Protein AF-0000000082722297 (afdb_homodimer)

Solvent-accessible surface area (backbone atoms only — not comparable to full-atom values): 36446 Å² total; per-residue (Å²): 133,84,75,84,80,80,79,77,78,75,78,76,73,65,76,75,79,50,49,79,45,78,44,46,53,61,37,60,44,72,56,77,80,69,79,84,57,59,91,85,36,38,36,34,38,33,38,47,36,78,66,72,46,76,40,59,45,30,35,24,52,69,96,52,51,30,37,48,16,84,91,27,54,90,42,28,60,73,28,91,53,58,42,40,55,55,38,36,44,39,64,41,39,42,32,36,31,24,39,74,83,40,76,77,46,49,33,36,37,44,52,39,68,58,42,83,44,76,37,50,54,63,34,72,40,74,46,72,22,32,47,69,30,56,54,45,66,52,48,31,42,36,34,28,41,92,89,33,84,71,47,74,48,48,58,80,50,78,53,72,60,65,90,82,50,44,60,43,55,59,62,55,21,63,74,34,13,44,63,28,41,34,30,50,58,34,45,60,84,65,44,44,58,37,37,36,32,30,32,39,82,88,36,83,40,68,31,47,45,40,28,35,38,37,45,32,54,69,77,60,69,68,70,70,73,72,69,70,71,73,70,77,75,72,72,76,69,74,74,75,60,66,64,59,56,58,52,51,55,51,47,47,45,57,53,47,44,47,45,51,49,45,52,52,46,47,70,69,65,68,66,76,93,73,92,83,77,89,77,84,84,82,83,74,90,78,91,79,92,79,90,81,89,83,89,87,92,89,94,84,92,94,90,90,94,85,132,133,86,77,82,80,80,78,78,78,76,77,74,74,66,75,73,79,50,48,78,44,79,42,47,55,62,36,59,42,73,56,77,80,69,80,85,57,58,92,84,36,37,37,33,35,33,38,47,36,79,66,72,46,77,40,59,46,30,35,24,52,70,98,52,51,30,36,47,16,84,90,27,55,90,43,27,60,73,28,92,52,56,42,40,55,55,38,36,43,39,65,41,39,42,31,35,31,23,41,75,84,39,76,76,44,48,33,35,36,44,53,40,69,57,42,83,42,76,36,49,53,64,33,71,41,74,46,71,23,32,47,70,30,57,53,46,67,52,50,31,41,36,33,30,41,91,89,33,82,71,48,73,48,47,58,80,52,78,54,72,61,67,90,82,52,44,61,43,55,59,63,56,21,63,73,34,14,44,62,29,41,35,30,50,58,34,46,60,82,64,43,43,55,36,36,36,33,32,32,39,83,88,36,84,39,70,32,49,46,40,30,35,37,36,44,34,54,70,74,62,72,67,70,72,73,72,69,71,71,73,71,78,77,72,73,74,70,73,74,73,60,66,69,58,56,59,54,52,58,53,50,51,55,60,55,52,51,53,50,57,57,47,53,61,53,50,71,67,61,74,72,82,79,77,87,85,81,85,79,88,85,80,85,90,84,91,82,84,87,86,88,80,87,75,92,78,82,81,88,87,85,75,89,64,85,87,135

Secondary structure (DSSP, 8-state):
-----------------PEEEEEETTS-EEPPPPPPPPTTPPEEEEEE-TTS-EEEEEEE-TTS-BEE-GGGTTTB--BSS-EESS--GGG-EEEEEEETTEEEEEEEEEEE-PEEEE--TTS-EEE--B---TTS-EEEEEEEETTEEEEEEETT--S-S-TT-SEEE-TTHHHHTB--EEESS--GGG-EEEEEEEEETTEEEEEEEEEEEEE--------------------------HHHHHHHHHHHHHHHHHHHHHHHHHHHH--------------------------------------/-----------------PEEEEEETTS-EEPPPPPPPPTTPPEEEEEEPTTS-EEEEEEE-TTS-BEE-GGGTTTB--BSS-EESS--GGG-EEEEEEETTEEEEEEEEEEE-PEEEE--TTS-EEE--B---TTS-EEEEEEEETTEEEEEEETT--S-S-TT-SEEE-TTHHHHTB--EEESS--GGG-EEEEEEEEETTEEEEEEEEEEEEE--------------------------SHHHHHHHHHHHHHHHHHHHHHHHHHHH--------------------------------------

Structure (mmCIF, N/CA/C/O backbone):
data_AF-0000000082722297-model_v1
#
loop_
_entity.id
_entity.type
_entity.pdbx_description
1 polymer 'Uncharacterized protein LOC114435419'
#
loop_
_atom_site.group_PDB
_atom_site.id
_atom_site.type_symbol
_atom_site.label_atom_id
_atom_site.label_alt_id
_atom_site.label_comp_id
_atom_site.label_asym_id
_atom_site.label_entity_id
_atom_site.label_seq_id
_atom_site.pdbx_PDB_ins_code
_atom_site.Cartn_x
_atom_site.Cartn_y
_atom_site.Cartn_z
_atom_site.occupancy
_atom_site.B_iso_or_equiv
_atom_site.auth_seq_id
_atom_site.auth_comp_id
_atom_site.auth_asym_id
_atom_site.auth_atom_id
_atom_site.pdbx_PDB_model_num
ATOM 1 N N . MET A 1 1 ? -3.719 -23.156 59.156 1 39.53 1 MET A N 1
ATOM 2 C CA . MET A 1 1 ? -3.174 -23.047 57.812 1 39.53 1 MET A CA 1
ATOM 3 C C . MET A 1 1 ? -3.865 -21.938 57.031 1 39.53 1 MET A C 1
ATOM 5 O O . MET A 1 1 ? -5.082 -21.984 56.844 1 39.53 1 MET A O 1
ATOM 9 N N . ALA A 1 2 ? -3.322 -20.703 57.125 1 55.19 2 ALA A N 1
ATOM 10 C CA . ALA A 1 2 ? -3.779 -19.484 56.438 1 55.19 2 ALA A CA 1
ATOM 11 C C . ALA A 1 2 ? -3.703 -19.625 54.938 1 55.19 2 ALA A C 1
ATOM 13 O O . ALA A 1 2 ? -2.664 -20.016 54.375 1 55.19 2 ALA A O 1
ATOM 14 N N . ARG A 1 3 ? -4.809 -19.922 54.281 1 60.34 3 ARG A N 1
ATOM 15 C CA . ARG A 1 3 ? -4.875 -19.953 52.812 1 60.34 3 ARG A CA 1
ATOM 16 C C . ARG A 1 3 ? -4.543 -18.594 52.219 1 60.34 3 ARG A C 1
ATOM 18 O O . ARG A 1 3 ? -5.156 -17.578 52.594 1 60.34 3 ARG A O 1
ATOM 25 N N . PRO A 1 4 ? -3.344 -18.422 51.562 1 63.19 4 PRO A N 1
ATOM 26 C CA . PRO A 1 4 ? -3.113 -17.141 50.875 1 63.19 4 PRO A CA 1
ATOM 27 C C . PRO A 1 4 ? -4.148 -16.859 49.781 1 63.19 4 PRO A C 1
ATOM 29 O O . PRO A 1 4 ? -4.418 -17.719 48.938 1 63.19 4 PRO A O 1
ATOM 32 N N . PHE A 1 5 ? -5.055 -15.859 50.031 1 65.19 5 PHE A N 1
ATOM 33 C CA . PHE A 1 5 ? -5.922 -15.312 48.969 1 65.19 5 PHE A CA 1
ATOM 34 C C . PHE A 1 5 ? -5.105 -14.57 47.938 1 65.19 5 PHE A C 1
ATOM 36 O O . PHE A 1 5 ? -4.504 -13.539 48.219 1 65.19 5 PHE A O 1
ATOM 43 N N . LEU A 1 6 ? -4.793 -15.234 46.812 1 60.97 6 LEU A N 1
ATOM 44 C CA . LEU A 1 6 ? -4.266 -14.555 45.625 1 60.97 6 LEU A CA 1
ATOM 45 C C . LEU A 1 6 ? -5.293 -13.586 45.062 1 60.97 6 LEU A C 1
ATOM 47 O O . LEU A 1 6 ? -6.316 -14.008 44.5 1 60.97 6 LEU A O 1
ATOM 51 N N . VAL A 1 7 ? -5.227 -12.32 45.375 1 61.75 7 VAL A N 1
ATOM 52 C CA . VAL A 1 7 ? -6 -11.273 44.719 1 61.75 7 VAL A CA 1
ATOM 53 C C . VAL A 1 7 ? -5.465 -11.07 43.312 1 61.75 7 VAL A C 1
ATOM 55 O O . VAL A 1 7 ? -4.34 -10.594 43.125 1 61.75 7 VAL A O 1
ATOM 58 N N . ILE A 1 8 ? -6.094 -11.719 42.312 1 59.91 8 ILE A N 1
ATOM 59 C CA . ILE A 1 8 ? -5.871 -11.367 40.938 1 59.91 8 ILE A CA 1
ATOM 60 C C . ILE A 1 8 ? -6.426 -9.977 40.656 1 59.91 8 ILE A C 1
ATOM 62 O O . ILE A 1 8 ? -7.641 -9.766 40.688 1 59.91 8 ILE A O 1
ATOM 66 N N . SER A 1 9 ? -5.602 -8.938 40.719 1 58.62 9 SER A N 1
ATOM 67 C CA . SER A 1 9 ? -6 -7.637 40.188 1 58.62 9 SER A CA 1
ATOM 68 C C . SER A 1 9 ? -6.281 -7.715 38.688 1 58.62 9 SER A C 1
ATOM 70 O O . SER A 1 9 ? -5.359 -7.875 37.875 1 58.62 9 SER A O 1
ATOM 72 N N . LEU A 1 10 ? -7.5 -7.879 38.312 1 52.53 10 LEU A N 1
ATOM 73 C CA . LEU A 1 10 ? -7.922 -7.688 36.938 1 52.53 10 LEU A CA 1
ATOM 74 C C . LEU A 1 10 ? -7.664 -6.258 36.5 1 52.53 10 LEU A C 1
ATOM 76 O O . LEU A 1 10 ? -8.391 -5.34 36.875 1 52.53 10 LEU A O 1
ATOM 80 N N . PHE A 1 11 ? -6.461 -5.934 35.969 1 52 11 PHE A N 1
ATOM 81 C CA . PHE A 1 11 ? -6.285 -4.695 35.219 1 52 11 PHE A CA 1
ATOM 82 C C . PHE A 1 11 ? -7.301 -4.605 34.094 1 52 11 PHE A C 1
ATOM 84 O O . PHE A 1 11 ? -7.152 -5.27 33.062 1 52 11 PHE A O 1
ATOM 91 N N . VAL A 1 12 ? -8.469 -4.105 34.375 1 47.19 12 VAL A N 1
ATOM 92 C CA . VAL A 1 12 ? -9.352 -3.688 33.281 1 47.19 12 VAL A CA 1
ATOM 93 C C . VAL A 1 12 ? -8.641 -2.658 32.406 1 47.19 12 VAL A C 1
ATOM 95 O O . VAL A 1 12 ? -8.461 -1.507 32.812 1 47.19 12 VAL A O 1
ATOM 98 N N . VAL A 1 13 ? -7.891 -3.027 31.438 1 50 13 VAL A N 1
ATOM 99 C CA . VAL A 1 13 ? -7.535 -2.109 30.359 1 50 13 VAL A CA 1
ATOM 100 C C . VAL A 1 13 ? -8.797 -1.522 29.75 1 50 13 VAL A C 1
ATOM 102 O O . VAL A 1 13 ? -9.523 -2.215 29.031 1 50 13 VAL A O 1
ATOM 105 N N . SER A 1 14 ? -9.398 -0.591 30.344 1 48.62 14 SER A N 1
ATOM 106 C CA . SER A 1 14 ? -10.422 0.136 29.609 1 48.62 14 SER A CA 1
ATOM 107 C C . SER A 1 14 ? -9.93 0.518 28.219 1 48.62 14 SER A C 1
ATOM 109 O O . SER A 1 14 ? -8.859 1.114 28.062 1 48.62 14 SER A O 1
ATOM 111 N N . PRO A 1 15 ? -10.438 -0.105 27.203 1 51.09 15 PRO A N 1
ATOM 112 C CA . PRO A 1 15 ? -10.039 0.447 25.906 1 51.09 15 PRO A CA 1
ATOM 113 C C . PRO A 1 15 ? -10.117 1.972 25.875 1 51.09 15 PRO A C 1
ATOM 115 O O . PRO A 1 15 ? -11.156 2.547 26.219 1 51.09 15 PRO A O 1
ATOM 118 N N . VAL A 1 16 ? -9.219 2.686 26.375 1 54.25 16 VAL A N 1
ATOM 119 C CA . VAL A 1 16 ? -9.234 4.121 26.109 1 54.25 16 VAL A CA 1
ATOM 120 C C . VAL A 1 16 ? -9.742 4.379 24.703 1 54.25 16 VAL A C 1
ATOM 122 O O . VAL A 1 16 ? -9.141 3.926 23.719 1 54.25 16 VAL A O 1
ATOM 125 N N . LEU A 1 17 ? -10.992 4.492 24.594 1 63.5 17 LEU A N 1
ATOM 126 C CA . LEU A 1 17 ? -11.688 4.816 23.344 1 63.5 17 LEU A CA 1
ATOM 127 C C . LEU A 1 17 ? -11.086 6.059 22.703 1 63.5 17 LEU A C 1
ATOM 129 O O . LEU A 1 17 ? -11.219 7.164 23.219 1 63.5 17 LEU A O 1
ATOM 133 N N . GLY A 1 18 ? -9.922 6.031 22.109 1 82.12 18 GLY A N 1
ATOM 134 C CA . GLY A 1 18 ? -9.344 7.164 21.406 1 82.12 18 GLY A CA 1
ATOM 135 C C . GLY A 1 18 ? -10.086 7.516 20.141 1 82.12 18 GLY A C 1
ATOM 136 O O . GLY A 1 18 ? -10.883 6.719 19.641 1 82.12 18 GLY A O 1
ATOM 137 N N . GLU A 1 19 ? -10.164 8.938 19.938 1 91.75 19 GLU A N 1
ATOM 138 C CA . GLU A 1 19 ? -10.75 9.453 18.703 1 91.75 19 GLU A CA 1
ATOM 139 C C . GLU A 1 19 ? -9.844 9.188 17.5 1 91.75 19 GLU A C 1
ATOM 141 O O . GLU A 1 19 ? -8.617 9.32 17.609 1 91.75 19 GLU A O 1
ATOM 146 N N . LEU A 1 20 ? -10.414 8.672 16.422 1 93.62 20 LEU A N 1
ATOM 147 C CA . LEU A 1 20 ? -9.656 8.43 15.203 1 93.62 20 LEU A CA 1
ATOM 148 C C . LEU A 1 20 ? -9.805 9.594 14.227 1 93.62 20 LEU A C 1
ATOM 150 O O . LEU A 1 20 ? -10.93 10.008 13.914 1 93.62 20 LEU A O 1
ATOM 154 N N . VAL A 1 21 ? -8.742 10.18 13.875 1 95.5 21 VAL A N 1
ATOM 155 C CA . VAL A 1 21 ? -8.695 11.211 12.836 1 95.5 21 VAL A CA 1
ATOM 156 C C . VAL A 1 21 ? -7.965 10.672 11.609 1 95.5 21 VAL A C 1
ATOM 158 O O . VAL A 1 21 ? -6.832 10.203 11.711 1 95.5 21 VAL A O 1
ATOM 161 N N . GLN A 1 22 ? -8.641 10.703 10.469 1 95.25 22 GLN A N 1
ATOM 162 C CA . GLN A 1 22 ? -8.039 10.258 9.219 1 95.25 22 GLN A CA 1
ATOM 163 C C . GLN A 1 22 ? -7.695 11.438 8.32 1 95.25 22 GLN A C 1
ATOM 165 O O . GLN A 1 22 ? -8.477 12.383 8.203 1 95.25 22 GLN A O 1
ATOM 170 N N . VAL A 1 23 ? -6.516 11.375 7.77 1 97.31 23 VAL A N 1
ATOM 171 C CA . VAL A 1 23 ? -6.094 12.43 6.859 1 97.31 23 VAL A CA 1
ATOM 172 C C . VAL A 1 23 ? -5.258 11.844 5.73 1 97.31 23 VAL A C 1
ATOM 174 O O . VAL A 1 23 ? -4.637 10.789 5.891 1 97.31 23 VAL A O 1
ATOM 177 N N . LEU A 1 24 ? -5.297 12.422 4.566 1 97.38 24 LEU A N 1
ATOM 178 C CA . LEU A 1 24 ? -4.422 12.047 3.463 1 97.38 24 LEU A CA 1
ATOM 179 C C . LEU A 1 24 ? -3.109 12.82 3.521 1 97.38 24 LEU A C 1
ATOM 181 O O . LEU A 1 24 ? -3.094 14 3.869 1 97.38 24 LEU A O 1
ATOM 185 N N . GLN A 1 25 ? -2.109 12.094 3.154 1 97 25 GLN A N 1
ATOM 186 C CA . GLN A 1 25 ? -0.804 12.742 3.084 1 97 25 GLN A CA 1
ATOM 187 C C . GLN A 1 25 ? -0.883 14.055 2.303 1 97 25 GLN A C 1
ATOM 189 O O . GLN A 1 25 ? -1.485 14.109 1.229 1 97 25 GLN A O 1
ATOM 194 N N . GLY A 1 26 ? -0.253 15.086 2.855 1 95.56 26 GLY A N 1
ATOM 195 C CA . GLY A 1 26 ? -0.211 16.391 2.201 1 95.56 26 GLY A CA 1
ATOM 196 C C . GLY A 1 26 ? -1.353 17.297 2.611 1 95.56 26 GLY A C 1
ATOM 197 O O . GLY A 1 26 ? -1.289 18.516 2.402 1 95.56 26 GLY A O 1
ATOM 198 N N . ASP A 1 27 ? -2.416 16.766 3.168 1 96.88 27 ASP A N 1
ATOM 199 C CA . ASP A 1 27 ? -3.58 17.562 3.57 1 96.88 27 ASP A CA 1
ATOM 200 C C . ASP A 1 27 ? -3.406 18.109 4.984 1 96.88 27 ASP A C 1
ATOM 202 O O . ASP A 1 27 ? -2.646 17.562 5.781 1 96.88 27 ASP A O 1
ATOM 206 N N . PRO A 1 28 ? -4.074 19.203 5.266 1 97.38 28 PRO A N 1
ATOM 207 C CA . PRO A 1 28 ? -4.012 19.734 6.629 1 97.38 28 PRO A CA 1
ATOM 208 C C . PRO A 1 28 ? -4.793 18.891 7.629 1 97.38 28 PRO A C 1
ATOM 210 O O . PRO A 1 28 ? -5.746 18.203 7.25 1 97.38 28 PRO A O 1
ATOM 213 N N . VAL A 1 29 ? -4.363 18.969 8.852 1 97.12 29 VAL A N 1
ATOM 214 C CA . VAL A 1 29 ? -5.027 18.266 9.938 1 97.12 29 VAL A CA 1
ATOM 215 C C . VAL A 1 29 ? -5.484 19.266 11 1 97.12 29 VAL A C 1
ATOM 217 O O . VAL A 1 29 ? -4.672 20 11.562 1 97.12 29 VAL A O 1
ATOM 220 N N . LYS A 1 30 ? -6.695 19.281 11.211 1 96.31 30 LYS A N 1
ATOM 221 C CA . LYS A 1 30 ? -7.227 20.016 12.359 1 96.31 30 LYS A CA 1
ATOM 222 C C . LYS A 1 30 ? -7.531 19.078 13.523 1 96.31 30 LYS A C 1
ATOM 224 O O . LYS A 1 30 ? -8.438 18.25 13.438 1 96.31 30 LYS A O 1
ATOM 229 N N . PHE A 1 31 ? -6.801 19.234 14.555 1 96.06 31 PHE A N 1
ATOM 230 C CA . PHE A 1 31 ? -7.039 18.406 15.719 1 96.06 31 PHE A CA 1
ATOM 231 C C . PHE A 1 31 ? -8.289 18.859 16.469 1 96.06 31 PHE A C 1
ATOM 233 O O . PHE A 1 31 ? -8.531 20.062 16.609 1 96.06 31 PHE A O 1
ATOM 240 N N . PRO A 1 32 ? -9.094 17.906 16.906 1 92.69 32 PRO A N 1
ATOM 241 C CA . PRO A 1 32 ? -10.25 18.297 17.719 1 92.69 32 PRO A CA 1
ATOM 242 C C . PRO A 1 32 ? -9.852 19 19 1 92.69 32 PRO A C 1
ATOM 244 O O . PRO A 1 32 ? -8.758 18.781 19.531 1 92.69 32 PRO A O 1
ATOM 247 N N . PRO A 1 33 ? -10.664 19.875 19.406 1 87.19 33 PRO A N 1
ATOM 248 C CA . PRO A 1 33 ? -10.352 20.594 20.641 1 87.19 33 PRO A CA 1
ATOM 249 C C . PRO A 1 33 ? -10.281 19.688 21.859 1 87.19 33 PRO A C 1
ATOM 251 O O . PRO A 1 33 ? -11.016 18.703 21.938 1 87.19 33 PRO A O 1
ATOM 254 N N . PRO A 1 34 ? -9.258 19.984 22.672 1 83 34 PRO A N 1
ATOM 255 C CA . PRO A 1 34 ? -9.219 19.234 23.922 1 83 34 PRO A CA 1
ATOM 256 C C . PRO A 1 34 ? -10.352 19.609 24.875 1 83 34 PRO A C 1
ATOM 258 O O . PRO A 1 34 ? -10.969 20.672 24.719 1 83 34 PRO A O 1
ATOM 261 N N . PRO A 1 35 ? -10.586 18.641 25.719 1 84.31 35 PRO A N 1
ATOM 262 C CA . PRO A 1 35 ? -11.445 19.062 26.828 1 84.31 35 PRO A CA 1
ATOM 263 C C . PRO A 1 35 ? -10.875 20.25 27.594 1 84.31 35 PRO A C 1
ATOM 265 O O . PRO A 1 35 ? -9.656 20.453 27.625 1 84.31 35 PRO A O 1
ATOM 268 N N . LYS A 1 36 ? -11.742 21.078 28.172 1 84.06 36 LYS A N 1
ATOM 269 C CA . LYS A 1 36 ? -11.312 22.266 28.906 1 84.06 36 LYS A CA 1
ATOM 270 C C . LYS A 1 36 ? -10.523 21.891 30.156 1 84.06 36 LYS A C 1
ATOM 272 O O . LYS A 1 36 ? -10.961 21.047 30.938 1 84.06 36 LYS A O 1
ATOM 277 N N . CYS A 1 37 ? -9.328 22.406 30.172 1 88.88 37 CYS A N 1
ATOM 278 C CA . CYS A 1 37 ? -8.5 22.219 31.359 1 88.88 37 CYS A CA 1
ATOM 279 C C . CYS A 1 37 ? -8.977 23.109 32.5 1 88.88 37 CYS A C 1
ATOM 281 O O . CYS A 1 37 ? -9.672 24.094 32.281 1 88.88 37 CYS A O 1
ATOM 283 N N . SER A 1 38 ? -8.672 22.609 33.688 1 85.88 38 SER A N 1
ATOM 284 C CA . SER A 1 38 ? -8.984 23.422 34.844 1 85.88 38 SER A CA 1
ATOM 285 C C . SER A 1 38 ? -8.234 24.75 34.812 1 85.88 38 SER A C 1
ATOM 287 O O . SER A 1 38 ? -7.215 24.875 34.125 1 85.88 38 SER A O 1
ATOM 289 N N . THR A 1 39 ? -8.914 25.734 35.562 1 81.94 39 THR A N 1
ATOM 290 C CA . THR A 1 39 ? -8.328 27.062 35.625 1 81.94 39 THR A CA 1
ATOM 291 C C . THR A 1 39 ? -6.867 27 36.062 1 81.94 39 THR A C 1
ATOM 293 O O . THR A 1 39 ? -6.535 26.328 37.031 1 81.94 39 THR A O 1
ATOM 296 N N . GLY A 1 40 ? -5.984 27.547 35.344 1 81.69 40 GLY A N 1
ATOM 297 C CA . GLY A 1 40 ? -4.574 27.625 35.688 1 81.69 40 GLY A CA 1
ATOM 298 C C . GLY A 1 40 ? -3.758 26.484 35.094 1 81.69 40 GLY A C 1
ATOM 299 O O . GLY A 1 40 ? -2.535 26.453 35.25 1 81.69 40 GLY A O 1
ATOM 300 N N . GLU A 1 41 ? -4.457 25.578 34.469 1 88.06 41 GLU A N 1
ATOM 301 C CA . GLU A 1 41 ? -3.723 24.453 33.906 1 88.06 41 GLU A CA 1
ATOM 302 C C . GLU A 1 41 ? -3.361 24.703 32.438 1 88.06 41 GLU A C 1
ATOM 304 O O . GLU A 1 41 ? -4.168 25.234 31.688 1 88.06 41 GLU A O 1
ATOM 309 N N . GLU A 1 42 ? -2.123 24.312 32.156 1 90.31 42 GLU A N 1
ATOM 310 C CA . GLU A 1 42 ? -1.655 24.375 30.766 1 90.31 42 GLU A CA 1
ATOM 311 C C . GLU A 1 42 ? -2.018 23.109 30 1 90.31 42 GLU A C 1
ATOM 313 O O . GLU A 1 42 ? -1.925 22.016 30.531 1 90.31 42 GLU A O 1
ATOM 318 N N . ALA A 1 43 ? -2.506 23.375 28.797 1 93.56 43 ALA A N 1
ATOM 319 C CA . ALA A 1 43 ? -2.816 22.234 27.922 1 93.56 43 ALA A CA 1
ATOM 320 C C . ALA A 1 43 ? -1.676 21.969 26.953 1 93.56 43 ALA A C 1
ATOM 322 O O . ALA A 1 43 ? -0.913 22.875 26.609 1 93.56 43 ALA A O 1
ATOM 323 N N . ALA A 1 44 ? -1.521 20.656 26.594 1 96.12 44 ALA A N 1
ATOM 324 C CA . ALA A 1 44 ? -0.504 20.281 25.609 1 96.12 44 ALA A CA 1
ATOM 325 C C . ALA A 1 44 ? -0.982 19.125 24.734 1 96.12 44 ALA A C 1
ATOM 327 O O . ALA A 1 44 ? -1.819 18.328 25.156 1 96.12 44 ALA A O 1
ATOM 328 N N . LEU A 1 45 ? -0.58 19.172 23.516 1 96.88 45 LEU A N 1
ATOM 329 C CA . LEU A 1 45 ? -0.739 18.062 22.578 1 96.88 45 LEU A CA 1
ATOM 330 C C . LEU A 1 45 ? 0.59 17.344 22.359 1 96.88 45 LEU A C 1
ATOM 332 O O . LEU A 1 45 ? 1.565 17.953 21.922 1 96.88 45 LEU A O 1
ATOM 336 N N . ILE A 1 46 ? 0.61 16.047 22.641 1 97.44 46 ILE A N 1
ATOM 337 C CA . ILE A 1 46 ? 1.837 15.258 22.594 1 97.44 46 ILE A CA 1
ATOM 338 C C . ILE A 1 46 ? 1.696 14.141 21.562 1 97.44 46 ILE A C 1
ATOM 340 O O . ILE A 1 46 ? 0.661 13.477 21.5 1 97.44 46 ILE A O 1
ATOM 344 N N . HIS A 1 47 ? 2.664 14.008 20.75 1 97.44 47 HIS A N 1
ATOM 345 C CA . HIS A 1 47 ? 2.775 12.875 19.828 1 97.44 47 HIS A CA 1
ATOM 346 C C . HIS A 1 47 ? 3.629 11.758 20.438 1 97.44 47 HIS A C 1
ATOM 348 O O . HIS A 1 47 ? 4.824 11.945 20.672 1 97.44 47 HIS A O 1
ATOM 354 N N . ARG A 1 48 ? 2.992 10.609 20.672 1 96.5 48 ARG A N 1
ATOM 355 C CA . ARG A 1 48 ? 3.703 9.469 21.234 1 96.5 48 ARG A CA 1
ATOM 356 C C . ARG A 1 48 ? 4.23 8.555 20.141 1 96.5 48 ARG A C 1
ATOM 358 O O . ARG A 1 48 ? 3.453 8.008 19.359 1 96.5 48 ARG A O 1
ATOM 365 N N . LEU A 1 49 ? 5.5 8.375 20.156 1 94.62 49 LEU A N 1
ATOM 366 C CA . LEU A 1 49 ? 6.129 7.633 19.062 1 94.62 49 LEU A CA 1
ATOM 367 C C . LEU A 1 49 ? 6.312 6.164 19.438 1 94.62 49 LEU A C 1
ATOM 369 O O . LEU A 1 49 ? 6.078 5.777 20.578 1 94.62 49 LEU A O 1
ATOM 373 N N . ARG A 1 50 ? 6.672 5.359 18.5 1 88.56 50 ARG A N 1
ATOM 374 C CA . ARG A 1 50 ? 6.703 3.906 18.641 1 88.56 50 ARG A CA 1
ATOM 375 C C . ARG A 1 50 ? 7.805 3.467 19.594 1 88.56 50 ARG A C 1
ATOM 377 O O . ARG A 1 50 ? 7.73 2.381 20.172 1 88.56 50 ARG A O 1
ATOM 384 N N . ASP A 1 51 ? 8.844 4.281 19.766 1 89.69 51 ASP A N 1
ATOM 385 C CA . ASP A 1 51 ? 9.922 3.936 20.688 1 89.69 51 ASP A CA 1
ATOM 386 C C . ASP A 1 51 ? 9.633 4.465 22.094 1 89.69 51 ASP A C 1
ATOM 388 O O . ASP A 1 51 ? 10.531 4.516 22.938 1 89.69 51 ASP A O 1
ATOM 392 N N . ASP A 1 52 ? 8.484 4.934 22.266 1 89.88 52 ASP A N 1
ATOM 393 C CA . ASP A 1 52 ? 7.988 5.422 23.547 1 89.88 52 ASP A CA 1
ATOM 394 C C . ASP A 1 52 ? 8.531 6.812 23.859 1 89.88 52 ASP A C 1
ATOM 396 O O . ASP A 1 52 ? 8.367 7.316 24.969 1 89.88 52 ASP A O 1
ATOM 400 N N . SER A 1 53 ? 9.133 7.355 22.875 1 93.69 53 SER A N 1
ATOM 401 C CA . SER A 1 53 ? 9.484 8.766 23.016 1 93.69 53 SER A CA 1
ATOM 402 C C . SER A 1 53 ? 8.305 9.664 22.703 1 93.69 53 SER A C 1
ATOM 404 O O . SER A 1 53 ? 7.238 9.188 22.312 1 93.69 53 SER A O 1
ATOM 406 N N . SER A 1 54 ? 8.516 10.906 23.125 1 94.69 54 SER A N 1
ATOM 407 C CA . SER A 1 54 ? 7.414 11.844 22.922 1 94.69 54 SER A CA 1
ATOM 408 C C . SER A 1 54 ? 7.895 13.125 22.25 1 94.69 54 SER A C 1
ATOM 410 O O . SER A 1 54 ? 9.062 13.5 22.391 1 94.69 54 SER A O 1
ATOM 412 N N . ARG A 1 55 ? 6.977 13.711 21.469 1 96.12 55 ARG A N 1
ATOM 413 C CA . ARG A 1 55 ? 7.215 15 20.828 1 96.12 55 ARG A CA 1
ATOM 414 C C . ARG A 1 55 ? 6.105 15.992 21.172 1 96.12 55 ARG A C 1
ATOM 416 O O . ARG A 1 55 ? 4.922 15.672 21.062 1 96.12 55 ARG A O 1
ATOM 423 N N . LEU A 1 56 ? 6.566 17.125 21.641 1 96.94 56 LEU A N 1
ATOM 424 C CA . LEU A 1 56 ? 5.59 18.172 21.875 1 96.94 56 LEU A CA 1
ATOM 425 C C . LEU A 1 56 ? 5.102 18.766 20.562 1 96.94 56 LEU A C 1
ATOM 427 O O . LEU A 1 56 ? 5.883 19.359 19.812 1 96.94 56 LEU A O 1
ATOM 431 N N . VAL A 1 57 ? 3.871 18.656 20.344 1 97.75 57 VAL A N 1
ATOM 432 C CA . VAL A 1 57 ? 3.291 19.156 19.094 1 97.75 57 VAL A CA 1
ATOM 433 C C . VAL A 1 57 ? 2.9 20.625 19.266 1 97.75 57 VAL A C 1
ATOM 435 O O . VAL A 1 57 ? 3.256 21.469 18.438 1 97.75 57 VAL A O 1
ATOM 438 N N . ALA A 1 58 ? 2.184 20.875 20.359 1 97 58 ALA A N 1
ATOM 439 C CA . ALA A 1 58 ? 1.727 22.219 20.688 1 97 58 ALA A CA 1
ATOM 440 C C . ALA A 1 58 ? 1.379 22.344 22.172 1 97 58 ALA A C 1
ATOM 442 O O . ALA A 1 58 ? 1.138 21.344 22.844 1 97 58 ALA A O 1
ATOM 443 N N . SER A 1 59 ? 1.436 23.562 22.625 1 95.44 59 SER A N 1
ATOM 444 C CA . SER A 1 59 ? 1.056 23.859 24 1 95.44 59 SER A CA 1
ATOM 445 C C . SER A 1 59 ? 0.188 25.109 24.078 1 95.44 59 SER A C 1
ATOM 447 O O . SER A 1 59 ? 0.26 25.984 23.203 1 95.44 59 SER A O 1
ATOM 449 N N . CYS A 1 60 ? -0.615 25.078 24.984 1 92.75 60 CYS A N 1
ATOM 450 C CA . CYS A 1 60 ? -1.516 26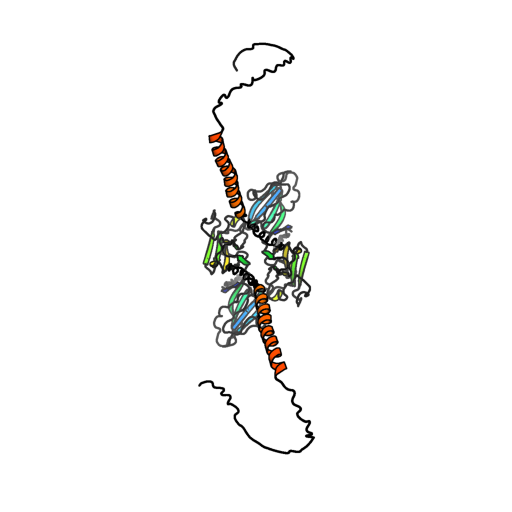.203 25.203 1 92.75 60 CYS A CA 1
ATOM 451 C C . CYS A 1 60 ? -1.387 26.734 26.625 1 92.75 60 CYS A C 1
ATOM 453 O O . CYS A 1 60 ? -2.01 26.203 27.547 1 92.75 60 CYS A O 1
ATOM 455 N N . PRO A 1 61 ? -0.565 27.812 26.703 1 83.62 61 PRO A N 1
ATOM 456 C CA . PRO A 1 61 ? -0.505 28.438 28.031 1 83.62 61 PRO A CA 1
ATOM 457 C C . PRO A 1 61 ? -1.841 29.047 28.453 1 83.62 61 PRO A C 1
ATOM 459 O O . PRO A 1 61 ? -2.744 29.203 27.625 1 83.62 61 PRO A O 1
ATOM 462 N N . LEU A 1 62 ? -2.074 29.375 29.703 1 78.06 62 LEU A N 1
ATOM 463 C CA . LEU A 1 62 ? -3.318 29.859 30.281 1 78.06 62 LEU A CA 1
ATOM 464 C C . LEU A 1 62 ? -3.85 31.062 29.484 1 78.06 62 LEU A C 1
ATOM 466 O O . LEU A 1 62 ? -3.141 32.062 29.312 1 78.06 62 LEU A O 1
ATOM 470 N N . ASN A 1 63 ? -5.082 30.828 28.953 1 75.25 63 ASN A N 1
ATOM 471 C CA . ASN A 1 63 ? -5.848 31.859 28.25 1 75.25 63 ASN A CA 1
ATOM 472 C C . ASN A 1 63 ? -5.098 32.375 27.031 1 75.25 63 ASN A C 1
ATOM 474 O O . ASN A 1 63 ? -5.137 33.594 26.75 1 75.25 63 ASN A O 1
ATOM 478 N N . GLN A 1 64 ? -4.234 31.594 26.453 1 85.38 64 GLN A N 1
ATOM 479 C CA . GLN A 1 64 ? -3.486 32 25.266 1 85.38 64 GLN A CA 1
ATOM 480 C C . GLN A 1 64 ? -3.738 31.062 24.094 1 85.38 64 GLN A C 1
ATOM 482 O O . GLN A 1 64 ? -4.477 30.078 24.234 1 85.38 64 GLN A O 1
ATOM 487 N N . ASP A 1 65 ? -3.283 31.438 22.938 1 91.56 65 ASP A N 1
ATOM 488 C CA . ASP A 1 65 ? -3.352 30.609 21.719 1 91.56 65 ASP A CA 1
ATOM 489 C C . ASP A 1 65 ? -2.389 29.438 21.812 1 91.56 65 ASP A C 1
ATOM 491 O O . ASP A 1 65 ? -1.456 29.438 22.609 1 91.56 65 ASP A O 1
ATOM 495 N N . TRP A 1 66 ? -2.727 28.469 21.047 1 94.81 66 TRP A N 1
ATOM 496 C CA . TRP A 1 66 ? -1.817 27.328 20.922 1 94.81 66 TRP A CA 1
ATOM 497 C C . TRP A 1 66 ? -0.511 27.75 20.25 1 94.81 66 TRP A C 1
ATOM 499 O O . TRP A 1 66 ? -0.521 28.438 19.234 1 94.81 66 TRP A O 1
ATOM 509 N N . LYS A 1 67 ? 0.567 27.297 20.875 1 95.44 67 LYS A N 1
ATOM 510 C CA . LYS A 1 67 ? 1.898 27.531 20.328 1 95.44 67 LYS A CA 1
ATOM 511 C C . LYS A 1 67 ? 2.539 26.219 19.859 1 95.44 67 LYS A C 1
ATOM 513 O O . LYS A 1 67 ? 2.438 25.203 20.547 1 95.44 67 LYS A O 1
ATOM 518 N N . PRO A 1 68 ? 3.184 26.25 18.703 1 96.88 68 PRO A N 1
ATOM 519 C CA . PRO A 1 68 ? 3.775 25.016 18.188 1 96.88 68 PRO A CA 1
ATOM 520 C C . PRO A 1 68 ? 4.977 24.547 19 1 96.88 68 PRO A C 1
ATOM 522 O O . PRO A 1 68 ? 5.719 25.375 19.531 1 96.88 68 PRO A O 1
ATOM 525 N N . GLY A 1 69 ? 5.117 23.266 19.078 1 96.75 69 GLY A N 1
ATOM 526 C CA . GLY A 1 69 ? 6.367 22.703 19.578 1 96.75 69 GLY A CA 1
ATOM 527 C C . GLY A 1 69 ? 7.543 22.953 18.656 1 96.75 69 GLY A C 1
ATOM 528 O O . GLY A 1 69 ? 7.363 23.375 17.516 1 96.75 69 GLY A O 1
ATOM 529 N N . PRO A 1 70 ? 8.703 22.688 19.141 1 95.44 70 PRO A N 1
ATOM 530 C CA . PRO A 1 70 ? 9.906 23.031 18.391 1 95.44 70 PRO A CA 1
ATOM 531 C C . PRO A 1 70 ? 9.969 22.328 17.031 1 95.44 70 PRO A C 1
ATOM 533 O O . PRO A 1 70 ? 10.383 22.922 16.031 1 95.44 70 PRO A O 1
ATOM 536 N N . ASP A 1 71 ? 9.562 21.109 16.922 1 93.62 71 ASP A N 1
ATOM 537 C CA . ASP A 1 71 ? 9.68 20.328 15.695 1 93.62 71 ASP A CA 1
ATOM 538 C C . ASP A 1 71 ? 8.539 20.656 14.727 1 93.62 71 ASP A C 1
ATOM 540 O O . ASP A 1 71 ? 8.516 20.172 13.602 1 93.62 71 ASP A O 1
ATOM 544 N N . TYR A 1 72 ? 7.602 21.531 15.18 1 96.5 72 TYR A N 1
ATOM 545 C CA . TYR A 1 72 ? 6.402 21.797 14.391 1 96.5 72 TYR A CA 1
ATOM 546 C C . TYR A 1 72 ? 6.277 23.266 14.055 1 96.5 72 TYR A C 1
ATOM 548 O O . TYR A 1 72 ? 5.242 23.719 13.547 1 96.5 72 TYR A O 1
ATOM 556 N N . SER A 1 73 ? 7.289 24 14.297 1 95.62 73 SER A N 1
ATOM 557 C CA . SER A 1 73 ? 7.246 25.438 14.164 1 95.62 73 SER A CA 1
ATOM 558 C C . SER A 1 73 ? 6.977 25.859 12.727 1 95.62 73 SER A C 1
ATOM 560 O O . SER A 1 73 ? 6.383 26.922 12.477 1 95.62 73 SER A O 1
ATOM 562 N N . ASP A 1 74 ? 7.371 25.031 11.766 1 94.38 74 ASP A N 1
ATOM 563 C CA . ASP A 1 74 ? 7.199 25.375 10.359 1 94.38 74 ASP A CA 1
ATOM 564 C C . ASP A 1 74 ? 5.863 24.875 9.828 1 94.38 74 ASP A C 1
ATOM 566 O O . ASP A 1 74 ? 5.469 25.203 8.711 1 94.38 74 ASP A O 1
ATOM 570 N N . ARG A 1 75 ? 5.16 24.188 10.656 1 96.62 75 ARG A N 1
ATOM 571 C CA . ARG A 1 75 ? 3.982 23.531 10.102 1 96.62 75 ARG A CA 1
ATOM 572 C C . ARG A 1 75 ? 2.734 23.859 10.914 1 96.62 75 ARG A C 1
ATOM 574 O O . ARG A 1 75 ? 1.618 23.531 10.516 1 96.62 75 ARG A O 1
ATOM 581 N N . ILE A 1 76 ? 2.93 24.438 12.086 1 96.69 76 ILE A N 1
ATOM 582 C CA . ILE A 1 76 ? 1.809 24.875 12.914 1 96.69 76 ILE A CA 1
ATOM 583 C C . ILE A 1 76 ? 1.931 26.359 13.211 1 96.69 76 ILE A C 1
ATOM 585 O O . ILE A 1 76 ? 3 26.844 13.602 1 96.69 76 ILE A O 1
ATOM 589 N N . ASN A 1 77 ? 0.812 27.031 12.961 1 94.25 77 ASN A N 1
ATOM 590 C CA . ASN A 1 77 ? 0.756 28.453 13.328 1 94.25 77 ASN A CA 1
ATOM 591 C C . ASN A 1 77 ? -0.011 28.656 14.633 1 94.25 77 ASN A C 1
ATOM 593 O O . ASN A 1 77 ? -0.942 27.906 14.938 1 94.25 77 ASN A O 1
ATOM 597 N N . GLN A 1 78 ? 0.485 29.719 15.281 1 92.44 78 GLN A N 1
ATOM 598 C CA . GLN A 1 78 ? -0.203 30.062 16.531 1 92.44 78 GLN A CA 1
ATOM 599 C C . GLN A 1 78 ? -1.649 30.469 16.266 1 92.44 78 GLN A C 1
ATOM 601 O O . GLN A 1 78 ? -1.911 31.359 15.453 1 92.44 78 GLN A O 1
ATOM 606 N N . SER A 1 79 ? -2.529 29.734 16.922 1 92.56 79 SER A N 1
ATOM 607 C CA . SER A 1 79 ? -3.953 29.984 16.719 1 92.56 79 SER A CA 1
ATOM 608 C C . SER A 1 79 ? -4.785 29.359 17.828 1 92.56 79 SER A C 1
ATOM 610 O O . SER A 1 79 ? -4.238 28.766 18.75 1 92.56 79 SER A O 1
ATOM 612 N N . ALA A 1 80 ? -6.102 29.594 17.703 1 91.75 80 ALA A N 1
ATOM 613 C CA . ALA A 1 80 ? -7.016 29.078 18.719 1 91.75 80 ALA A CA 1
ATOM 614 C C . ALA A 1 80 ? -7.129 27.562 18.641 1 91.75 80 ALA A C 1
ATOM 616 O O . ALA A 1 80 ? -7.582 26.906 19.578 1 91.75 80 ALA A O 1
ATOM 617 N N . SER A 1 81 ? -6.777 27.016 17.5 1 93.94 81 SER A N 1
ATOM 618 C CA . SER A 1 81 ? -6.812 25.562 17.297 1 93.94 81 SER A CA 1
ATOM 619 C C . SER A 1 81 ? -5.469 25.047 16.797 1 93.94 81 SER A C 1
ATOM 621 O O . SER A 1 81 ? -4.637 25.828 16.312 1 93.94 81 SER A O 1
ATOM 623 N N . VAL A 1 82 ? -5.305 23.781 17.016 1 96.06 82 VAL A N 1
ATOM 624 C CA . VAL A 1 82 ? -4.082 23.172 16.516 1 96.06 82 VAL A CA 1
ATOM 625 C C . VAL A 1 82 ? -4.316 22.625 15.102 1 96.06 82 VAL A C 1
ATOM 627 O O . VAL A 1 82 ? -5.09 21.688 14.906 1 96.06 82 VAL A O 1
ATOM 630 N N . VAL A 1 83 ? -3.703 23.266 14.141 1 97.25 83 VAL A N 1
ATOM 631 C CA . VAL A 1 83 ? -3.822 22.844 12.75 1 97.25 83 VAL A CA 1
ATOM 632 C C . VAL A 1 83 ? -2.436 22.547 12.18 1 97.25 83 VAL A C 1
ATOM 634 O O . VAL A 1 83 ? -1.569 23.422 12.148 1 97.25 83 VAL A O 1
ATOM 637 N N . LEU A 1 84 ? -2.223 21.328 11.797 1 97.12 84 LEU A N 1
ATOM 638 C CA . LEU A 1 84 ? -1.012 20.922 11.094 1 97.12 84 LEU A CA 1
ATOM 639 C C . LEU A 1 84 ? -1.159 21.141 9.594 1 97.12 84 LEU A C 1
ATOM 641 O O . LEU A 1 84 ? -2.068 20.578 8.969 1 97.12 84 LEU A O 1
ATOM 645 N N . SER A 1 85 ? -0.394 21.875 8.93 1 95.88 85 SER A N 1
ATOM 646 C CA . SER A 1 85 ? -0.578 22.359 7.566 1 95.88 85 SER A CA 1
ATOM 647 C C . SER A 1 85 ? -0.525 21.219 6.562 1 95.88 85 SER A C 1
ATOM 649 O O . SER A 1 85 ? -1.315 21.172 5.617 1 95.88 85 SER A O 1
ATOM 651 N N . ALA A 1 86 ? 0.37 20.281 6.688 1 95.69 86 ALA A N 1
ATOM 652 C CA . ALA A 1 86 ? 0.526 19.188 5.746 1 95.69 86 ALA A CA 1
ATOM 653 C C . ALA A 1 86 ? 0.97 17.906 6.465 1 95.69 86 ALA A C 1
ATOM 655 O O . ALA A 1 86 ? 2.094 17.828 6.965 1 95.69 86 ALA A O 1
ATOM 656 N N . ALA A 1 87 ? 0.069 17.031 6.336 1 97.25 87 ALA A N 1
ATOM 657 C CA . ALA A 1 87 ? 0.365 15.766 7.008 1 97.25 87 ALA A CA 1
ATOM 658 C C . ALA A 1 87 ? 1.429 14.977 6.25 1 97.25 87 ALA A C 1
ATOM 660 O O . ALA A 1 87 ? 1.427 14.945 5.016 1 97.25 87 ALA A O 1
ATOM 661 N N . ASN A 1 88 ? 2.355 14.438 6.945 1 96.06 88 ASN A N 1
ATOM 662 C CA . ASN A 1 88 ? 3.271 13.445 6.391 1 96.06 88 ASN A CA 1
ATOM 663 C C . ASN A 1 88 ? 3.211 12.125 7.164 1 96.06 88 ASN A C 1
ATOM 665 O O . ASN A 1 88 ? 2.516 12.031 8.18 1 96.06 88 ASN A O 1
ATOM 669 N N . LEU A 1 89 ? 3.875 11.133 6.688 1 96.75 89 LEU A N 1
ATOM 670 C CA . LEU A 1 89 ? 3.686 9.789 7.223 1 96.75 89 LEU A CA 1
ATOM 671 C C . LEU A 1 89 ? 4.164 9.703 8.664 1 96.75 89 LEU A C 1
ATOM 673 O O . LEU A 1 89 ? 3.654 8.898 9.453 1 96.75 89 LEU A O 1
ATOM 677 N N . ASN A 1 90 ? 5.082 10.578 8.992 1 96.5 90 ASN A N 1
ATOM 678 C CA . ASN A 1 90 ? 5.621 10.531 10.344 1 96.5 90 ASN A CA 1
ATOM 679 C C . ASN A 1 90 ? 4.68 11.203 11.344 1 96.5 90 ASN A C 1
ATOM 681 O O . ASN A 1 90 ? 4.914 11.156 12.555 1 96.5 90 ASN A O 1
ATOM 685 N N . ASP A 1 91 ? 3.674 11.805 10.828 1 97.19 91 ASP A N 1
ATOM 686 C CA . ASP A 1 91 ? 2.641 12.328 11.719 1 97.19 91 ASP A CA 1
ATOM 687 C C . ASP A 1 91 ? 1.68 11.219 12.156 1 97.19 91 ASP A C 1
ATOM 689 O O . ASP A 1 91 ? 0.855 11.422 13.047 1 97.19 91 ASP A O 1
ATOM 693 N N . HIS A 1 92 ? 1.748 10.117 11.523 1 96.69 92 HIS A N 1
ATOM 694 C CA . HIS A 1 92 ? 0.921 8.969 11.883 1 96.69 92 HIS A CA 1
ATOM 695 C C . HIS A 1 92 ? 1.197 8.508 13.312 1 96.69 92 HIS A C 1
ATOM 697 O O . HIS A 1 92 ? 2.354 8.438 13.734 1 96.69 92 HIS A O 1
ATOM 703 N N . GLY A 1 93 ? -0.025 8.25 14.039 1 95.75 93 GLY A N 1
ATOM 704 C CA . GLY A 1 93 ? 0.231 7.613 15.328 1 95.75 93 GLY A CA 1
ATOM 705 C C . GLY A 1 93 ? -0.643 8.156 16.438 1 95.75 93 GLY A C 1
ATOM 706 O O . GLY A 1 93 ? -1.698 8.734 16.188 1 95.75 93 GLY A O 1
ATOM 707 N N . LEU A 1 94 ? -0.168 7.906 17.641 1 96.5 94 LEU A N 1
ATOM 708 C CA . LEU A 1 94 ? -0.926 8.219 18.844 1 96.5 94 LEU A CA 1
ATOM 709 C C . LEU A 1 94 ? -0.61 9.625 19.344 1 96.5 94 LEU A C 1
ATOM 711 O O . LEU A 1 94 ? 0.559 9.984 19.484 1 96.5 94 LEU A O 1
ATOM 715 N N . TYR A 1 95 ? -1.668 10.375 19.625 1 96.94 95 TYR A N 1
ATOM 716 C CA . TYR A 1 95 ? -1.571 11.703 20.219 1 96.94 95 TYR A CA 1
ATOM 717 C C . TYR A 1 95 ? -2.322 11.758 21.547 1 96.94 95 TYR A C 1
ATOM 719 O O . TYR A 1 95 ? -3.307 11.039 21.75 1 96.94 95 TYR A O 1
ATOM 727 N N . GLU A 1 96 ? -1.785 12.656 22.391 1 96.31 96 GLU A N 1
ATOM 728 C CA . GLU A 1 96 ? -2.4 12.82 23.703 1 96.31 96 GLU A CA 1
ATOM 729 C C . GLU A 1 96 ? -2.557 14.297 24.062 1 96.31 96 GLU A C 1
ATOM 731 O O . GLU A 1 96 ? -1.598 15.062 23.984 1 96.31 96 GLU A O 1
ATOM 736 N N . PHE A 1 97 ? -3.744 14.633 24.406 1 95.75 97 PHE A N 1
ATOM 737 C CA . PHE A 1 97 ? -3.951 15.922 25.047 1 95.75 97 PHE A CA 1
ATOM 738 C C . PHE A 1 97 ? -3.736 15.82 26.562 1 95.75 97 PHE A C 1
ATOM 740 O O . PHE A 1 97 ? -4.242 14.898 27.203 1 95.75 97 PHE A O 1
ATOM 747 N N . THR A 1 98 ? -3.041 16.797 27.062 1 95.19 98 THR A N 1
ATOM 748 C CA . THR A 1 98 ? -2.758 16.75 28.5 1 95.19 98 THR A CA 1
ATOM 749 C C . THR A 1 98 ? -3.104 18.078 29.156 1 95.19 98 THR A C 1
ATOM 751 O O . THR A 1 98 ? -3.064 19.125 28.516 1 95.19 98 THR A O 1
ATOM 754 N N . CYS A 1 99 ? -3.549 17.984 30.422 1 93.5 99 CYS A N 1
ATOM 755 C CA . CYS A 1 99 ? -3.637 19.109 31.359 1 93.5 99 CYS A CA 1
ATOM 756 C C . CYS A 1 99 ? -2.664 18.922 32.531 1 93.5 99 CYS A C 1
ATOM 758 O O . CYS A 1 99 ? -2.809 18 33.312 1 93.5 99 CYS A O 1
ATOM 760 N N . LYS A 1 100 ? -1.805 19.797 32.688 1 88.19 100 LYS A N 1
ATOM 761 C CA . LYS A 1 100 ? -0.772 19.672 33.719 1 88.19 100 LYS A CA 1
ATOM 762 C C . LYS A 1 100 ? -0.173 18.281 33.719 1 88.19 100 LYS A C 1
ATOM 764 O O . LYS A 1 100 ? -0.089 17.641 34.781 1 88.19 100 LYS A O 1
ATOM 769 N N . GLN A 1 101 ? 0.022 17.531 32.625 1 86.69 101 GLN A N 1
ATOM 770 C CA . GLN A 1 101 ? 0.695 16.25 32.406 1 86.69 101 GLN A CA 1
ATOM 771 C C . GLN A 1 101 ? -0.29 15.086 32.5 1 86.69 101 GLN A C 1
ATOM 773 O O . GLN A 1 101 ? 0.075 13.938 32.25 1 86.69 101 GLN A O 1
ATOM 778 N N . ARG A 1 102 ? -1.491 15.477 32.969 1 93.31 102 ARG A N 1
ATOM 779 C CA . ARG A 1 102 ? -2.531 14.453 32.969 1 93.31 102 ARG A CA 1
ATOM 780 C C . ARG A 1 102 ? -3.139 14.266 31.594 1 93.31 102 ARG A C 1
ATOM 782 O O . ARG A 1 102 ? -3.541 15.234 30.938 1 93.31 102 ARG A O 1
ATOM 789 N N . ILE A 1 103 ? -3.166 13.086 31.219 1 94.31 103 ILE A N 1
ATOM 790 C CA . ILE A 1 103 ? -3.752 12.797 29.922 1 94.31 103 ILE A CA 1
ATOM 791 C C . ILE A 1 103 ? -5.27 12.953 29.984 1 94.31 103 ILE A C 1
ATOM 793 O O . ILE A 1 103 ? -5.926 12.336 30.828 1 94.31 103 ILE A O 1
ATOM 797 N N . VAL A 1 104 ? -5.871 13.734 29.109 1 93.62 104 VAL A N 1
ATOM 798 C CA . VAL A 1 104 ? -7.305 13.984 29.203 1 93.62 104 VAL A CA 1
ATOM 799 C C . VAL A 1 104 ? -8 13.445 27.953 1 93.62 104 VAL A C 1
ATOM 801 O O . VAL A 1 104 ? -9.219 13.234 27.953 1 93.62 104 VAL A O 1
ATOM 804 N N . LYS A 1 105 ? -7.219 13.234 26.875 1 93.75 105 LYS A N 1
ATOM 805 C CA . LYS A 1 105 ? -7.797 12.711 25.641 1 93.75 105 LYS A CA 1
ATOM 806 C C . LYS A 1 105 ? -6.742 12 24.797 1 93.75 105 LYS A C 1
ATOM 808 O O . LYS A 1 105 ? -5.613 12.477 24.688 1 93.75 105 LYS A O 1
ATOM 813 N N . HIS A 1 106 ? -7.133 10.844 24.234 1 95.06 106 HIS A N 1
ATOM 814 C CA . HIS A 1 106 ? -6.309 10.133 23.266 1 95.06 106 HIS A CA 1
ATOM 815 C C . HIS A 1 106 ? -6.836 10.328 21.844 1 95.06 106 HIS A C 1
ATOM 817 O O . HIS A 1 106 ? -8.047 10.32 21.625 1 95.06 106 HIS A O 1
ATOM 823 N N . LEU A 1 107 ? -5.906 10.5 20.953 1 96.06 107 LEU A N 1
ATOM 824 C CA . LEU A 1 107 ? -6.246 10.594 19.531 1 96.06 107 LEU A CA 1
ATOM 825 C C . LEU A 1 107 ? -5.316 9.734 18.688 1 96.06 107 LEU A C 1
ATOM 827 O O . LEU A 1 107 ? -4.105 9.695 18.938 1 96.06 107 LEU A O 1
ATOM 831 N N . GLN A 1 108 ? -5.895 8.992 17.797 1 96.69 108 GLN A N 1
ATOM 832 C CA . GLN A 1 108 ? -5.121 8.281 16.797 1 96.69 108 GLN A CA 1
ATOM 833 C C . GLN A 1 108 ? -5.191 9 15.445 1 96.69 108 GLN A C 1
ATOM 835 O O . GLN A 1 108 ? -6.277 9.18 14.891 1 96.69 108 GLN A O 1
ATOM 840 N N . LEU A 1 109 ? -4.098 9.461 15.023 1 97.19 109 LEU A N 1
ATOM 841 C CA . LEU A 1 109 ? -4.047 10.055 13.688 1 97.19 109 LEU A CA 1
ATOM 842 C C . LEU A 1 109 ? -3.621 9.016 12.656 1 97.19 109 LEU A C 1
ATOM 844 O O . LEU A 1 109 ? -2.537 8.438 12.758 1 97.19 109 LEU A O 1
ATOM 848 N N . ASP A 1 110 ? -4.434 8.789 11.703 1 96.56 110 ASP A N 1
ATOM 849 C CA . ASP A 1 110 ? -4.16 7.879 10.602 1 96.56 110 ASP A CA 1
ATOM 850 C C . ASP A 1 110 ? -3.848 8.648 9.32 1 96.56 110 ASP A C 1
ATOM 852 O O . ASP A 1 110 ? -4.73 9.281 8.742 1 96.56 110 ASP A O 1
ATOM 856 N N . VAL A 1 111 ? -2.611 8.586 8.914 1 97.62 111 VAL A N 1
ATOM 857 C CA . VAL A 1 111 ? -2.193 9.258 7.688 1 97.62 111 VAL A CA 1
ATOM 858 C C . VAL A 1 111 ? -2.131 8.25 6.539 1 97.62 111 VAL A C 1
ATOM 860 O O . VAL A 1 111 ? -1.364 7.289 6.594 1 97.62 111 VAL A O 1
ATOM 863 N N . LEU A 1 112 ? -2.896 8.461 5.512 1 97.31 112 LEU A N 1
ATOM 864 C CA . LEU A 1 112 ? -2.959 7.578 4.352 1 97.31 112 LEU A CA 1
ATOM 865 C C . LEU A 1 112 ? -2.285 8.219 3.143 1 97.31 112 LEU A C 1
ATOM 867 O O . LEU A 1 112 ? -2.414 9.43 2.922 1 97.31 112 LEU A O 1
ATOM 871 N N . VAL A 1 113 ? -1.554 7.41 2.426 1 96.81 113 VAL A N 1
ATOM 872 C CA . VAL A 1 113 ? -1.009 7.859 1.15 1 96.81 113 VAL A CA 1
ATOM 873 C C . VAL A 1 113 ? -1.951 7.461 0.016 1 96.81 113 VAL A C 1
ATOM 875 O O . VAL A 1 113 ? -2.102 6.277 -0.285 1 96.81 113 VAL A O 1
ATOM 878 N N . PRO A 1 114 ? -2.525 8.414 -0.58 1 97.19 114 PRO A N 1
ATOM 879 C CA . PRO A 1 114 ? -3.459 8.055 -1.65 1 97.19 114 PRO A CA 1
ATOM 880 C C . PRO A 1 114 ? -2.75 7.656 -2.941 1 97.19 114 PRO A C 1
ATOM 882 O O . PRO A 1 114 ? -1.67 8.172 -3.244 1 97.19 114 PRO A O 1
ATOM 885 N N . PHE A 1 115 ? -3.363 6.734 -3.627 1 97.25 115 PHE A N 1
ATOM 886 C CA . PHE A 1 115 ? -2.982 6.492 -5.012 1 97.25 115 PHE A CA 1
ATOM 887 C C . PHE A 1 115 ? -3.52 7.586 -5.926 1 97.25 115 PHE A C 1
ATOM 889 O O . PHE A 1 115 ? -4.703 7.93 -5.863 1 97.25 115 PHE A O 1
ATOM 896 N N . GLU A 1 116 ? -2.625 8.141 -6.73 1 95.31 116 GL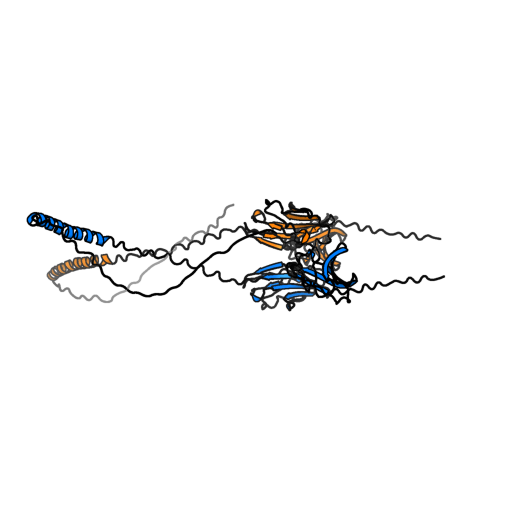U A N 1
ATOM 897 C CA . GLU A 1 116 ? -3.047 9.195 -7.652 1 95.31 116 GLU A CA 1
ATOM 898 C C . GLU A 1 116 ? -3.475 8.609 -9 1 95.31 116 GLU A C 1
ATOM 900 O O . GLU A 1 116 ? -2.674 7.984 -9.695 1 95.31 116 GLU A O 1
ATOM 905 N N . ALA A 1 117 ? -4.766 8.82 -9.32 1 96.88 117 ALA A N 1
ATOM 906 C CA . ALA A 1 117 ? -5.297 8.367 -10.602 1 96.88 117 ALA A CA 1
ATOM 907 C C . ALA A 1 117 ? -5.754 9.555 -11.453 1 96.88 117 ALA A C 1
ATOM 909 O O . ALA A 1 117 ? -6.238 10.555 -10.93 1 96.88 117 ALA A O 1
ATOM 910 N N . HIS A 1 118 ? -5.535 9.383 -12.75 1 95.31 118 HIS A N 1
ATOM 911 C CA . HIS A 1 118 ? -5.941 10.406 -13.711 1 95.31 118 HIS A CA 1
ATOM 912 C C . HIS A 1 118 ? -6.645 9.781 -14.914 1 95.31 118 HIS A C 1
ATOM 914 O O . HIS A 1 118 ? -6.262 8.711 -15.375 1 95.31 118 HIS A O 1
ATOM 920 N N . VAL A 1 119 ? -7.699 10.477 -15.32 1 96.56 119 VAL A N 1
ATOM 921 C CA . VAL A 1 119 ? -8.391 10.039 -16.531 1 96.56 119 VAL A CA 1
ATOM 922 C C . VAL A 1 119 ? -9.094 11.227 -17.172 1 96.56 119 VAL A C 1
ATOM 924 O O . VAL A 1 119 ? -9.602 12.109 -16.484 1 96.56 119 VAL A O 1
ATOM 927 N N . SER A 1 120 ? -9.008 11.234 -18.484 1 95.38 120 SER A N 1
ATOM 928 C CA . SER A 1 120 ? -9.805 12.234 -19.172 1 95.38 120 SER A CA 1
ATOM 929 C C . SER A 1 120 ? -11.281 11.852 -19.203 1 95.38 120 SER A C 1
ATOM 931 O O . SER A 1 120 ? -11.617 10.664 -19.281 1 95.38 120 SER A O 1
ATOM 933 N N . ALA A 1 121 ? -12.117 12.945 -19.203 1 95.44 121 ALA A N 1
ATOM 934 C CA . ALA A 1 121 ? -13.547 12.68 -19.281 1 95.44 121 ALA A CA 1
ATOM 935 C C . ALA A 1 121 ? -13.883 11.781 -20.469 1 95.44 121 ALA A C 1
ATOM 937 O O . ALA A 1 121 ? -13.344 11.977 -21.562 1 95.44 121 ALA A O 1
ATOM 938 N N . GLY A 1 122 ? -14.695 10.828 -20.188 1 95.38 122 GLY A N 1
ATOM 939 C CA . GLY A 1 122 ? -15.086 9.906 -21.25 1 95.38 122 GLY A CA 1
ATOM 940 C C . GLY A 1 122 ? -14.227 8.664 -21.297 1 95.38 122 GLY A C 1
ATOM 941 O O . GLY A 1 122 ? -14.586 7.676 -21.938 1 95.38 122 GLY A O 1
ATOM 942 N N . GLY A 1 123 ? -13.125 8.695 -20.609 1 96 123 GLY A N 1
ATOM 943 C CA . GLY A 1 123 ? -12.211 7.566 -20.609 1 96 123 GLY A CA 1
ATOM 944 C C . GLY A 1 123 ? -12.578 6.508 -19.594 1 96 123 GLY A C 1
ATOM 945 O O . GLY A 1 123 ? -13.641 6.582 -18.969 1 96 123 GLY A O 1
ATOM 946 N N . THR A 1 124 ? -11.758 5.441 -19.562 1 96.94 124 THR A N 1
ATOM 947 C CA . THR A 1 124 ? -11.883 4.367 -18.578 1 96.94 124 THR A CA 1
ATOM 948 C C . THR A 1 124 ? -10.797 4.469 -17.516 1 96.94 124 THR A C 1
ATOM 950 O O . THR A 1 124 ? -9.633 4.723 -17.844 1 96.94 124 THR A O 1
ATOM 953 N N . VAL A 1 125 ? -11.234 4.371 -16.266 1 97.31 125 VAL A N 1
ATOM 954 C CA . VAL A 1 125 ? -10.242 4.438 -15.203 1 97.31 125 VAL A CA 1
ATOM 955 C C . VAL A 1 125 ? -10.445 3.279 -14.234 1 97.31 125 VAL A C 1
ATOM 957 O O . VAL A 1 125 ? -11.578 2.861 -13.984 1 97.31 125 VAL A O 1
ATOM 960 N N . ARG A 1 126 ? -9.352 2.775 -13.805 1 97.69 126 ARG A N 1
ATOM 961 C CA . ARG A 1 126 ? -9.328 1.738 -12.781 1 97.69 126 ARG A CA 1
ATOM 962 C C . ARG A 1 126 ? -8.719 2.262 -11.484 1 97.69 126 ARG A C 1
ATOM 964 O O . ARG A 1 126 ? -7.594 2.756 -11.477 1 97.69 126 ARG A O 1
ATOM 971 N N . LEU A 1 127 ? -9.422 2.219 -10.414 1 98.5 127 LEU A N 1
ATOM 972 C CA . LEU A 1 127 ? -8.93 2.572 -9.086 1 98.5 127 LEU A CA 1
ATOM 973 C C . LEU A 1 127 ? -8.469 1.333 -8.328 1 98.5 127 LEU A C 1
ATOM 975 O O . LEU A 1 127 ? -9.281 0.513 -7.906 1 98.5 127 LEU A O 1
ATOM 979 N N . PRO A 1 128 ? -7.227 1.224 -8.141 1 98.19 128 PRO A N 1
ATOM 980 C CA . PRO A 1 128 ? -6.688 -0.027 -7.598 1 98.19 128 PRO A CA 1
ATOM 981 C C . PRO A 1 128 ? -6.996 -0.21 -6.113 1 98.19 128 PRO A C 1
ATOM 983 O O . PRO A 1 128 ? -6.984 0.761 -5.352 1 98.19 128 PRO A O 1
ATOM 986 N N . CYS A 1 129 ? -7.262 -1.409 -5.734 1 98.44 129 CYS A N 1
ATOM 987 C CA . CYS A 1 129 ? -7.441 -1.856 -4.359 1 98.44 129 CYS A CA 1
ATOM 988 C C . CYS A 1 129 ? -7.336 -3.373 -4.258 1 98.44 129 CYS A C 1
ATOM 990 O O . CYS A 1 129 ? -7.922 -4.094 -5.07 1 98.44 129 CYS A O 1
ATOM 992 N N . TYR A 1 130 ? -6.605 -3.82 -3.271 1 97.94 130 TYR A N 1
ATOM 993 C CA . TYR A 1 130 ? -6.309 -5.246 -3.191 1 97.94 130 TYR A CA 1
ATOM 994 C C . TYR A 1 130 ? -6.348 -5.73 -1.747 1 97.94 130 TYR A C 1
ATOM 996 O O . TYR A 1 130 ? -6.121 -4.953 -0.818 1 97.94 130 TYR A O 1
ATOM 1004 N N . THR A 1 131 ? -6.652 -6.941 -1.572 1 96.56 131 THR A N 1
ATOM 1005 C CA . THR A 1 131 ? -6.504 -7.629 -0.293 1 96.56 131 THR A CA 1
ATOM 1006 C C . THR A 1 131 ? -6.508 -9.141 -0.487 1 96.56 131 THR A C 1
ATOM 1008 O O . THR A 1 131 ? -7.008 -9.641 -1.497 1 96.56 131 THR A O 1
ATOM 1011 N N . VAL A 1 132 ? -5.867 -9.812 0.348 1 95.88 132 VAL A N 1
ATOM 1012 C CA . VAL A 1 132 ? -5.949 -11.266 0.341 1 95.88 132 VAL A CA 1
ATOM 1013 C C . VAL A 1 132 ? -7.316 -11.711 0.865 1 95.88 132 VAL A C 1
ATOM 1015 O O . VAL A 1 132 ? -7.695 -11.375 1.988 1 95.88 132 VAL A O 1
ATOM 1018 N N . THR A 1 133 ? -8.047 -12.406 0.036 1 95.88 133 THR A N 1
ATOM 1019 C CA . THR A 1 133 ? -9.367 -12.883 0.443 1 95.88 133 THR A CA 1
ATOM 1020 C C . THR A 1 133 ? -9.328 -14.383 0.746 1 95.88 133 THR A C 1
ATOM 1022 O O . THR A 1 133 ? -10.203 -14.898 1.45 1 95.88 133 THR A O 1
ATOM 1025 N N . ALA A 1 134 ? -8.359 -15.055 0.207 1 92.94 134 ALA A N 1
ATOM 1026 C CA . ALA A 1 134 ? -8.266 -16.5 0.412 1 92.94 134 ALA A CA 1
ATOM 1027 C C . ALA A 1 134 ? -8.07 -16.828 1.888 1 92.94 134 ALA A C 1
ATOM 1029 O O . ALA A 1 134 ? -7.227 -16.234 2.559 1 92.94 134 ALA A O 1
ATOM 1030 N N . GLY A 1 135 ? -8.906 -17.75 2.281 1 91.94 135 GLY A N 1
ATOM 1031 C CA . GLY A 1 135 ? -8.781 -18.172 3.668 1 91.94 135 GLY A CA 1
ATOM 1032 C C . GLY A 1 135 ? -9.352 -17.172 4.652 1 91.94 135 GLY A C 1
ATOM 1033 O O . GLY A 1 135 ? -9.031 -17.203 5.84 1 91.94 135 GLY A O 1
ATOM 1034 N N . GLU A 1 136 ? -9.938 -16.172 4.145 1 91.31 136 GLU A N 1
ATOM 1035 C CA . GLU A 1 136 ? -10.617 -15.172 4.961 1 91.31 136 GLU A CA 1
ATOM 1036 C C . GLU A 1 136 ? -12.109 -15.125 4.652 1 91.31 136 GLU A C 1
ATOM 1038 O O . GLU A 1 136 ? -12.531 -15.438 3.533 1 91.31 136 GLU A O 1
ATOM 1043 N N . SER A 1 137 ? -12.875 -14.922 5.602 1 91.5 137 SER A N 1
ATOM 1044 C CA . SER A 1 137 ? -14.312 -14.773 5.383 1 91.5 137 SER A CA 1
ATOM 1045 C C . SER A 1 137 ? -14.664 -13.359 4.941 1 91.5 137 SER A C 1
ATOM 1047 O O . SER A 1 137 ? -15.281 -12.602 5.695 1 91.5 137 SER A O 1
ATOM 1049 N N . VAL A 1 138 ? -14.281 -13.023 3.785 1 95.06 138 VAL A N 1
ATOM 1050 C CA . VAL A 1 138 ? -14.586 -11.703 3.236 1 95.06 138 VAL A CA 1
ATOM 1051 C C . VAL A 1 138 ? -15.984 -11.711 2.623 1 95.06 138 VAL A C 1
ATOM 1053 O O . VAL A 1 138 ? -16.281 -12.508 1.725 1 95.06 138 VAL A O 1
ATOM 1056 N N . GLN A 1 139 ? -16.797 -10.805 3.053 1 95.62 139 GLN A N 1
ATOM 1057 C CA . GLN A 1 139 ? -18.203 -10.836 2.684 1 95.62 139 GLN A CA 1
ATOM 1058 C C . GLN A 1 139 ? -18.5 -9.867 1.534 1 95.62 139 GLN A C 1
ATOM 1060 O O . GLN A 1 139 ? -19.359 -10.133 0.699 1 95.62 139 GLN A O 1
ATOM 1065 N N . SER A 1 140 ? -17.781 -8.758 1.558 1 96.5 140 SER A N 1
ATOM 1066 C CA . SER A 1 140 ? -18.094 -7.773 0.528 1 96.5 140 SER A CA 1
ATOM 1067 C C . SER A 1 140 ? -16.969 -6.758 0.378 1 96.5 140 SER A C 1
ATOM 1069 O O . SER A 1 140 ? -16.141 -6.59 1.288 1 96.5 140 SER A O 1
ATOM 1071 N N . VAL A 1 141 ? -16.922 -6.234 -0.782 1 97.31 141 VAL A N 1
ATOM 1072 C CA . VAL A 1 141 ? -16.094 -5.059 -1.056 1 97.31 141 VAL A CA 1
ATOM 1073 C C . VAL A 1 141 ? -16.984 -3.812 -1.094 1 97.31 141 VAL A C 1
ATOM 1075 O O . VAL A 1 141 ? -18.125 -3.867 -1.549 1 97.31 141 VAL A O 1
ATOM 1078 N N . ARG A 1 142 ? -16.422 -2.676 -0.588 1 97.25 142 ARG A N 1
ATOM 1079 C CA . ARG A 1 142 ? -17.188 -1.441 -0.466 1 97.25 142 ARG A CA 1
ATOM 1080 C C . ARG A 1 142 ? -16.344 -0.231 -0.845 1 97.25 142 ARG A C 1
ATOM 1082 O O . ARG A 1 142 ? -15.25 -0.045 -0.318 1 97.25 142 ARG A O 1
ATOM 1089 N N . TRP A 1 143 ? -16.875 0.498 -1.758 1 98.12 143 TRP A N 1
ATOM 1090 C CA . TRP A 1 143 ? -16.25 1.758 -2.15 1 98.12 143 TRP A CA 1
ATOM 1091 C C . TRP A 1 143 ? -17.109 2.945 -1.711 1 98.12 143 TRP A C 1
ATOM 1093 O O . TRP A 1 143 ? -18.328 2.934 -1.864 1 98.12 143 TRP A O 1
ATOM 1103 N N . GLU A 1 144 ? -16.375 3.934 -1.133 1 98.31 144 GLU A N 1
ATOM 1104 C CA . GLU A 1 144 ? -17.047 5.141 -0.653 1 98.31 144 GLU A CA 1
ATOM 1105 C C . GLU A 1 144 ? -16.359 6.398 -1.185 1 98.31 144 GLU A C 1
ATOM 1107 O O . GLU A 1 144 ? -15.148 6.402 -1.42 1 98.31 144 GLU A O 1
ATOM 1112 N N . ARG A 1 145 ? -17.156 7.395 -1.296 1 97.75 145 ARG A N 1
ATOM 1113 C CA . ARG A 1 145 ? -16.719 8.75 -1.612 1 97.75 145 ARG A CA 1
ATOM 1114 C C . ARG A 1 145 ? -17.516 9.781 -0.831 1 97.75 145 ARG A C 1
ATOM 1116 O O . ARG A 1 145 ? -18.75 9.75 -0.832 1 97.75 145 ARG A O 1
ATOM 1123 N N . HIS A 1 146 ? -16.781 10.68 -0.147 1 94.69 146 HIS A N 1
ATOM 1124 C CA . HIS A 1 146 ? -17.406 11.688 0.69 1 94.69 146 HIS A CA 1
ATOM 1125 C C . HIS A 1 146 ? -18.312 11.047 1.735 1 94.69 146 HIS A C 1
ATOM 1127 O O . HIS A 1 146 ? -19.422 11.531 1.981 1 94.69 146 HIS A O 1
ATOM 1133 N N . GLY A 1 147 ? -17.891 9.867 2.135 1 93.56 147 GLY A N 1
ATOM 1134 C CA . GLY A 1 147 ? -18.656 9.18 3.16 1 93.56 147 GLY A CA 1
ATOM 1135 C C . GLY A 1 147 ? -19.875 8.469 2.613 1 93.56 147 GLY A C 1
ATOM 1136 O O . GLY A 1 147 ? -20.625 7.828 3.365 1 93.56 147 GLY A O 1
ATOM 1137 N N . GLU A 1 148 ? -20.031 8.539 1.336 1 96.81 148 GLU A N 1
ATOM 1138 C CA . GLU A 1 148 ? -21.203 7.926 0.704 1 96.81 148 GLU A CA 1
ATOM 1139 C C . GLU A 1 148 ? -20.812 6.672 -0.075 1 96.81 148 GLU A C 1
ATOM 1141 O O . GLU A 1 148 ? -19.703 6.59 -0.621 1 96.81 148 GLU A O 1
ATOM 1146 N N . LEU A 1 149 ? -21.844 5.809 -0.214 1 97.25 149 LEU A N 1
ATOM 1147 C CA . LEU A 1 149 ? -21.625 4.547 -0.918 1 97.25 149 LEU A CA 1
ATOM 1148 C C . LEU A 1 149 ? -21.547 4.773 -2.424 1 97.25 149 LEU A C 1
ATOM 1150 O O . LEU A 1 149 ? -22.406 5.426 -3.008 1 97.25 149 LEU A O 1
ATOM 1154 N N . VAL A 1 150 ? -20.5 4.293 -2.93 1 96.81 150 VAL A N 1
ATOM 1155 C CA . VAL A 1 150 ? -20.359 4.293 -4.383 1 96.81 150 VAL A CA 1
ATOM 1156 C C . VAL A 1 150 ? -20.812 2.947 -4.941 1 96.81 150 VAL A C 1
ATOM 1158 O O . VAL A 1 150 ? -21.609 2.893 -5.879 1 96.81 150 VAL A O 1
ATOM 1161 N N . LEU A 1 151 ? -20.25 1.906 -4.352 1 95.44 151 LEU A N 1
ATOM 1162 C CA . LEU A 1 151 ? -20.562 0.55 -4.785 1 95.44 151 LEU A CA 1
ATOM 1163 C C . LEU A 1 151 ? -20.25 -0.46 -3.689 1 95.44 151 LEU A C 1
ATOM 1165 O O . LEU A 1 151 ? -19.234 -0.331 -3 1 95.44 151 LEU A O 1
ATOM 1169 N N . GLN A 1 152 ? -21.109 -1.374 -3.535 1 95.06 152 GLN A N 1
ATOM 1170 C CA . GLN A 1 152 ? -20.844 -2.527 -2.684 1 95.06 152 GLN A CA 1
ATOM 1171 C C . GLN A 1 152 ? -21.156 -3.832 -3.404 1 95.06 152 GLN A C 1
ATOM 1173 O O . GLN A 1 152 ? -22.219 -3.953 -4.035 1 95.06 152 GLN A O 1
ATOM 1178 N N . ARG A 1 153 ? -20.219 -4.695 -3.363 1 94.69 153 ARG A N 1
ATOM 1179 C CA . ARG A 1 153 ? -20.422 -5.996 -4 1 94.69 153 ARG A CA 1
ATOM 1180 C C . ARG A 1 153 ? -20.156 -7.133 -3.018 1 94.69 153 ARG A C 1
ATOM 1182 O O . ARG A 1 153 ? -19.094 -7.184 -2.398 1 94.69 153 ARG A O 1
ATOM 1189 N N . ARG A 1 154 ? -21.125 -8.047 -2.967 1 94.5 154 ARG A N 1
ATOM 1190 C CA . ARG A 1 154 ? -20.984 -9.188 -2.064 1 94.5 154 ARG A CA 1
ATOM 1191 C C . ARG A 1 154 ? -20.219 -10.32 -2.73 1 94.5 154 ARG A C 1
ATOM 1193 O O . ARG A 1 154 ? -20.203 -10.438 -3.959 1 94.5 154 ARG A O 1
ATOM 1200 N N . SER A 1 155 ? -19.531 -11.078 -1.876 1 91.81 155 SER A N 1
ATOM 1201 C CA . SER A 1 155 ? -18.766 -12.211 -2.381 1 91.81 155 SER A CA 1
ATOM 1202 C C . SER A 1 155 ? -19.656 -13.266 -3.008 1 91.81 155 SER A C 1
ATOM 1204 O O . SER A 1 155 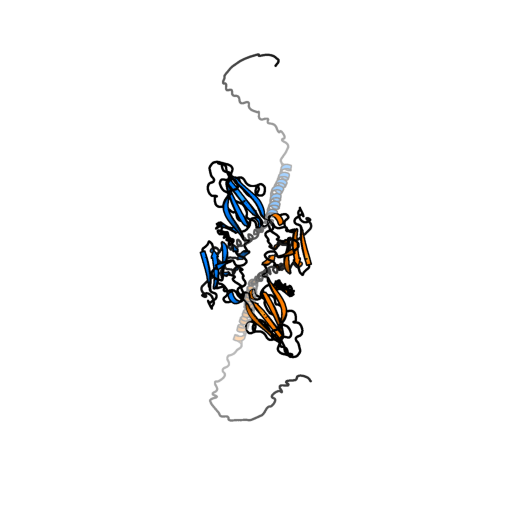? -19.234 -14.023 -3.879 1 91.81 155 SER A O 1
ATOM 1206 N N . THR A 1 156 ? -20.844 -13.336 -2.602 1 87.25 156 THR A N 1
ATOM 1207 C CA . THR A 1 156 ? -21.781 -14.344 -3.078 1 87.25 156 THR A CA 1
ATOM 1208 C C . THR A 1 156 ? -22.438 -13.891 -4.383 1 87.25 156 THR A C 1
ATOM 1210 O O . THR A 1 156 ? -23.141 -14.672 -5.035 1 87.25 156 THR A O 1
ATOM 1213 N N . GLU A 1 157 ? -22.328 -12.609 -4.598 1 77.81 157 GLU A N 1
ATOM 1214 C CA . GLU A 1 157 ? -22.969 -12.094 -5.805 1 77.81 157 GLU A CA 1
ATOM 1215 C C . GLU A 1 157 ? -22.203 -12.523 -7.055 1 77.81 157 GLU A C 1
ATOM 1217 O O . GLU A 1 157 ? -21 -12.305 -7.16 1 77.81 157 GLU A O 1
ATOM 1222 N N . SER A 1 158 ? -22.984 -13.477 -7.645 1 67.25 158 SER A N 1
ATOM 1223 C CA . SER A 1 158 ? -22.438 -13.969 -8.906 1 67.25 158 SER A CA 1
ATOM 1224 C C . SER A 1 158 ? -22.906 -13.109 -10.078 1 67.25 158 SER A C 1
ATOM 1226 O O . SER A 1 158 ? -23.953 -12.445 -9.992 1 67.25 158 SER A O 1
ATOM 1228 N N . GLY A 1 159 ? -22.125 -12.617 -10.812 1 63.91 159 GLY A N 1
ATOM 1229 C CA . GLY A 1 159 ? -22.516 -11.953 -12.047 1 63.91 159 GLY A CA 1
ATOM 1230 C C . GLY A 1 159 ? -22.016 -10.531 -12.148 1 63.91 159 GLY A C 1
ATOM 1231 O O . GLY A 1 159 ? -21.453 -10 -11.195 1 63.91 159 GLY A O 1
ATOM 1232 N N . LYS A 1 160 ? -22.031 -10.172 -13.375 1 58.84 160 LYS A N 1
ATOM 1233 C CA . LYS A 1 160 ? -21.609 -8.82 -13.734 1 58.84 160 LYS A CA 1
ATOM 1234 C C . LYS A 1 160 ? -22.562 -7.781 -13.156 1 58.84 160 LYS A C 1
ATOM 1236 O O . LYS A 1 160 ? -23.766 -8.023 -13.039 1 58.84 160 LYS A O 1
ATOM 1241 N N . ASP A 1 161 ? -22.078 -6.891 -12.305 1 59.88 161 ASP A N 1
ATOM 1242 C CA . ASP A 1 161 ? -22.891 -5.734 -11.953 1 59.88 161 ASP A CA 1
ATOM 1243 C C . ASP A 1 161 ? -23.828 -5.363 -13.102 1 59.88 161 ASP A C 1
ATOM 1245 O O . ASP A 1 161 ? -23.547 -5.637 -14.266 1 59.88 161 ASP A O 1
ATOM 1249 N N . SER A 1 162 ? -25.031 -5.168 -12.812 1 54 162 SER A N 1
ATOM 1250 C CA . SER A 1 162 ? -25.969 -4.766 -13.852 1 54 162 SER A CA 1
ATOM 1251 C C . SER A 1 162 ? -25.312 -3.842 -14.867 1 54 162 SER A C 1
ATOM 1253 O O . SER A 1 162 ? -24.484 -2.992 -14.5 1 54 162 SER A O 1
ATOM 1255 N N . GLU A 1 163 ? -25.266 -4.352 -16.203 1 54.34 163 GLU A N 1
ATOM 1256 C CA . GLU A 1 163 ? -24.797 -3.705 -17.422 1 54.34 163 GLU A CA 1
ATOM 1257 C C . GLU A 1 163 ? -25.047 -2.199 -17.375 1 54.34 163 GLU A C 1
ATOM 1259 O O . GLU A 1 163 ? -24.438 -1.445 -18.141 1 54.34 163 GLU A O 1
ATOM 1264 N N . GLU A 1 164 ? -25.812 -1.861 -16.453 1 61.91 164 GLU A N 1
ATOM 1265 C CA . GLU A 1 164 ? -26.25 -0.482 -16.609 1 61.91 164 GLU A CA 1
ATOM 1266 C C . GLU A 1 164 ? -25.453 0.467 -15.727 1 61.91 164 GLU A C 1
ATOM 1268 O O . GLU A 1 164 ? -25.625 1.687 -15.805 1 61.91 164 GLU A O 1
ATOM 1273 N N . ARG A 1 165 ? -24.297 -0.138 -15.047 1 79.19 165 ARG A N 1
ATOM 1274 C CA . ARG A 1 165 ? -23.672 0.834 -14.164 1 79.19 165 ARG A CA 1
ATOM 1275 C C . ARG A 1 165 ? -22.297 1.25 -14.695 1 79.19 165 ARG A C 1
ATOM 1277 O O . ARG A 1 165 ? -21.578 0.433 -15.266 1 79.19 165 ARG A O 1
ATOM 1284 N N . ARG A 1 166 ? -22 2.512 -14.68 1 92.75 166 ARG A N 1
ATOM 1285 C CA . ARG A 1 166 ? -20.734 3.104 -15.102 1 92.75 166 ARG A CA 1
ATOM 1286 C C . ARG A 1 166 ? -19.594 2.689 -14.172 1 92.75 166 ARG A C 1
ATOM 1288 O O . ARG A 1 166 ? -18.422 2.828 -14.523 1 92.75 166 ARG A O 1
ATOM 1295 N N . VAL A 1 167 ? -20.016 2.178 -13 1 95.19 167 VAL A N 1
ATOM 1296 C CA . VAL A 1 167 ? -19.031 1.764 -12.008 1 95.19 167 VAL A CA 1
ATOM 1297 C C . VAL A 1 167 ? -19.188 0.276 -11.711 1 95.19 167 VAL A C 1
ATOM 1299 O O . VAL A 1 167 ? -20.312 -0.212 -11.547 1 95.19 167 VAL A O 1
ATOM 1302 N N . SER A 1 168 ? -18.047 -0.443 -11.703 1 95.06 168 SER A N 1
ATOM 1303 C CA . SER A 1 168 ? -18.156 -1.88 -11.469 1 95.06 168 SER A CA 1
ATOM 1304 C C . SER A 1 168 ? -16.906 -2.426 -10.789 1 95.06 168 SER A C 1
ATOM 1306 O O . SER A 1 168 ? -15.844 -1.793 -10.82 1 95.06 168 SER A O 1
ATOM 1308 N N . VAL A 1 169 ? -17.094 -3.494 -10.07 1 95.81 169 VAL A N 1
ATOM 1309 C CA . VAL A 1 169 ? -16.031 -4.348 -9.555 1 95.81 169 VAL A CA 1
ATOM 1310 C C . VAL A 1 169 ? -16.094 -5.715 -10.242 1 95.81 169 VAL A C 1
ATOM 1312 O O . VAL A 1 169 ? -17.172 -6.242 -10.492 1 95.81 169 VAL A O 1
ATOM 1315 N N . SER A 1 170 ? -14.93 -6.207 -10.547 1 93.5 170 SER A N 1
ATOM 1316 C CA . SER A 1 170 ? -14.875 -7.477 -11.266 1 93.5 170 SER A CA 1
ATOM 1317 C C . SER A 1 170 ? -15.656 -8.562 -10.531 1 93.5 170 SER A C 1
ATOM 1319 O O . SER A 1 170 ? -15.664 -8.602 -9.297 1 93.5 170 SER A O 1
ATOM 1321 N N . ALA A 1 171 ? -16.234 -9.484 -11.289 1 92 171 ALA A N 1
ATOM 1322 C CA . ALA A 1 171 ? -16.953 -10.609 -10.703 1 92 171 ALA A CA 1
ATOM 1323 C C . ALA A 1 171 ? -16.016 -11.57 -10 1 92 171 ALA A C 1
ATOM 1325 O O . ALA A 1 171 ? -16.422 -12.297 -9.086 1 92 171 ALA A O 1
ATOM 1326 N N . ASP A 1 172 ? -14.797 -11.523 -10.398 1 92 172 ASP A N 1
ATOM 1327 C CA . ASP A 1 172 ? -13.836 -12.477 -9.852 1 92 172 ASP A CA 1
ATOM 1328 C C . ASP A 1 172 ? -13.016 -11.844 -8.734 1 92 172 ASP A C 1
ATOM 1330 O O . ASP A 1 172 ? -11.969 -12.367 -8.352 1 92 172 ASP A O 1
ATOM 1334 N N . TRP A 1 173 ? -13.5 -10.75 -8.164 1 95.19 173 TRP A N 1
ATOM 1335 C CA . TRP A 1 173 ? -12.727 -10 -7.184 1 95.19 173 TRP A CA 1
ATOM 1336 C C . TRP A 1 173 ? -12.383 -10.875 -5.98 1 95.19 173 TRP A C 1
ATOM 1338 O O . TRP A 1 173 ? -11.273 -10.797 -5.441 1 95.19 173 TRP A O 1
ATOM 1348 N N . HIS A 1 174 ? -13.281 -11.758 -5.586 1 94.69 174 HIS A N 1
ATOM 1349 C CA . HIS A 1 174 ? -13.078 -12.594 -4.41 1 94.69 174 HIS A CA 1
ATOM 1350 C C . HIS A 1 174 ? -12.047 -13.688 -4.684 1 94.69 174 HIS A C 1
ATOM 1352 O O . HIS A 1 174 ? -11.25 -14.031 -3.809 1 94.69 174 HIS A O 1
ATOM 1358 N N . ARG A 1 175 ? -12.039 -14.148 -5.906 1 92.25 175 ARG A N 1
ATOM 1359 C CA . ARG A 1 175 ? -11.117 -15.219 -6.293 1 92.25 175 ARG A CA 1
ATOM 1360 C C . ARG A 1 175 ? -9.703 -14.68 -6.457 1 92.25 175 ARG A C 1
ATOM 1362 O O . ARG A 1 175 ? -8.727 -15.391 -6.188 1 92.25 175 ARG A O 1
ATOM 1369 N N . THR A 1 176 ? -9.547 -13.461 -6.828 1 94.38 176 THR A N 1
ATOM 1370 C CA . THR A 1 176 ? -8.234 -12.938 -7.203 1 94.38 176 THR A CA 1
ATOM 1371 C C . THR A 1 176 ? -7.688 -12.016 -6.121 1 94.38 176 THR A C 1
ATOM 1373 O O . THR A 1 176 ? -6.488 -11.742 -6.086 1 94.38 176 THR A O 1
ATOM 1376 N N . GLY A 1 177 ? -8.555 -11.461 -5.336 1 96.56 177 GLY A N 1
ATOM 1377 C CA . GLY A 1 177 ? -8.141 -10.461 -4.359 1 96.56 177 GLY A CA 1
ATOM 1378 C C . GLY A 1 177 ? -8.031 -9.062 -4.938 1 96.56 177 GLY A C 1
ATOM 1379 O O . GLY A 1 177 ? -7.402 -8.188 -4.34 1 96.56 177 GLY A O 1
ATOM 1380 N N . ASP A 1 178 ? -8.547 -8.922 -6.156 1 97.38 178 ASP A N 1
ATOM 1381 C CA . ASP A 1 178 ? -8.555 -7.625 -6.828 1 97.38 178 ASP A CA 1
ATOM 1382 C C . ASP A 1 178 ? -9.891 -6.91 -6.625 1 97.38 178 ASP A C 1
ATOM 1384 O O . ASP A 1 178 ? -10.883 -7.238 -7.277 1 97.38 178 ASP A O 1
ATOM 1388 N N . LEU A 1 179 ? -9.875 -5.82 -5.828 1 97.94 179 LEU A N 1
ATOM 1389 C CA . LEU A 1 179 ? -11.086 -5.109 -5.414 1 97.94 179 LEU A CA 1
ATOM 1390 C C . LEU A 1 179 ? -11.242 -3.809 -6.195 1 97.94 179 LEU A C 1
ATOM 1392 O O . LEU A 1 179 ? -12.078 -2.973 -5.855 1 97.94 179 LEU A O 1
ATOM 1396 N N . SER A 1 180 ? -10.562 -3.668 -7.207 1 98.19 180 SER A N 1
ATOM 1397 C CA . SER A 1 180 ? -10.453 -2.391 -7.906 1 98.19 180 SER A CA 1
ATOM 1398 C C . SER A 1 180 ? -11.797 -1.969 -8.492 1 98.19 180 SER A C 1
ATOM 1400 O O . SER A 1 180 ? -12.617 -2.816 -8.852 1 98.19 180 SER A O 1
ATOM 1402 N N . LEU A 1 181 ? -11.984 -0.703 -8.531 1 97.75 181 LEU A N 1
ATOM 1403 C CA . LEU A 1 181 ? -13.18 -0.096 -9.102 1 97.75 181 LEU A CA 1
ATOM 1404 C C . LEU A 1 181 ? -12.922 0.414 -10.508 1 97.75 181 LEU A C 1
ATOM 1406 O O . LEU A 1 181 ? -11.953 1.144 -10.742 1 97.75 181 LEU A O 1
ATOM 1410 N N . THR A 1 182 ? -13.766 -0.018 -11.414 1 97.38 182 THR A N 1
ATOM 1411 C CA . THR A 1 182 ? -13.664 0.471 -12.789 1 97.38 182 THR A CA 1
ATOM 1412 C C . THR A 1 182 ? -14.805 1.442 -13.094 1 97.38 182 THR A C 1
ATOM 1414 O O . THR A 1 182 ? -15.953 1.188 -12.742 1 97.38 182 THR A O 1
ATOM 1417 N N . MET A 1 183 ? -14.398 2.535 -13.633 1 96.75 183 MET A N 1
ATOM 1418 C CA . MET A 1 183 ? -15.375 3.52 -14.086 1 96.75 183 MET A CA 1
ATOM 1419 C C . MET A 1 183 ? -15.273 3.738 -15.586 1 96.75 183 MET A C 1
ATOM 1421 O O . MET A 1 183 ? -14.203 4.074 -16.094 1 96.75 183 MET A O 1
ATOM 1425 N N . GLU A 1 184 ? -16.422 3.572 -16.219 1 95.19 184 GLU A N 1
ATOM 1426 C CA . GLU A 1 184 ? -16.469 3.734 -17.672 1 95.19 184 GLU A CA 1
ATOM 1427 C C . GLU A 1 184 ? -17.859 4.148 -18.141 1 95.19 184 GLU A C 1
ATOM 1429 O O . GLU A 1 184 ? -18.812 3.365 -18.031 1 95.19 184 GLU A O 1
ATOM 1434 N N . PRO A 1 185 ? -18.109 5.336 -18.594 1 95.31 185 PRO A N 1
ATOM 1435 C CA . PRO A 1 185 ? -17.078 6.367 -18.781 1 95.31 185 PRO A CA 1
ATOM 1436 C C . PRO A 1 185 ? -16.875 7.223 -17.531 1 95.31 185 PRO A C 1
ATOM 1438 O O . PRO A 1 185 ? -17.812 7.406 -16.734 1 95.31 185 PRO A O 1
ATOM 1441 N N . ALA A 1 186 ? -15.68 7.742 -17.438 1 96.56 186 ALA A N 1
ATOM 1442 C CA . ALA A 1 186 ? -15.422 8.688 -16.359 1 96.56 186 ALA A CA 1
ATOM 1443 C C . ALA A 1 186 ? -16.078 10.031 -16.625 1 96.56 186 ALA A C 1
ATOM 1445 O O . ALA A 1 186 ? -16.125 10.484 -17.781 1 96.56 186 ALA A O 1
ATOM 1446 N N . GLN A 1 187 ? -16.594 10.664 -15.625 1 96.19 187 GLN A N 1
ATOM 1447 C CA . GLN A 1 187 ? -17.234 11.977 -15.711 1 96.19 187 GLN A CA 1
ATOM 1448 C C . GLN A 1 187 ? -16.531 12.977 -14.797 1 96.19 187 GLN A C 1
ATOM 1450 O O . GLN A 1 187 ? -15.922 12.594 -13.789 1 96.19 187 GLN A O 1
ATOM 1455 N N . PRO A 1 188 ? -16.594 14.258 -15.211 1 95.88 188 PRO A N 1
ATOM 1456 C CA . PRO A 1 188 ? -15.977 15.273 -14.352 1 95.88 188 PRO A CA 1
ATOM 1457 C C . PRO A 1 188 ? -16.469 15.203 -12.914 1 95.88 188 PRO A C 1
ATOM 1459 O O . PRO A 1 188 ? -15.711 15.461 -11.977 1 95.88 188 PRO A O 1
ATOM 1462 N N . GLY A 1 189 ? -17.672 14.828 -12.727 1 95.44 189 GLY A N 1
ATOM 1463 C CA . GLY A 1 189 ? -18.266 14.719 -11.406 1 95.44 189 GLY A CA 1
ATOM 1464 C C . GLY A 1 189 ? -17.688 13.586 -10.578 1 95.44 189 GLY A C 1
ATOM 1465 O O . GLY A 1 189 ? -17.891 13.531 -9.359 1 95.44 189 GLY A O 1
ATOM 1466 N N . ASP A 1 190 ? -16.953 12.742 -11.234 1 96.75 190 ASP A N 1
ATOM 1467 C CA . ASP A 1 190 ? -16.359 11.602 -10.539 1 96.75 190 ASP A CA 1
ATOM 1468 C C . ASP A 1 190 ? -15.125 12.008 -9.758 1 96.75 190 ASP A C 1
ATOM 1470 O O . ASP A 1 190 ? -14.602 11.234 -8.953 1 96.75 190 ASP A O 1
ATOM 1474 N N . GLN A 1 191 ? -14.641 13.195 -9.93 1 97.25 191 GLN A N 1
ATOM 1475 C CA . GLN A 1 191 ? -13.445 13.664 -9.234 1 97.25 191 GLN A CA 1
ATOM 1476 C C . GLN A 1 191 ? -13.617 13.578 -7.723 1 97.25 191 GLN A C 1
ATOM 1478 O O . GLN A 1 191 ? -14.703 13.836 -7.199 1 97.25 191 GLN A O 1
ATOM 1483 N N . GLY A 1 192 ? -12.469 13.211 -7.07 1 97.56 192 GLY A N 1
ATOM 1484 C CA . GLY A 1 192 ? -12.516 13.156 -5.617 1 97.56 192 GLY A CA 1
ATOM 1485 C C . GLY A 1 192 ? -11.695 12.023 -5.035 1 97.56 192 GLY A C 1
ATOM 1486 O O . GLY A 1 192 ? -10.898 11.398 -5.742 1 97.56 192 GLY A O 1
ATOM 1487 N N . VAL A 1 193 ? -11.914 11.828 -3.746 1 98.38 193 VAL A N 1
ATOM 1488 C CA . VAL A 1 193 ? -11.18 10.789 -3.029 1 98.38 193 VAL A CA 1
ATOM 1489 C C . VAL A 1 193 ? -12.102 9.594 -2.773 1 98.38 193 VAL A C 1
ATOM 1491 O O . VAL A 1 193 ? -13.188 9.742 -2.211 1 98.38 193 VAL A O 1
ATOM 1494 N N . TYR A 1 194 ? -11.672 8.453 -3.215 1 98.69 194 TYR A N 1
ATOM 1495 C CA . TYR A 1 194 ? -12.383 7.191 -3.031 1 98.69 194 TYR A CA 1
ATOM 1496 C C . TYR A 1 194 ? -11.695 6.324 -1.985 1 98.69 194 TYR A C 1
ATOM 1498 O O . TYR A 1 194 ? -10.469 6.211 -1.972 1 98.69 194 TYR A O 1
ATOM 1506 N N . PHE A 1 195 ? -12.492 5.715 -1.108 1 98.75 195 PHE A N 1
ATOM 1507 C CA . PHE A 1 195 ? -11.969 4.805 -0.094 1 98.75 195 PHE A CA 1
ATOM 1508 C C . PHE A 1 195 ? -12.453 3.381 -0.346 1 98.75 195 PHE A C 1
ATOM 1510 O O . PHE A 1 195 ? -13.617 3.166 -0.695 1 98.75 195 PHE A O 1
ATOM 1517 N N . CYS A 1 196 ? -11.555 2.504 -0.223 1 98.62 196 CYS A N 1
ATOM 1518 C CA . CYS A 1 196 ? -11.844 1.092 -0.447 1 98.62 196 CYS A CA 1
ATOM 1519 C C . CYS A 1 196 ? -11.867 0.325 0.87 1 98.62 196 CYS A C 1
ATOM 1521 O O . CYS A 1 196 ? -10.898 0.344 1.624 1 98.62 196 CYS A O 1
ATOM 1523 N N . TYR A 1 197 ? -12.969 -0.376 1.076 1 98.38 197 TYR A N 1
ATOM 1524 C CA . TYR A 1 197 ? -13.141 -1.193 2.271 1 98.38 197 TYR A CA 1
ATOM 1525 C C . TYR A 1 197 ? -13.586 -2.604 1.907 1 98.38 197 TYR A C 1
ATOM 1527 O O . TYR A 1 197 ? -14.031 -2.85 0.782 1 98.38 197 TYR A O 1
ATOM 1535 N N . PHE A 1 198 ? -13.383 -3.477 2.832 1 98 198 PHE A N 1
ATOM 1536 C CA . PHE A 1 198 ? -13.984 -4.801 2.754 1 98 198 PHE A CA 1
ATOM 1537 C C . PHE A 1 198 ? -14.438 -5.273 4.129 1 98 198 PHE A C 1
ATOM 1539 O O . PHE A 1 198 ? -13.938 -4.797 5.152 1 98 198 PHE A O 1
ATOM 1546 N N . TYR A 1 199 ? -15.398 -6.062 4.117 1 97 199 TYR A N 1
ATOM 1547 C CA . TYR A 1 199 ? -15.898 -6.633 5.367 1 97 199 TYR A CA 1
ATOM 1548 C C . TYR A 1 199 ? -15.406 -8.07 5.539 1 97 199 TYR A C 1
ATOM 1550 O O . TYR A 1 199 ? -15.648 -8.922 4.676 1 97 199 TYR A O 1
ATOM 1558 N N . SER A 1 200 ? -14.688 -8.234 6.566 1 94.56 200 SER A N 1
ATOM 1559 C CA . SER A 1 200 ? -14.156 -9.547 6.926 1 94.56 200 SER A CA 1
ATOM 1560 C C . SER A 1 200 ? -14.43 -9.867 8.391 1 94.56 200 SER A C 1
ATOM 1562 O O . SER A 1 200 ? -14.141 -9.055 9.273 1 94.56 200 SER A O 1
ATOM 1564 N N . ASN A 1 201 ? -14.977 -11.047 8.617 1 92 201 ASN A N 1
ATOM 1565 C CA . ASN A 1 201 ? -15.32 -11.469 9.977 1 92 201 ASN A CA 1
ATOM 1566 C C . ASN A 1 201 ? -16.141 -10.406 10.695 1 92 201 ASN A C 1
ATOM 1568 O O . ASN A 1 201 ? -15.867 -10.078 11.852 1 92 201 ASN A O 1
ATOM 1572 N N . GLY A 1 202 ? -16.938 -9.727 9.977 1 90.69 202 GLY A N 1
ATOM 1573 C CA . GLY A 1 202 ? -17.859 -8.75 10.539 1 90.69 202 GLY A CA 1
ATOM 1574 C C . GLY A 1 202 ? -17.203 -7.395 10.773 1 90.69 202 GLY A C 1
ATOM 1575 O O . GLY A 1 202 ? -17.844 -6.477 11.297 1 90.69 202 GLY A O 1
ATOM 1576 N N . GLN A 1 203 ? -16.031 -7.27 10.352 1 95.56 203 GLN A N 1
ATOM 1577 C CA . GLN A 1 203 ? -15.328 -6.02 10.594 1 95.56 203 GLN A CA 1
ATOM 1578 C C . GLN A 1 203 ? -15.008 -5.305 9.289 1 95.56 203 GLN A C 1
ATOM 1580 O O . GLN A 1 203 ? -14.633 -5.941 8.297 1 95.56 203 GLN A O 1
ATOM 1585 N N . LYS A 1 204 ? -15.227 -4.008 9.328 1 96.38 204 LYS A N 1
ATOM 1586 C CA . LYS A 1 204 ? -14.836 -3.16 8.203 1 96.38 204 LYS A CA 1
ATOM 1587 C C . LYS A 1 204 ? -13.328 -2.922 8.203 1 96.38 204 LYS A C 1
ATOM 1589 O O . LYS A 1 204 ? -12.758 -2.475 9.203 1 96.38 204 LYS A O 1
ATOM 1594 N N . ARG A 1 205 ? -12.711 -3.275 7.047 1 97.5 205 ARG A N 1
ATOM 1595 C CA . ARG A 1 205 ? -11.273 -3.123 6.895 1 97.5 205 ARG A CA 1
ATOM 1596 C C . ARG A 1 205 ? -10.93 -2.387 5.605 1 97.5 205 ARG A C 1
ATOM 1598 O O . ARG A 1 205 ? -11.734 -2.35 4.672 1 97.5 205 ARG A O 1
ATOM 1605 N N . ARG A 1 206 ? -9.758 -1.838 5.633 1 97.62 206 ARG A N 1
ATOM 1606 C CA . ARG A 1 206 ? -9.32 -1.097 4.453 1 97.62 206 ARG A CA 1
ATOM 1607 C C . ARG A 1 206 ? -8.516 -1.988 3.512 1 97.62 206 ARG A C 1
ATOM 1609 O O . ARG A 1 206 ? -7.758 -2.85 3.961 1 97.62 206 ARG A O 1
ATOM 1616 N N . GLY A 1 207 ? -8.703 -1.774 2.225 1 97.69 207 GLY A N 1
ATOM 1617 C CA . GLY A 1 207 ? -7.824 -2.383 1.24 1 97.69 207 GLY A CA 1
ATOM 1618 C C . GLY A 1 207 ? -6.52 -1.628 1.057 1 97.69 207 GLY A C 1
ATOM 1619 O O . GLY A 1 207 ? -6.195 -0.741 1.849 1 97.69 207 GLY A O 1
ATOM 1620 N N . ASN A 1 208 ? -5.73 -2.061 0.017 1 97.31 208 ASN A N 1
ATOM 1621 C CA . ASN A 1 208 ? -4.453 -1.427 -0.303 1 97.31 208 ASN A CA 1
ATOM 1622 C C . ASN A 1 208 ? -4.332 -1.138 -1.797 1 97.31 208 ASN A C 1
ATOM 1624 O O . ASN A 1 208 ? -4.387 -2.055 -2.617 1 97.31 208 ASN A O 1
ATOM 1628 N N . PRO A 1 209 ? -4.184 0.067 -2.133 1 97.5 209 PRO A N 1
ATOM 1629 C CA . PRO A 1 209 ? -4.188 1.259 -1.281 1 97.5 209 PRO A CA 1
ATOM 1630 C C . PRO A 1 209 ? -5.551 1.527 -0.651 1 97.5 209 PRO A C 1
ATOM 1632 O O . PRO A 1 209 ? -6.578 1.102 -1.187 1 97.5 209 PRO A O 1
ATOM 1635 N N . ALA A 1 210 ? -5.516 2.227 0.44 1 97.75 210 ALA A N 1
ATOM 1636 C CA . ALA A 1 210 ? -6.738 2.512 1.188 1 97.75 210 ALA A CA 1
ATOM 1637 C C . ALA A 1 210 ? -7.559 3.602 0.503 1 97.75 210 ALA A C 1
ATOM 1639 O O . ALA A 1 210 ? -8.781 3.652 0.654 1 97.75 210 ALA A O 1
ATOM 1640 N N . ALA A 1 211 ? -6.898 4.488 -0.21 1 98.38 211 ALA A N 1
ATOM 1641 C CA . ALA A 1 211 ? -7.551 5.637 -0.834 1 98.38 211 ALA A CA 1
ATOM 1642 C C . ALA A 1 211 ? -6.973 5.906 -2.221 1 98.38 211 ALA A C 1
ATOM 1644 O O . ALA A 1 211 ? -5.785 5.68 -2.461 1 98.38 211 ALA A O 1
ATOM 1645 N N . VAL A 1 212 ? -7.867 6.344 -3.086 1 98.56 212 VAL A N 1
ATOM 1646 C CA . VAL A 1 212 ? -7.473 6.773 -4.422 1 98.56 212 VAL A CA 1
ATOM 1647 C C . VAL A 1 212 ? -8 8.18 -4.691 1 98.56 212 VAL A C 1
ATOM 1649 O O . VAL A 1 212 ? -9.195 8.445 -4.512 1 98.56 212 VAL A O 1
ATOM 1652 N N . ARG A 1 213 ? -7.109 9.07 -5 1 98.06 213 ARG A N 1
ATOM 1653 C CA . ARG A 1 213 ? -7.512 10.398 -5.434 1 98.06 213 ARG A CA 1
ATOM 1654 C C . ARG A 1 213 ? -7.652 10.461 -6.949 1 98.06 213 ARG A C 1
ATOM 1656 O O . ARG A 1 213 ? -6.668 10.32 -7.68 1 98.06 213 ARG A O 1
ATOM 1663 N N . LEU A 1 214 ? -8.883 10.688 -7.41 1 98.25 214 LEU A N 1
ATOM 1664 C CA . LEU A 1 214 ? -9.172 10.688 -8.844 1 98.25 214 LEU A CA 1
ATOM 1665 C C . LEU A 1 214 ? -9.305 12.117 -9.367 1 98.25 214 LEU A C 1
ATOM 1667 O O . LEU A 1 214 ? -10.086 12.906 -8.828 1 98.25 214 LEU A O 1
ATOM 1671 N N . GLU A 1 215 ? -8.5 12.414 -10.336 1 97.25 215 GLU A N 1
ATOM 1672 C CA . GLU A 1 215 ? -8.625 13.672 -11.062 1 97.25 215 GLU A CA 1
ATOM 1673 C C . GLU A 1 215 ? -9.156 13.445 -12.477 1 97.25 215 GLU A C 1
ATOM 1675 O O . GLU A 1 215 ? -8.664 12.57 -13.195 1 97.25 215 GLU A O 1
ATOM 1680 N N . VAL A 1 216 ? -10.164 14.211 -12.805 1 97 216 VAL A N 1
ATOM 1681 C CA . VAL A 1 216 ? -10.766 14.094 -14.133 1 97 216 VAL A CA 1
ATOM 1682 C C . VAL A 1 216 ? -10.688 15.438 -14.852 1 97 216 VAL A C 1
ATOM 1684 O O . VAL A 1 216 ? -11.68 16.172 -14.922 1 97 216 VAL A O 1
ATOM 1687 N N . PRO A 1 217 ? -9.547 15.664 -15.453 1 91.94 217 PRO A N 1
ATOM 1688 C CA . PRO A 1 217 ? -9.453 16.938 -16.188 1 91.94 217 PRO A CA 1
ATOM 1689 C C . PRO A 1 217 ? -10.391 16.984 -17.391 1 91.94 217 PRO A C 1
ATOM 1691 O O . PRO A 1 217 ? -10.633 15.969 -18.031 1 91.94 217 PRO A O 1
ATOM 1694 N N . GLN A 1 218 ? -11.094 18.125 -17.531 1 84.75 218 GLN A N 1
ATOM 1695 C CA . GLN A 1 218 ? -11.953 18.328 -18.688 1 84.75 218 GLN A CA 1
ATOM 1696 C C . GLN A 1 218 ? -11.125 18.625 -19.938 1 84.75 218 GLN A C 1
ATOM 1698 O O . GLN A 1 218 ? -10.078 19.266 -19.859 1 84.75 218 GLN A O 1
ATOM 1703 N N . ARG A 1 219 ? -11.18 17.719 -20.828 1 68 219 ARG A N 1
ATOM 1704 C CA . ARG A 1 219 ? -10.477 18.047 -22.078 1 68 219 ARG A CA 1
ATOM 1705 C C . ARG A 1 219 ? -10.844 19.438 -22.562 1 68 219 ARG A C 1
ATOM 1707 O O . ARG A 1 219 ? -12.023 19.734 -22.781 1 68 219 ARG A O 1
ATOM 1714 N N . VAL A 1 220 ? -10.297 20.359 -22.031 1 59.38 220 VAL A N 1
ATOM 1715 C CA . VAL A 1 220 ? -10.516 21.641 -22.703 1 59.38 220 VAL A CA 1
ATOM 1716 C C . VAL A 1 220 ? -10.086 21.547 -24.156 1 59.38 220 VAL A C 1
ATOM 1718 O O . VAL A 1 220 ? -8.945 21.188 -24.453 1 59.38 220 VAL A O 1
ATOM 1721 N N . PRO A 1 221 ? -11.047 21.391 -25 1 56.69 221 PRO A N 1
ATOM 1722 C CA . PRO A 1 221 ? -10.633 21.406 -26.406 1 56.69 221 PRO A CA 1
ATOM 1723 C C . PRO A 1 221 ? -9.438 22.328 -26.656 1 56.69 221 PRO A C 1
ATOM 1725 O O . PRO A 1 221 ? -9.352 23.406 -26.078 1 56.69 221 PRO A O 1
ATOM 1728 N N . GLU A 1 222 ? -8.266 21.672 -26.75 1 56.38 222 GLU A N 1
ATOM 1729 C CA . GLU A 1 222 ? -7.199 22.562 -27.219 1 56.38 222 GLU A CA 1
ATOM 1730 C C . GLU A 1 222 ? -7.758 23.688 -28.078 1 56.38 222 GLU A C 1
ATOM 1732 O O . GLU A 1 222 ? -8.648 23.469 -28.906 1 56.38 222 GLU A O 1
ATOM 1737 N N . PRO A 1 223 ? -7.754 24.922 -27.656 1 54.34 223 PRO A N 1
ATOM 1738 C CA . PRO A 1 223 ? -8.242 25.922 -28.609 1 54.34 223 PRO A CA 1
ATOM 1739 C C . PRO A 1 223 ? -7.914 25.578 -30.062 1 54.34 223 PRO A C 1
ATOM 1741 O O . PRO A 1 223 ? -6.855 25 -30.328 1 54.34 223 PRO A O 1
ATOM 1744 N N . PRO A 1 224 ? -8.898 25.359 -30.891 1 51.56 224 PRO A N 1
ATOM 1745 C CA . PRO A 1 224 ? -8.547 25.094 -32.281 1 51.56 224 PRO A CA 1
ATOM 1746 C C . PRO A 1 224 ? -7.238 25.766 -32.688 1 51.56 224 PRO A C 1
ATOM 1748 O O . PRO A 1 224 ? -6.938 26.875 -32.25 1 51.56 224 PRO A O 1
ATOM 1751 N N . ALA A 1 225 ? -6.254 24.984 -33.062 1 47.41 225 ALA A N 1
ATOM 1752 C CA . ALA A 1 225 ? -5.043 25.609 -33.594 1 47.41 225 ALA A CA 1
ATOM 1753 C C . ALA A 1 225 ? -5.379 26.891 -34.344 1 47.41 225 ALA A C 1
ATOM 1755 O O . ALA A 1 225 ? -6.254 26.891 -35.219 1 47.41 225 ALA A O 1
ATOM 1756 N N . ARG A 1 226 ? -5.312 28.047 -33.719 1 47.06 226 ARG A N 1
ATOM 1757 C CA . ARG A 1 226 ? -5.492 29.25 -34.531 1 47.06 226 ARG A CA 1
ATOM 1758 C C . ARG A 1 226 ? -4.945 29.062 -35.938 1 47.06 226 ARG A C 1
ATOM 1760 O O . ARG A 1 226 ? -3.771 28.719 -36.125 1 47.06 226 ARG A O 1
ATOM 1767 N N . THR A 1 227 ? -5.727 28.516 -36.938 1 52.72 227 THR A N 1
ATOM 1768 C CA . THR A 1 227 ? -5.277 28.578 -38.312 1 52.72 227 THR A CA 1
ATOM 1769 C C . THR A 1 227 ? -4.355 29.781 -38.531 1 52.72 227 THR A C 1
ATOM 1771 O O . THR A 1 227 ? -4.703 30.906 -38.188 1 52.72 227 THR A O 1
ATOM 1774 N N . PRO A 1 228 ? -3.037 29.516 -38.531 1 53.12 228 PRO A N 1
ATOM 1775 C CA . PRO A 1 228 ? -2.215 30.703 -38.781 1 53.12 228 PRO A CA 1
ATOM 1776 C C . PRO A 1 228 ? -2.875 31.688 -39.75 1 53.12 228 PRO A C 1
ATOM 1778 O O . PRO A 1 228 ? -3.58 31.266 -40.688 1 53.12 228 PRO A O 1
ATOM 1781 N N . PRO A 1 229 ? -3.26 32.844 -39.344 1 52.53 229 PRO A N 1
ATOM 1782 C CA . PRO A 1 229 ? -3.859 33.781 -40.312 1 52.53 229 PRO A CA 1
ATOM 1783 C C . PRO A 1 229 ? -3.279 33.625 -41.719 1 52.53 229 PRO A C 1
ATOM 1785 O O . PRO A 1 229 ? -2.123 33.219 -41.844 1 52.53 229 PRO A O 1
ATOM 1788 N N . PRO A 1 230 ? -4.094 33.344 -42.75 1 51.72 230 PRO A N 1
ATOM 1789 C CA . PRO A 1 230 ? -3.529 33.25 -44.094 1 51.72 230 PRO A CA 1
ATOM 1790 C C . PRO A 1 230 ? -2.361 34.219 -44.312 1 51.72 230 PRO A C 1
ATOM 1792 O O . PRO A 1 230 ? -2.312 35.281 -43.719 1 51.72 230 PRO A O 1
ATOM 1795 N N . PRO A 1 231 ? -1.27 33.688 -44.719 1 49.84 231 PRO A N 1
ATOM 1796 C CA . PRO A 1 231 ? -0.159 34.625 -44.938 1 49.84 231 PRO A CA 1
ATOM 1797 C C . PRO A 1 231 ? -0.604 35.938 -45.594 1 49.84 231 PRO A C 1
ATOM 1799 O O . PRO A 1 231 ? -1.592 35.938 -46.344 1 49.84 231 PRO A O 1
ATOM 1802 N N . PRO A 1 232 ? -0.41 37.062 -45.031 1 45.84 232 PRO A N 1
ATOM 1803 C CA . PRO A 1 232 ? -0.848 38.281 -45.688 1 45.84 232 PRO A CA 1
ATOM 1804 C C . PRO A 1 232 ? -0.688 38.219 -47.188 1 45.84 232 PRO A C 1
ATOM 1806 O O . PRO A 1 232 ? 0.337 37.75 -47.688 1 45.84 232 PRO A O 1
ATOM 1809 N N . GLN A 1 233 ? -1.766 37.969 -48 1 43.59 233 GLN A N 1
ATOM 1810 C CA . GLN A 1 233 ? -1.702 38.125 -49.469 1 43.59 233 GLN A CA 1
ATOM 1811 C C . GLN A 1 233 ? -0.793 39.281 -49.875 1 43.59 233 GLN A C 1
ATOM 1813 O O . GLN A 1 233 ? -1.054 40.438 -49.531 1 43.59 233 GLN A O 1
ATOM 1818 N N . GLN A 1 234 ? 0.487 39.031 -49.969 1 40.5 234 GLN A N 1
ATOM 1819 C CA . GLN A 1 234 ? 1.358 40.062 -50.562 1 40.5 234 GLN A CA 1
ATOM 1820 C C . GLN A 1 234 ? 0.699 40.719 -51.75 1 40.5 234 GLN A C 1
ATOM 1822 O O . GLN A 1 234 ? 0.383 40.062 -52.75 1 40.5 234 GLN A O 1
ATOM 1827 N N . GLN A 1 235 ? -0.276 41.656 -51.594 1 39.28 235 GLN A N 1
ATOM 1828 C CA . GLN A 1 235 ? -0.72 42.531 -52.656 1 39.28 235 GLN A CA 1
ATOM 1829 C C . GLN A 1 235 ? 0.4 42.75 -53.688 1 39.28 235 GLN A C 1
ATOM 1831 O O . GLN A 1 235 ? 1.466 43.25 -53.344 1 39.28 235 GLN A O 1
ATOM 1836 N N . GLN A 1 236 ? 0.577 41.781 -54.656 1 37.34 236 GLN A N 1
ATOM 1837 C CA . GLN A 1 236 ? 1.438 42.062 -55.812 1 37.34 236 GLN A CA 1
ATOM 1838 C C . GLN A 1 236 ? 1.295 43.531 -56.25 1 37.34 236 GLN A C 1
ATOM 1840 O O . GLN A 1 236 ? 0.221 43.938 -56.688 1 37.34 236 GLN A O 1
ATOM 1845 N N . SER A 1 237 ? 1.776 44.438 -55.5 1 38.09 237 SER A N 1
ATOM 1846 C CA . SER A 1 237 ? 1.861 45.812 -56 1 38.09 237 SER A CA 1
ATOM 1847 C C . SER A 1 237 ? 2.295 45.844 -57.469 1 38.09 237 SER A C 1
ATOM 1849 O O . SER A 1 237 ? 3.371 45.344 -57.812 1 38.09 237 SER A O 1
ATOM 1851 N N . GLU A 1 238 ? 1.262 45.594 -58.406 1 37.06 238 GLU A N 1
ATOM 1852 C CA . GLU A 1 238 ? 1.502 45.906 -59.812 1 37.06 238 GLU A CA 1
ATOM 1853 C C . GLU A 1 238 ? 2.412 47.125 -59.969 1 37.06 238 GLU A C 1
ATOM 1855 O O . GLU A 1 238 ? 2.119 48.188 -59.438 1 37.06 238 GLU A O 1
ATOM 1860 N N . CYS A 1 239 ? 3.74 46.875 -59.875 1 38.25 239 CYS A N 1
ATOM 1861 C CA . CYS A 1 239 ? 4.746 47.875 -60.188 1 38.25 239 CYS A CA 1
ATOM 1862 C C . CYS A 1 239 ? 4.348 48.688 -61.438 1 38.25 239 CYS A C 1
ATOM 1864 O O . CYS A 1 239 ? 4.336 48.156 -62.531 1 38.25 239 CYS A O 1
ATOM 1866 N N . HIS A 1 240 ? 3.203 49.438 -61.344 1 37.88 240 HIS A N 1
ATOM 1867 C CA . HIS A 1 240 ? 2.889 50.438 -62.344 1 37.88 240 HIS A CA 1
ATOM 1868 C C . HIS A 1 240 ? 4.137 51.219 -62.75 1 37.88 240 HIS A C 1
ATOM 1870 O O . HIS A 1 240 ? 4.402 52.312 -62.219 1 37.88 240 HIS A O 1
ATOM 1876 N N . THR A 1 241 ? 5.281 50.5 -62.844 1 42.31 241 THR A N 1
ATOM 1877 C CA . THR A 1 241 ? 6.496 51.219 -63.219 1 42.31 241 THR A CA 1
ATOM 1878 C C . THR A 1 241 ? 6.363 51.844 -64.625 1 42.31 241 THR A C 1
ATOM 1880 O O . THR A 1 241 ? 7.254 52.562 -65.062 1 42.31 241 THR A O 1
ATOM 1883 N N . GLY A 1 242 ? 5.387 51.281 -65.375 1 41.25 242 GLY A N 1
ATOM 1884 C CA . GLY A 1 242 ? 5.578 51.625 -66.75 1 41.25 242 GLY A CA 1
ATOM 1885 C C . GLY A 1 242 ? 5.438 53.094 -67 1 41.25 242 GLY A C 1
ATOM 1886 O O . GLY A 1 242 ? 6.133 53.656 -67.875 1 41.25 242 GLY A O 1
ATOM 1887 N N . THR A 1 243 ? 4.324 53.625 -66.5 1 43.88 243 THR A N 1
ATOM 1888 C CA . THR A 1 243 ? 3.844 54.875 -67.062 1 43.88 243 THR A CA 1
ATOM 1889 C C . THR A 1 243 ? 4.762 56.031 -66.688 1 43.88 243 THR A C 1
ATOM 1891 O O . THR A 1 243 ? 4.715 57.094 -67.312 1 43.88 243 THR A O 1
ATOM 1894 N N . THR A 1 244 ? 5.562 55.844 -65.625 1 44.66 244 THR A N 1
ATOM 1895 C CA . THR A 1 244 ? 6.266 57.031 -65.125 1 44.66 244 THR A CA 1
ATOM 1896 C C . THR A 1 244 ? 7.438 57.344 -66.062 1 44.66 244 THR A C 1
ATOM 1898 O O . THR A 1 244 ? 7.93 58.5 -66.062 1 44.66 244 THR A O 1
ATOM 1901 N N . ILE A 1 245 ? 7.836 56.375 -66.812 1 45.84 245 ILE A N 1
ATOM 1902 C CA . ILE A 1 245 ? 8.961 56.688 -67.688 1 45.84 245 ILE A CA 1
ATOM 1903 C C . ILE A 1 245 ? 8.5 57.625 -68.812 1 45.84 245 ILE A C 1
ATOM 1905 O O . ILE A 1 245 ? 9.227 58.562 -69.188 1 45.84 245 ILE A O 1
ATOM 1909 N N . ILE A 1 246 ? 7.211 57.438 -69.312 1 45.81 246 ILE A N 1
ATOM 1910 C CA . ILE A 1 246 ? 6.789 58.219 -70.438 1 45.81 246 ILE A CA 1
ATOM 1911 C C . ILE A 1 246 ? 6.617 59.688 -70 1 45.81 246 ILE A C 1
ATOM 1913 O O . ILE A 1 246 ? 7 60.594 -70.75 1 45.81 246 ILE A O 1
ATOM 1917 N N . THR A 1 247 ? 6.184 59.875 -68.688 1 47.5 247 THR A N 1
ATOM 1918 C CA . THR A 1 247 ? 5.906 61.281 -68.312 1 47.5 247 THR A CA 1
ATOM 1919 C C . THR A 1 247 ? 7.203 62.062 -68.125 1 47.5 247 THR A C 1
ATOM 1921 O O . THR A 1 247 ? 7.285 63.25 -68.438 1 47.5 247 THR A O 1
ATOM 1924 N N . THR A 1 248 ? 8.211 61.312 -67.688 1 51.59 248 THR A N 1
ATOM 1925 C CA . THR A 1 248 ? 9.453 62.062 -67.438 1 51.59 248 THR A CA 1
ATOM 1926 C C . THR A 1 248 ? 10.125 62.406 -68.812 1 51.59 248 THR A C 1
ATOM 1928 O O . THR A 1 248 ? 10.688 63.5 -68.938 1 51.59 248 THR A O 1
ATOM 1931 N N . VAL A 1 249 ? 9.984 61.562 -69.812 1 54.16 249 VAL A N 1
ATOM 1932 C CA . VAL A 1 249 ? 10.594 61.906 -71.062 1 54.16 249 VAL A CA 1
ATOM 1933 C C . VAL A 1 249 ? 9.82 63.062 -71.688 1 54.16 249 VAL A C 1
ATOM 1935 O O . VAL A 1 249 ? 10.422 63.969 -72.312 1 54.16 249 VAL A O 1
ATOM 1938 N N . THR A 1 250 ? 8.469 63.125 -71.562 1 52.53 250 THR A N 1
ATOM 1939 C CA . THR A 1 250 ? 7.688 64.188 -72.188 1 52.53 250 THR A CA 1
ATOM 1940 C C . THR A 1 250 ? 7.84 65.5 -71.375 1 52.53 250 THR A C 1
ATOM 1942 O O . THR A 1 250 ? 7.93 66.562 -72 1 52.53 250 THR A O 1
ATOM 1945 N N . VAL A 1 251 ? 7.984 65.438 -70 1 52.53 251 VAL A N 1
ATOM 1946 C CA . VAL A 1 251 ? 8.156 66.625 -69.25 1 52.53 251 VAL A CA 1
ATOM 1947 C C . VAL A 1 251 ? 9.555 67.188 -69.5 1 52.53 251 VAL A C 1
ATOM 1949 O O . VAL A 1 251 ? 9.727 68.438 -69.562 1 52.53 251 VAL A O 1
ATOM 1952 N N . MET A 1 252 ? 10.5 66.312 -69.625 1 53.41 252 MET A N 1
ATOM 1953 C CA . MET A 1 252 ? 11.812 66.812 -70 1 53.41 252 MET A CA 1
ATOM 1954 C C . MET A 1 252 ? 11.789 67.438 -71.375 1 53.41 252 MET A C 1
ATOM 1956 O O . MET A 1 252 ? 12.469 68.438 -71.625 1 53.41 252 MET A O 1
ATOM 1960 N N . ALA A 1 253 ? 11.008 66.875 -72.25 1 53.16 253 ALA A N 1
ATOM 1961 C CA . ALA A 1 253 ? 10.906 67.438 -73.562 1 53.16 253 ALA A CA 1
ATOM 1962 C C . ALA A 1 253 ? 10.172 68.75 -73.562 1 53.16 253 ALA A C 1
ATOM 1964 O O . ALA A 1 253 ? 10.547 69.75 -74.25 1 53.16 253 ALA A O 1
ATOM 1965 N N . VAL A 1 254 ? 9.062 68.875 -72.688 1 54.69 254 VAL A N 1
ATOM 1966 C CA . VAL A 1 254 ? 8.297 70.125 -72.688 1 54.69 254 VAL A CA 1
ATOM 1967 C C . VAL A 1 254 ? 9.102 71.188 -71.938 1 54.69 254 VAL A C 1
ATOM 1969 O O . VAL A 1 254 ? 9.047 72.375 -72.312 1 54.69 254 VAL A O 1
ATOM 1972 N N . LEU A 1 255 ? 9.828 70.812 -70.812 1 52.75 255 LEU A N 1
ATOM 1973 C CA . LEU A 1 255 ? 10.602 71.812 -70.062 1 52.75 255 LEU A CA 1
ATOM 1974 C C . LEU A 1 255 ? 11.867 72.125 -70.875 1 52.75 255 LEU A C 1
ATOM 1976 O O . LEU A 1 255 ? 12.289 73.312 -70.875 1 52.75 255 LEU A O 1
ATOM 1980 N N . PHE A 1 256 ? 12.375 71.062 -71.375 1 56.62 256 PHE A N 1
ATOM 1981 C CA . PHE A 1 256 ? 13.664 71.375 -71.938 1 56.62 256 PHE A CA 1
ATOM 1982 C C . PHE A 1 256 ? 13.477 72.062 -73.312 1 56.62 256 PHE A C 1
ATOM 1984 O O . PHE A 1 256 ? 14.352 72.75 -73.812 1 56.62 256 PHE A O 1
ATOM 1991 N N . VAL A 1 257 ? 12.258 71.688 -73.938 1 58.69 257 VAL A N 1
ATOM 1992 C CA . VAL A 1 257 ? 12.062 72.312 -75.25 1 58.69 257 VAL A CA 1
ATOM 1993 C C . VAL A 1 257 ? 11.891 73.812 -75.125 1 58.69 257 VAL A C 1
ATOM 1995 O O . VAL A 1 257 ? 12.5 74.562 -75.875 1 58.69 257 VAL A O 1
ATOM 1998 N N . PRO A 1 258 ? 10.883 74.25 -74.188 1 59.06 258 PRO A N 1
ATOM 1999 C CA . PRO A 1 258 ? 10.781 75.688 -74.125 1 59.06 258 PRO A CA 1
ATOM 2000 C C . PRO A 1 258 ? 12.039 76.375 -73.562 1 59.06 258 PRO A C 1
ATOM 2002 O O . PRO A 1 258 ? 12.375 77.5 -74 1 59.06 258 PRO A O 1
ATOM 2005 N N . LEU A 1 259 ? 12.664 75.688 -72.688 1 54.25 259 LEU A N 1
ATOM 2006 C CA . LEU A 1 259 ? 13.906 76.25 -72.125 1 54.25 259 LEU A CA 1
ATOM 2007 C C . LEU A 1 259 ? 14.953 76.375 -73.25 1 54.25 259 LEU A C 1
ATOM 2009 O O . LEU A 1 259 ? 15.656 77.375 -73.312 1 54.25 259 LEU A O 1
ATOM 2013 N N . ILE A 1 260 ? 14.945 75.312 -74.062 1 58.91 260 ILE A N 1
ATOM 2014 C CA . ILE A 1 260 ? 15.844 75.5 -75.188 1 58.91 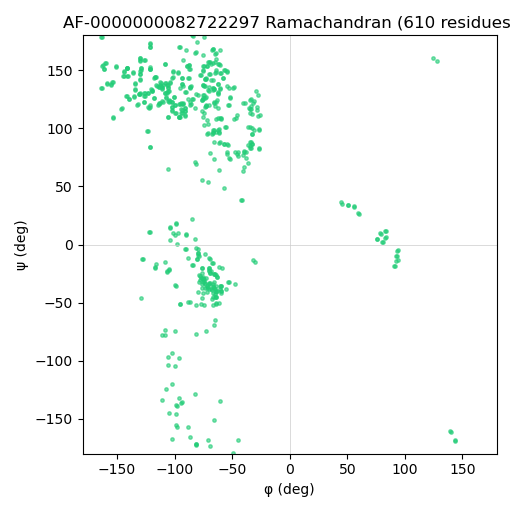260 ILE A CA 1
ATOM 2015 C C . ILE A 1 260 ? 15.336 76.625 -76.125 1 58.91 260 ILE A C 1
ATOM 2017 O O . ILE A 1 260 ? 16.125 77.438 -76.625 1 58.91 260 ILE A O 1
ATOM 2021 N N . ALA A 1 261 ? 14.008 76.625 -76.438 1 54.34 261 ALA A N 1
ATOM 2022 C CA . ALA A 1 261 ? 13.469 77.688 -77.25 1 54.34 261 ALA A CA 1
ATOM 2023 C C . ALA A 1 261 ? 13.57 79.062 -76.562 1 54.34 261 ALA A C 1
ATOM 2025 O O . ALA A 1 261 ? 13.82 80.062 -77.125 1 54.34 261 ALA A O 1
ATOM 2026 N N . PHE A 1 262 ? 13.156 79 -75.188 1 50.09 262 PHE A N 1
ATOM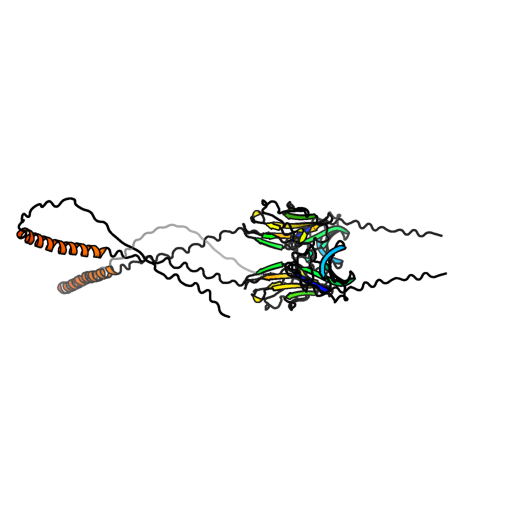 2027 C CA . PHE A 1 262 ? 13.266 80.25 -74.438 1 50.09 262 PHE A CA 1
ATOM 2028 C C . PHE A 1 262 ? 14.727 80.688 -74.25 1 50.09 262 PHE A C 1
ATOM 2030 O O . PHE A 1 262 ? 15.039 81.875 -74.438 1 50.09 262 PHE A O 1
ATOM 2037 N N . LEU A 1 263 ? 15.648 79.688 -74.062 1 51.94 263 LEU A N 1
ATOM 2038 C CA . LEU A 1 263 ? 17.062 80.062 -74.062 1 51.94 263 LEU A CA 1
ATOM 2039 C C . LEU A 1 263 ? 17.484 80.562 -75.438 1 51.94 263 LEU A C 1
ATOM 2041 O O . LEU A 1 263 ? 18.375 81.438 -75.5 1 51.94 263 LEU A O 1
ATOM 2045 N N . GLY A 1 264 ? 16.938 79.938 -76.438 1 52.31 264 GLY A N 1
ATOM 2046 C CA . GLY A 1 264 ? 17.125 80.562 -77.75 1 52.31 264 GLY A CA 1
ATOM 2047 C C . GLY A 1 264 ? 16.516 81.938 -77.812 1 52.31 264 GLY A C 1
ATOM 2048 O O . GLY A 1 264 ? 17.078 82.875 -78.5 1 52.31 264 GLY A O 1
ATOM 2049 N N . TRP A 1 265 ? 15.273 82.188 -77.438 1 51.03 265 TRP A N 1
ATOM 2050 C CA . TRP A 1 265 ? 14.672 83.5 -77.5 1 51.03 265 TRP A CA 1
ATOM 2051 C C . TRP A 1 265 ? 15.367 84.438 -76.562 1 51.03 265 TRP A C 1
ATOM 2053 O O . TRP A 1 265 ? 15.445 85.688 -76.812 1 51.03 265 TRP A O 1
ATOM 2063 N N . LYS A 1 266 ? 15.844 84 -75.25 1 47.47 266 LYS A N 1
ATOM 2064 C CA . LYS A 1 266 ? 16.594 84.938 -74.375 1 47.47 266 LYS A CA 1
ATOM 2065 C C . LYS A 1 266 ? 17.797 85.5 -75.125 1 47.47 266 LYS A C 1
ATOM 2067 O O . LYS A 1 266 ? 18.297 86.562 -74.812 1 47.47 266 LYS A O 1
ATOM 2072 N N . LEU A 1 267 ? 18.484 84.562 -76 1 47.5 267 LEU A N 1
ATOM 2073 C CA . LEU A 1 267 ? 19.625 85.125 -76.688 1 47.5 267 LEU A CA 1
ATOM 2074 C C . LEU A 1 267 ? 19.188 86.312 -77.562 1 47.5 267 LEU A C 1
ATOM 2076 O O . LEU A 1 267 ? 20 87.188 -77.875 1 47.5 267 LEU A O 1
ATOM 2080 N N . LYS A 1 268 ? 17.984 86.188 -78.312 1 44.88 268 LYS A N 1
ATOM 2081 C CA . LYS A 1 268 ? 17.641 87.312 -79.125 1 44.88 268 LYS A CA 1
ATOM 2082 C C . LYS A 1 268 ? 17.312 88.562 -78.25 1 44.88 268 LYS A C 1
ATOM 2084 O O . LYS A 1 268 ? 17.656 89.688 -78.562 1 44.88 268 LYS A O 1
ATOM 2089 N N . SER A 1 269 ? 16.188 88.562 -77.5 1 37.97 269 SER A N 1
ATOM 2090 C CA . SER A 1 269 ? 15.648 89.812 -77.062 1 37.97 269 SER A CA 1
ATOM 2091 C C . SER A 1 269 ? 16.406 90.438 -75.875 1 37.97 269 SER A C 1
ATOM 2093 O O . SER A 1 269 ? 16.141 91.562 -75.438 1 37.97 269 SER A O 1
ATOM 2095 N N . ARG A 1 270 ? 16.641 89.625 -74.75 1 36.34 270 ARG A N 1
ATOM 2096 C CA . ARG A 1 270 ? 16.984 90.25 -73.5 1 36.34 270 ARG A CA 1
ATOM 2097 C C . ARG A 1 270 ? 18.328 90.938 -73.562 1 36.34 270 ARG A C 1
ATOM 2099 O O . ARG A 1 270 ? 19.375 90.312 -73.625 1 36.34 270 ARG A O 1
ATOM 2106 N N . GLY A 1 271 ? 18.312 92.062 -74.25 1 30.7 271 GLY A N 1
ATOM 2107 C CA . GLY A 1 271 ? 19.219 93.125 -73.938 1 30.7 271 GLY A CA 1
ATOM 2108 C C . GLY A 1 271 ? 19.312 93.375 -72.438 1 30.7 271 GLY A C 1
ATOM 2109 O O . GLY A 1 271 ? 18.453 92.938 -71.688 1 30.7 271 GLY A O 1
ATOM 2110 N N . PHE A 1 272 ? 19.891 94.438 -71.875 1 25.84 272 PHE A N 1
ATOM 2111 C CA . PHE A 1 272 ? 20.719 94.75 -70.688 1 25.84 272 PHE A CA 1
ATOM 2112 C C . PHE A 1 272 ? 19.859 95.062 -69.5 1 25.84 272 PHE A C 1
ATOM 2114 O O . PHE A 1 272 ? 20.344 95 -68.375 1 25.84 272 PHE A O 1
ATOM 2121 N N . GLU A 1 273 ? 18.516 95.312 -69.312 1 26.06 273 GLU A N 1
ATOM 2122 C CA . GLU A 1 273 ? 18.531 96.438 -68.312 1 26.06 273 GLU A CA 1
ATOM 2123 C C . GLU A 1 273 ? 18.688 95.875 -66.938 1 26.06 273 GLU A C 1
ATOM 2125 O O . GLU A 1 273 ? 17.922 95 -66.5 1 26.06 273 GLU A O 1
ATOM 2130 N N . MET A 1 274 ? 19.625 96 -66 1 20.83 274 MET A N 1
ATOM 2131 C CA . MET A 1 274 ? 20.172 95.625 -64.75 1 20.83 274 MET A CA 1
ATOM 2132 C C . MET A 1 274 ? 19.219 96 -63.594 1 20.83 274 MET A C 1
ATOM 2134 O O . MET A 1 274 ? 19 95.25 -62.656 1 20.83 274 MET A O 1
ATOM 2138 N N . ASN A 1 275 ? 18.734 97.062 -63.062 1 23.39 275 ASN A N 1
ATOM 2139 C CA . ASN A 1 275 ? 19.078 97.438 -61.688 1 23.39 275 ASN A CA 1
ATOM 2140 C C . ASN A 1 275 ? 18.062 96.875 -60.719 1 23.39 275 ASN A C 1
ATOM 2142 O O . ASN A 1 275 ? 16.859 96.75 -61 1 23.39 275 ASN A O 1
ATOM 2146 N N . GLN A 1 276 ? 18.359 96.188 -59.344 1 21.34 276 GLN A N 1
ATOM 2147 C CA . GLN A 1 276 ? 17.922 95.375 -58.25 1 21.34 276 GLN A CA 1
ATOM 2148 C C . GLN A 1 276 ? 17.125 96.125 -57.219 1 21.34 276 GLN A C 1
ATOM 2150 O O . GLN A 1 276 ? 16.641 95.625 -56.219 1 21.34 276 GLN A O 1
ATOM 2155 N N . PRO A 1 277 ? 16.688 97.375 -57.188 1 20.36 277 PRO A N 1
ATOM 2156 C CA . PRO A 1 277 ? 16.812 98.125 -55.938 1 20.36 277 PRO A CA 1
ATOM 2157 C C . PRO A 1 277 ? 15.805 97.625 -54.875 1 20.36 277 PRO A C 1
ATOM 2159 O O . PRO A 1 277 ? 16.156 97.5 -53.719 1 20.36 277 PRO A O 1
ATOM 2162 N N . GLU A 1 278 ? 14.477 97.812 -54.781 1 18.92 278 GLU A N 1
ATOM 2163 C CA . GLU A 1 278 ? 14.031 98.75 -53.812 1 18.92 278 GLU A CA 1
ATOM 2164 C C . GLU A 1 278 ? 13.648 98.125 -52.5 1 18.92 278 GLU A C 1
ATOM 2166 O O . GLU A 1 278 ? 13 97.062 -52.5 1 18.92 278 GLU A O 1
ATOM 2171 N N . GLN A 1 279 ? 14.031 98.625 -51.281 1 17.91 279 GLN A N 1
ATOM 2172 C CA . GLN A 1 279 ? 14.281 98.562 -49.844 1 17.91 279 GLN A CA 1
ATOM 2173 C C . GLN A 1 279 ? 12.969 98.625 -49.062 1 17.91 279 GLN A C 1
ATOM 2175 O O . GLN A 1 279 ? 12.414 99.688 -48.812 1 17.91 279 GLN A O 1
ATOM 2180 N N . LYS A 1 280 ? 12.156 97.938 -49.219 1 19.92 280 LYS A N 1
ATOM 2181 C CA . LYS A 1 280 ? 10.945 98.375 -48.531 1 19.92 280 LYS A CA 1
ATOM 2182 C C . LYS A 1 280 ? 11.094 98.25 -47.031 1 19.92 280 LYS A C 1
ATOM 2184 O O . LYS A 1 280 ? 11.469 97.188 -46.5 1 19.92 280 LYS A O 1
ATOM 2189 N N . ASN A 1 281 ? 10.977 99.375 -46.156 1 18.23 281 ASN A N 1
ATOM 2190 C CA . ASN A 1 281 ? 11.055 99.875 -44.812 1 18.23 281 ASN A CA 1
ATOM 2191 C C . ASN A 1 281 ? 10.047 99.25 -43.875 1 18.23 281 ASN A C 1
ATOM 2193 O O . ASN A 1 281 ? 8.938 98.875 -44.312 1 18.23 281 ASN A O 1
ATOM 2197 N N . VAL A 1 282 ? 10.461 98.75 -42.688 1 19.33 282 VAL A N 1
ATOM 2198 C CA . VAL A 1 282 ? 10.312 98.062 -41.406 1 19.33 282 VAL A CA 1
ATOM 2199 C C . VAL A 1 282 ? 9.312 98.875 -40.562 1 19.33 282 VAL A C 1
ATOM 2201 O O . VAL A 1 282 ? 9.602 99.938 -40.094 1 19.33 282 VAL A O 1
ATOM 2204 N N . TRP A 1 283 ? 8.234 99.062 -40.781 1 18.23 283 TRP A N 1
ATOM 2205 C CA . TRP A 1 283 ? 7.414 100 -40.031 1 18.23 283 TRP A CA 1
ATOM 2206 C C . TRP A 1 283 ? 7.262 99.562 -38.562 1 18.23 283 TRP A C 1
ATOM 2208 O O . TRP A 1 283 ? 7.152 98.312 -38.281 1 18.23 283 TRP A O 1
ATOM 2218 N N . GLU A 1 284 ? 7.082 100.5 -37.531 1 16.45 284 GLU A N 1
ATOM 2219 C CA . GLU A 1 284 ? 7.344 101.062 -36.219 1 16.45 284 GLU A CA 1
ATOM 2220 C C . GLU A 1 284 ? 6.215 100.75 -35.25 1 16.45 284 GLU A C 1
ATOM 2222 O O . GLU A 1 284 ? 6.195 101.25 -34.125 1 16.45 284 GLU A O 1
ATOM 2227 N N . GLY A 1 285 ? 5.289 100.062 -35.562 1 16.27 285 GLY A N 1
ATOM 2228 C CA . GLY A 1 285 ? 4.152 100.5 -34.781 1 16.27 285 GLY A CA 1
ATOM 2229 C C . GLY A 1 285 ? 4.359 100.312 -33.281 1 16.27 285 GLY A C 1
ATOM 2230 O O . GLY A 1 285 ? 5.148 99.438 -32.875 1 16.27 285 GLY A O 1
ATOM 2231 N N . GLY A 1 286 ? 3.691 101.062 -32.25 1 15.73 286 GLY A N 1
ATOM 2232 C CA . GLY A 1 286 ? 3.643 101.938 -31.094 1 15.73 286 GLY A CA 1
ATOM 2233 C C . GLY A 1 286 ? 3.229 101.188 -29.812 1 15.73 286 GLY A C 1
ATOM 2234 O O . GLY A 1 286 ? 3.895 101.312 -28.781 1 15.73 286 GLY A O 1
ATOM 2235 N N . GLU A 1 287 ? 2.014 100.875 -29.562 1 16.75 287 GLU A N 1
ATOM 2236 C CA . GLU A 1 287 ? 1.438 101.562 -28.406 1 16.75 287 GLU A CA 1
ATOM 2237 C C . GLU A 1 287 ? 1.838 100.875 -27.109 1 16.75 287 GLU A C 1
ATOM 2239 O O . GLU A 1 287 ? 2.205 99.688 -27.109 1 16.75 287 GLU A O 1
ATOM 2244 N N . ASP A 1 288 ? 1.261 101.25 -25.828 1 15.82 288 ASP A N 1
ATOM 2245 C CA . ASP A 1 288 ? 1.46 102.062 -24.625 1 15.82 288 ASP A CA 1
ATOM 2246 C C . ASP A 1 288 ? 1.277 101.25 -23.359 1 15.82 288 ASP A C 1
ATOM 2248 O O . ASP A 1 288 ? 1.921 101.5 -22.344 1 15.82 288 ASP A O 1
ATOM 2252 N N . ARG A 1 289 ? 0.181 100.375 -23.188 1 16.44 289 ARG A N 1
ATOM 2253 C CA . ARG A 1 289 ? -0.523 100.812 -21.984 1 16.44 289 ARG A CA 1
ATOM 2254 C C . ARG A 1 289 ? 0.24 100.438 -20.719 1 16.44 289 ARG A C 1
ATOM 2256 O O . ARG A 1 289 ? 1.039 99.5 -20.75 1 16.44 289 ARG A O 1
ATOM 2263 N N . GLY A 1 290 ? -0.287 100.812 -19.391 1 14.75 290 GLY A N 1
ATOM 2264 C CA . GLY A 1 290 ? -0.093 101.562 -18.156 1 14.75 290 GLY A CA 1
ATOM 2265 C C . GLY A 1 290 ? 0.221 100.688 -16.969 1 14.75 290 GLY A C 1
ATOM 2266 O O . GLY A 1 290 ? 1.159 100.938 -16.219 1 14.75 290 GLY A O 1
ATOM 2267 N N . GLU A 1 291 ? -0.828 99.938 -16.422 1 15.97 291 GLU A N 1
ATOM 2268 C CA . GLU A 1 291 ? -1.073 100.25 -15.031 1 15.97 291 GLU A CA 1
ATOM 2269 C C . GLU A 1 291 ? 0.029 99.75 -14.125 1 15.97 291 GLU A C 1
ATOM 2271 O O . GLU A 1 291 ? 0.716 98.75 -14.484 1 15.97 291 GLU A O 1
ATOM 2276 N N . GLU A 1 292 ? -0.193 99.75 -12.734 1 15.83 292 GLU A N 1
ATOM 2277 C CA . GLU A 1 292 ? 0.254 100.438 -11.547 1 15.83 292 GLU A CA 1
ATOM 2278 C C . GLU A 1 292 ? 1.185 99.625 -10.695 1 15.83 292 GLU A C 1
ATOM 2280 O O . GLU A 1 292 ? 2.307 100 -10.391 1 15.83 292 GLU A O 1
ATOM 2285 N N . GLY A 1 293 ? 0.559 98.938 -9.594 1 15.72 293 GLY A N 1
ATOM 2286 C CA . GLY A 1 293 ? 0.841 99.438 -8.25 1 15.72 293 GLY A CA 1
ATOM 2287 C C . GLY A 1 293 ? 2.117 98.812 -7.668 1 15.72 293 GLY A C 1
ATOM 2288 O O . GLY A 1 293 ? 2.66 97.875 -8.195 1 15.72 293 GLY A O 1
ATOM 2289 N N . SER A 1 294 ? 2.363 98.938 -6.32 1 15.53 294 SER A N 1
ATOM 2290 C CA . SER A 1 294 ? 3.262 99.625 -5.367 1 15.53 294 SER A CA 1
ATOM 2291 C C . SER A 1 294 ? 4.27 98.625 -4.801 1 15.53 294 SER A C 1
ATOM 2293 O O . SER A 1 294 ? 5.48 98.812 -4.879 1 15.53 294 SER A O 1
ATOM 2295 N N . GLY A 1 295 ? 4.074 98.125 -3.465 1 15.95 295 GLY A N 1
ATOM 2296 C CA . GLY A 1 295 ? 4.797 98.75 -2.338 1 15.95 295 GLY A CA 1
ATOM 2297 C C . GLY A 1 295 ? 6.059 97.938 -1.989 1 15.95 295 GLY A C 1
ATOM 2298 O O . GLY A 1 295 ? 6.273 96.875 -2.473 1 15.95 295 GLY A O 1
ATOM 2299 N N . GLN A 1 296 ? 6.629 98.062 -0.654 1 15.61 296 GLN A N 1
ATOM 2300 C CA . GLN A 1 296 ? 7.801 98.562 0.057 1 15.61 296 GLN A CA 1
ATOM 2301 C C . GLN A 1 296 ? 8.734 97.438 0.443 1 15.61 296 GLN A C 1
ATOM 2303 O O . GLN A 1 296 ? 9.867 97.375 -0.033 1 15.61 296 GLN A O 1
ATOM 2308 N N . GLU A 1 297 ? 9.07 97.188 1.887 1 16.67 297 GLU A N 1
ATOM 2309 C CA . GLU A 1 297 ? 10.18 97.688 2.691 1 16.67 297 GLU A CA 1
ATOM 2310 C C . GLU A 1 297 ? 11.234 96.562 2.918 1 16.67 297 GLU A C 1
ATOM 2312 O O . GLU A 1 297 ? 10.977 95.375 2.703 1 16.67 297 GLU A O 1
ATOM 2317 N N . GLU A 1 298 ? 12 96.5 4.285 1 17.17 298 GLU A N 1
ATOM 2318 C CA . GLU A 1 298 ? 13.273 96.812 4.91 1 17.17 298 GLU A CA 1
ATOM 2319 C C . GLU A 1 298 ? 14.078 95.562 5.207 1 17.17 298 GLU A C 1
ATOM 2321 O O . GLU A 1 298 ? 15.125 95.312 4.602 1 17.17 298 GLU A O 1
ATOM 2326 N N . ASP A 1 299 ? 14.617 95.188 6.609 1 17.25 299 ASP A N 1
ATOM 2327 C CA . ASP A 1 299 ? 15.859 95.375 7.355 1 17.25 299 ASP A CA 1
ATOM 2328 C C . ASP A 1 299 ? 16.594 94.062 7.543 1 17.25 299 ASP A C 1
ATOM 2330 O O . ASP A 1 299 ? 16.047 93 7.238 1 17.25 299 ASP A O 1
ATOM 2334 N N . THR A 1 300 ? 17.188 93.688 9.047 1 19.56 300 THR A N 1
ATOM 2335 C CA . THR A 1 300 ? 18.375 93.625 9.883 1 19.56 300 THR A CA 1
ATOM 2336 C C . THR A 1 300 ? 18.766 92.188 10.211 1 19.56 300 THR A C 1
ATOM 2338 O O . THR A 1 300 ? 19.938 91.812 10.133 1 19.56 300 THR A O 1
ATOM 2341 N N . LYS A 1 301 ? 18.172 91.375 11.156 1 21.55 301 LYS A N 1
ATOM 2342 C CA . LYS A 1 301 ? 18.719 91 12.461 1 21.55 301 LYS A CA 1
ATOM 2343 C C . LYS A 1 301 ? 19.719 89.875 12.352 1 21.55 301 LYS A C 1
ATOM 2345 O O . LYS A 1 301 ? 19.656 89.062 11.422 1 21.55 301 LYS A O 1
ATOM 2350 N N . PHE A 1 302 ? 20.547 89.438 13.734 1 21.28 302 PHE A N 1
ATOM 2351 C CA . PHE A 1 302 ? 21.719 89.25 14.602 1 21.28 302 PHE A CA 1
ATOM 2352 C C . PHE A 1 302 ? 22.234 87.812 14.562 1 21.28 302 PHE A C 1
ATOM 2354 O O . PHE A 1 302 ? 21.594 86.938 13.992 1 21.28 302 PHE A O 1
ATOM 2361 N N . ASN A 1 303 ? 22.656 87.25 15.938 1 22.08 303 ASN A N 1
ATOM 2362 C CA . ASN A 1 303 ? 23.75 86.938 16.844 1 22.08 303 ASN A CA 1
ATOM 2363 C C . ASN A 1 303 ? 24.141 85.5 16.734 1 22.08 303 ASN A C 1
ATOM 2365 O O . ASN A 1 303 ? 23.438 84.688 16.125 1 22.08 303 ASN A O 1
ATOM 2369 N N . ILE A 1 304 ? 24.281 84.75 18.156 1 22.55 304 ILE A N 1
ATOM 2370 C CA . ILE A 1 304 ? 25.172 84.25 19.219 1 22.55 304 ILE A CA 1
ATOM 2371 C C . ILE A 1 304 ? 25.438 82.75 19.062 1 22.55 304 ILE A C 1
ATOM 2373 O O . ILE A 1 304 ? 24.703 82.062 18.359 1 22.55 304 ILE A O 1
ATOM 2377 N N . VAL A 1 305 ? 25.406 81.938 20.406 1 23.89 305 VAL A N 1
ATOM 2378 C CA . VAL A 1 305 ? 26.172 81.312 21.5 1 23.89 305 VAL A CA 1
ATOM 2379 C C . VAL A 1 305 ? 26.312 79.812 21.266 1 23.89 305 VAL A C 1
ATOM 2381 O O . VAL A 1 305 ? 25.594 79.25 20.453 1 23.89 305 VAL A O 1
ATOM 2384 N N . MET A 1 306 ? 26.297 78.938 22.672 1 23.41 306 MET A N 1
ATOM 2385 C CA . MET A 1 306 ? 26.812 78.062 23.703 1 23.41 306 MET A CA 1
ATOM 2386 C C . MET A 1 306 ? 26.375 76.625 23.469 1 23.41 306 MET A C 1
ATOM 2388 O O . MET A 1 306 ? 27.188 75.688 23.469 1 23.41 306 MET A O 1
ATOM 2392 N N . VAL A 1 307 ? 25.234 76.188 24.219 1 24.73 307 VAL A N 1
ATOM 2393 C CA . VAL A 1 307 ? 25.156 75.062 25.094 1 24.73 307 VAL A CA 1
ATOM 2394 C C . VAL A 1 307 ? 25.016 73.75 24.266 1 24.73 307 VAL A C 1
ATOM 2396 O O . VAL A 1 307 ? 24.344 73.75 23.234 1 24.73 307 VAL A O 1
ATOM 2399 N N . MET B 1 1 ? 10.336 -38.594 50.156 1 41.78 1 MET B N 1
ATOM 2400 C CA . MET B 1 1 ? 9.75 -37.469 49.469 1 41.78 1 MET B CA 1
ATOM 2401 C C . MET B 1 1 ? 10.258 -37.375 48.031 1 41.78 1 MET B C 1
ATOM 2403 O O . MET B 1 1 ? 11.461 -37.281 47.812 1 41.78 1 MET B O 1
ATOM 2407 N N . ALA B 1 2 ? 9.531 -38.062 47.094 1 57.03 2 ALA B N 1
ATOM 2408 C CA . ALA B 1 2 ? 9.781 -38.125 45.656 1 57.03 2 ALA B CA 1
ATOM 2409 C C . ALA B 1 2 ? 9.68 -36.75 45 1 57.03 2 ALA B C 1
ATOM 2411 O O . ALA B 1 2 ? 8.68 -36.031 45.188 1 57.03 2 ALA B O 1
ATOM 2412 N N . ARG B 1 3 ? 10.797 -36.062 44.75 1 61.5 3 ARG B N 1
ATOM 2413 C CA . ARG B 1 3 ? 10.828 -34.812 44.031 1 61.5 3 ARG B CA 1
ATOM 2414 C C . ARG B 1 3 ? 10.312 -35 42.594 1 61.5 3 ARG B C 1
ATOM 2416 O O . ARG B 1 3 ? 10.805 -35.844 41.844 1 61.5 3 ARG B O 1
ATOM 2423 N N . PRO B 1 4 ? 9.062 -34.469 42.25 1 63.91 4 PRO B N 1
ATOM 2424 C CA . PRO B 1 4 ? 8.656 -34.5 40.844 1 63.91 4 PRO B CA 1
ATOM 2425 C C . PRO B 1 4 ? 9.609 -33.75 39.938 1 63.91 4 PRO B C 1
ATOM 2427 O O . PRO B 1 4 ? 9.922 -32.594 40.219 1 63.91 4 PRO B O 1
ATOM 2430 N N . PHE B 1 5 ? 10.414 -34.469 39.094 1 65.94 5 PHE B N 1
ATOM 2431 C CA . PHE B 1 5 ? 11.164 -33.875 38 1 65.94 5 PHE B CA 1
ATOM 2432 C C . PHE B 1 5 ? 10.227 -33.344 36.938 1 65.94 5 PHE B C 1
ATOM 2434 O O . PHE B 1 5 ? 9.547 -34.125 36.281 1 65.94 5 PHE B O 1
ATOM 2441 N N . LEU B 1 6 ? 9.93 -32.031 36.969 1 61.56 6 LEU B N 1
ATOM 2442 C CA . LEU B 1 6 ? 9.266 -31.375 35.844 1 61.56 6 LEU B CA 1
ATOM 2443 C C . LEU B 1 6 ? 10.172 -31.359 34.625 1 61.56 6 LEU B C 1
ATOM 2445 O O . LEU B 1 6 ? 11.188 -30.672 34.594 1 61.56 6 LEU B O 1
ATOM 2449 N N . VAL B 1 7 ? 10 -32.281 33.688 1 62.56 7 VAL B N 1
ATOM 2450 C CA . VAL B 1 7 ? 10.633 -32.219 32.375 1 62.56 7 VAL B CA 1
ATOM 2451 C C . VAL B 1 7 ? 9.992 -31.141 31.531 1 62.56 7 VAL B C 1
ATOM 2453 O O . VAL B 1 7 ? 8.82 -31.25 31.156 1 62.56 7 VAL B O 1
ATOM 2456 N N . ILE B 1 8 ? 10.586 -29.969 31.531 1 60.69 8 ILE B N 1
ATOM 2457 C CA . ILE B 1 8 ? 10.242 -28.953 30.547 1 60.69 8 ILE B CA 1
ATOM 2458 C C . ILE B 1 8 ? 10.68 -29.422 29.156 1 60.69 8 ILE B C 1
ATOM 2460 O O . ILE B 1 8 ? 11.875 -29.531 28.875 1 60.69 8 ILE B O 1
ATOM 2464 N N . SER B 1 9 ? 9.773 -30.016 28.391 1 60.19 9 SER B N 1
ATOM 2465 C CA . SER B 1 9 ? 10.039 -30.234 26.969 1 60.19 9 SER B CA 1
ATOM 2466 C C . SER B 1 9 ? 10.234 -28.906 26.234 1 60.19 9 SER B C 1
ATOM 2468 O O . SER B 1 9 ? 9.281 -28.156 26.062 1 60.19 9 SER B O 1
ATOM 2470 N N . LEU B 1 10 ? 11.461 -28.516 26.062 1 53.5 10 LEU B N 1
ATOM 2471 C CA . LEU B 1 10 ? 11.773 -27.438 25.141 1 53.5 10 LEU B CA 1
ATOM 2472 C C . LEU B 1 10 ? 11.375 -27.797 23.719 1 53.5 10 LEU B C 1
ATOM 2474 O O . LEU B 1 10 ? 12.062 -28.578 23.047 1 53.5 10 LEU B O 1
ATOM 2478 N N . PHE B 1 11 ? 10.117 -27.531 23.297 1 53.38 11 PHE B N 1
ATOM 2479 C CA . PHE B 1 11 ? 9.797 -27.531 21.875 1 53.38 11 PHE B CA 1
ATOM 2480 C C . PHE B 1 11 ? 10.734 -26.609 21.109 1 53.38 11 PHE B C 1
ATOM 2482 O O . PHE B 1 11 ? 10.578 -25.375 21.172 1 53.38 11 PHE B O 1
ATOM 2489 N N . VAL B 1 12 ? 11.875 -27.078 20.703 1 47.28 12 VAL B N 1
ATOM 2490 C CA . VAL B 1 12 ? 12.648 -26.359 19.703 1 47.28 12 VAL B CA 1
ATOM 2491 C C . VAL B 1 12 ? 11.812 -26.172 18.438 1 47.28 12 VAL B C 1
ATOM 2493 O O . VAL B 1 12 ? 11.578 -27.125 17.688 1 47.28 12 VAL B O 1
ATOM 2496 N N . VAL B 1 13 ? 11.023 -25.156 18.344 1 50.47 13 VAL B N 1
ATOM 2497 C CA . VAL B 1 13 ? 10.531 -24.719 17.031 1 50.47 13 VAL B CA 1
ATOM 2498 C C . VAL B 1 13 ? 11.711 -24.469 16.094 1 50.47 13 VAL B C 1
ATOM 2500 O O . VAL B 1 13 ? 12.43 -23.484 16.234 1 50.47 13 VAL B O 1
ATOM 2503 N N . SER B 1 14 ? 12.273 -25.469 15.539 1 49.16 14 SER B N 1
ATOM 2504 C CA . SER B 1 14 ? 13.195 -25.188 14.438 1 49.16 14 SER B CA 1
ATOM 2505 C C . SER B 1 14 ? 12.578 -24.234 13.43 1 49.16 14 SER B C 1
ATOM 2507 O O . SER B 1 14 ? 11.477 -24.469 12.938 1 49.16 14 SER B O 1
ATOM 2509 N N . PRO B 1 15 ? 13.031 -23.031 13.391 1 51.06 15 PRO B N 1
ATOM 2510 C CA . PRO B 1 15 ? 12.516 -22.234 12.273 1 51.06 15 PRO B CA 1
ATOM 2511 C C . PRO B 1 15 ? 12.531 -23 10.953 1 51.06 15 PRO B C 1
ATOM 2513 O O . PRO B 1 15 ? 13.57 -23.531 10.547 1 51.06 15 PRO B O 1
ATOM 2516 N N . VAL B 1 16 ? 11.656 -23.891 10.695 1 54.25 16 VAL B N 1
ATOM 2517 C CA . 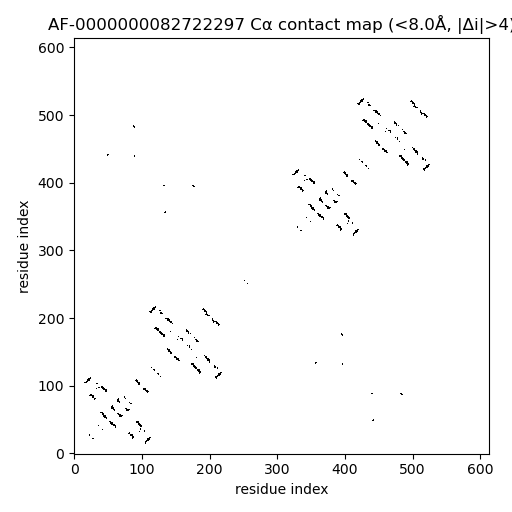VAL B 1 16 ? 11.578 -24.406 9.336 1 54.25 16 VAL B CA 1
ATOM 2518 C C . VAL B 1 16 ? 11.93 -23.297 8.344 1 54.25 16 VAL B C 1
ATOM 2520 O O . VAL B 1 16 ? 11.242 -22.266 8.281 1 54.25 16 VAL B O 1
ATOM 2523 N N . LEU B 1 17 ? 13.148 -23.172 8.07 1 63.53 17 LEU B N 1
ATOM 2524 C CA . LEU B 1 17 ? 13.688 -22.219 7.102 1 63.53 17 LEU B CA 1
ATOM 2525 C C . LEU B 1 17 ? 12.984 -22.344 5.754 1 63.53 17 LEU B C 1
ATOM 2527 O O . LEU B 1 17 ? 13.102 -23.375 5.086 1 63.53 17 LEU B O 1
ATOM 2531 N N . GLY B 1 18 ? 11.781 -21.891 5.574 1 82.25 18 GLY B N 1
ATOM 2532 C CA . GLY B 1 18 ? 11.094 -21.906 4.289 1 82.25 18 GLY B CA 1
ATOM 2533 C C . GLY B 1 18 ? 11.734 -20.984 3.268 1 82.25 18 GLY B C 1
ATOM 2534 O O . GLY B 1 18 ? 12.531 -20.109 3.621 1 82.25 18 GLY B O 1
ATOM 2535 N N . GLU B 1 19 ? 11.734 -21.562 1.955 1 92 19 GLU B N 1
ATOM 2536 C CA . GLU B 1 19 ? 12.211 -20.766 0.83 1 92 19 GLU B CA 1
ATOM 2537 C C . GLU B 1 19 ? 11.219 -19.656 0.491 1 92 19 GLU B C 1
ATOM 2539 O O . GLU B 1 19 ? 10.008 -19.859 0.525 1 92 19 GLU B O 1
ATOM 2544 N N . LEU B 1 20 ? 11.742 -18.438 0.309 1 93.69 20 LEU B N 1
ATOM 2545 C CA . LEU B 1 20 ? 10.906 -17.297 -0.071 1 93.69 20 LEU B CA 1
ATOM 2546 C C . LEU B 1 20 ? 10.938 -17.078 -1.581 1 93.69 20 LEU B C 1
ATOM 2548 O O . LEU B 1 20 ? 12.008 -17 -2.18 1 93.69 20 LEU B O 1
ATOM 2552 N N . VAL B 1 21 ? 9.82 -17.141 -2.182 1 95.69 21 VAL B N 1
ATOM 2553 C CA . VAL B 1 21 ? 9.656 -16.812 -3.594 1 95.69 21 VAL B CA 1
ATOM 2554 C C . VAL B 1 21 ? 8.859 -15.516 -3.734 1 95.69 21 VAL B C 1
ATOM 2556 O O . VAL B 1 21 ? 7.762 -15.398 -3.195 1 95.69 21 VAL B O 1
ATOM 2559 N N . GLN B 1 22 ? 9.461 -14.547 -4.41 1 95.31 22 GLN B N 1
ATOM 2560 C CA . GLN B 1 22 ? 8.781 -13.273 -4.645 1 95.31 22 GLN B CA 1
ATOM 2561 C C . GLN B 1 22 ? 8.32 -13.148 -6.094 1 95.31 22 GLN B C 1
ATOM 2563 O O . GLN B 1 22 ? 9.055 -13.523 -7.016 1 95.31 22 GLN B O 1
ATOM 2568 N N . VAL B 1 23 ? 7.102 -12.688 -6.246 1 97.31 23 VAL B N 1
ATOM 2569 C CA . VAL B 1 23 ? 6.57 -12.5 -7.59 1 97.31 23 VAL B CA 1
ATOM 2570 C C . VAL B 1 23 ? 5.68 -11.258 -7.625 1 97.31 23 VAL B C 1
ATOM 2572 O O . VAL B 1 23 ? 5.117 -10.859 -6.598 1 97.31 23 VAL B O 1
ATOM 2575 N N . LEU B 1 24 ? 5.621 -10.578 -8.734 1 97.44 24 LEU B N 1
ATOM 2576 C CA . LEU B 1 24 ? 4.68 -9.477 -8.922 1 97.44 24 LEU B CA 1
ATOM 2577 C C . LEU B 1 24 ? 3.346 -9.984 -9.453 1 97.44 24 LEU B C 1
ATOM 2579 O O . LEU B 1 24 ? 3.311 -10.906 -10.273 1 97.44 24 LEU B O 1
ATOM 2583 N N . GLN B 1 25 ? 2.342 -9.344 -8.969 1 97.12 25 GLN B N 1
ATOM 2584 C CA . GLN B 1 25 ? 1.012 -9.68 -9.469 1 97.12 25 GLN B CA 1
ATOM 2585 C C . GLN B 1 25 ? 0.986 -9.711 -10.992 1 97.12 25 GLN B C 1
ATOM 2587 O O . GLN B 1 25 ? 1.511 -8.805 -11.648 1 97.12 25 GLN B O 1
ATOM 2592 N N . GLY B 1 26 ? 0.344 -10.742 -11.523 1 95.62 26 GLY B N 1
ATOM 2593 C CA . GLY B 1 26 ? 0.205 -10.875 -12.969 1 95.62 26 GLY B CA 1
ATOM 2594 C C . GLY B 1 26 ? 1.338 -11.656 -13.602 1 95.62 26 GLY B C 1
ATOM 2595 O O . GLY B 1 26 ? 1.216 -12.125 -14.742 1 95.62 26 GLY B O 1
ATOM 2596 N N . ASP B 1 27 ? 2.465 -11.812 -12.938 1 96.94 27 ASP B N 1
ATOM 2597 C CA . ASP B 1 27 ? 3.623 -12.523 -13.477 1 96.94 27 ASP B CA 1
ATOM 2598 C C . ASP B 1 27 ? 3.531 -14.016 -13.188 1 96.94 27 ASP B C 1
ATOM 2600 O O . ASP B 1 27 ? 2.852 -14.438 -12.25 1 96.94 27 ASP B O 1
ATOM 2604 N N . PRO B 1 28 ? 4.176 -14.82 -14.016 1 97.5 28 PRO B N 1
ATOM 2605 C CA . PRO B 1 28 ? 4.195 -16.266 -13.75 1 97.5 28 PRO B CA 1
ATOM 2606 C C . PRO B 1 28 ? 5.082 -16.625 -12.555 1 97.5 28 PRO B C 1
ATOM 2608 O O . PRO B 1 28 ? 6.031 -15.898 -12.242 1 97.5 28 PRO B O 1
ATOM 2611 N N . VAL B 1 29 ? 4.742 -17.719 -11.945 1 97.19 29 VAL B N 1
ATOM 2612 C CA . VAL B 1 29 ? 5.512 -18.25 -10.82 1 97.19 29 VAL B CA 1
ATOM 2613 C C . VAL B 1 29 ? 6.008 -19.656 -11.141 1 97.19 29 VAL B C 1
ATOM 2615 O O . VAL B 1 29 ? 5.211 -20.547 -11.414 1 97.19 29 VAL B O 1
ATOM 2618 N N . LYS B 1 30 ? 7.223 -19.781 -11.156 1 96.38 30 LYS B N 1
ATOM 2619 C CA . LYS B 1 30 ? 7.805 -21.109 -11.211 1 96.38 30 LYS B CA 1
ATOM 2620 C C . LYS B 1 30 ? 8.234 -21.594 -9.828 1 96.38 30 LYS B C 1
ATOM 2622 O O . LYS B 1 30 ? 9.156 -21.031 -9.234 1 96.38 30 LYS B O 1
ATOM 2627 N N . PHE B 1 31 ? 7.559 -22.594 -9.367 1 96.12 31 PHE B N 1
ATOM 2628 C CA . PHE B 1 31 ? 7.918 -23.125 -8.055 1 96.12 31 PHE B CA 1
ATOM 2629 C C . PHE B 1 31 ? 9.195 -23.953 -8.141 1 96.12 31 PHE B C 1
ATOM 2631 O O . PHE B 1 31 ? 9.406 -24.688 -9.102 1 96.12 31 PHE B O 1
ATOM 2638 N N . PRO B 1 32 ? 10.07 -23.766 -7.16 1 92.69 32 PRO B N 1
ATOM 2639 C CA . PRO B 1 32 ? 11.266 -24.625 -7.145 1 92.69 32 PRO B CA 1
ATOM 2640 C C . PRO B 1 32 ? 10.938 -26.109 -7.043 1 92.69 32 PRO B C 1
ATOM 2642 O O . PRO B 1 32 ? 9.891 -26.469 -6.5 1 92.69 32 PRO B O 1
ATOM 2645 N N . PRO B 1 33 ? 11.734 -26.875 -7.633 1 87.19 33 PRO B N 1
ATOM 2646 C CA . PRO B 1 33 ? 11.484 -28.312 -7.582 1 87.19 33 PRO B CA 1
ATOM 2647 C C . PRO B 1 33 ? 11.531 -28.875 -6.16 1 87.19 33 PRO B C 1
ATOM 2649 O O . PRO B 1 33 ? 12.305 -28.375 -5.328 1 87.19 33 PRO B O 1
ATOM 2652 N N . PRO B 1 34 ? 10.57 -29.75 -5.926 1 83.06 34 PRO B N 1
ATOM 2653 C CA . PRO B 1 34 ? 10.641 -30.422 -4.625 1 83.06 34 PRO B CA 1
ATOM 2654 C C . PRO B 1 34 ? 11.836 -31.375 -4.516 1 83.06 34 PRO B C 1
ATOM 2656 O O . PRO B 1 34 ? 12.406 -31.766 -5.535 1 83.06 34 PRO B O 1
ATOM 2659 N N . PRO B 1 35 ? 12.172 -31.547 -3.248 1 84.19 35 PRO B N 1
ATOM 2660 C CA . PRO B 1 35 ? 13.102 -32.656 -3.084 1 84.19 35 PRO B CA 1
ATOM 2661 C C . PRO B 1 35 ? 12.555 -33.969 -3.646 1 84.19 35 PRO B C 1
ATOM 2663 O O . PRO B 1 35 ? 11.336 -34.156 -3.713 1 84.19 35 PRO B O 1
ATOM 2666 N N . LYS B 1 36 ? 13.422 -34.875 -4.113 1 83.94 36 LYS B N 1
ATOM 2667 C CA . LYS B 1 36 ? 13.016 -36.125 -4.703 1 83.94 36 LYS B CA 1
ATOM 2668 C C . LYS B 1 36 ? 12.328 -37.031 -3.67 1 83.94 36 LYS B C 1
ATOM 2670 O O . LYS B 1 36 ? 12.852 -37.219 -2.572 1 83.94 36 LYS B O 1
ATOM 2675 N N . CYS B 1 37 ? 11.125 -37.375 -4.016 1 88.69 37 CYS B N 1
ATOM 2676 C CA . CYS B 1 37 ? 10.391 -38.312 -3.17 1 88.69 37 CYS B CA 1
ATOM 2677 C C . CYS B 1 37 ? 10.906 -39.719 -3.355 1 88.69 37 CYS B C 1
ATOM 2679 O O . CYS B 1 37 ? 11.547 -40.031 -4.359 1 88.69 37 CYS B O 1
ATOM 2681 N N . SER B 1 38 ? 10.703 -40.469 -2.293 1 85.75 38 SER B N 1
ATOM 2682 C CA . SER B 1 38 ? 11.062 -41.875 -2.4 1 85.75 38 SER B CA 1
ATOM 2683 C C . SER B 1 38 ? 10.266 -42.594 -3.494 1 85.75 38 SER B C 1
ATOM 2685 O O . SER B 1 38 ? 9.195 -42.094 -3.883 1 85.75 38 SER B O 1
ATOM 2687 N N . THR B 1 39 ? 10.969 -43.688 -3.975 1 81.62 39 THR B N 1
ATOM 2688 C CA . THR B 1 39 ? 10.328 -44.469 -5.043 1 81.62 39 THR B CA 1
ATOM 2689 C C . THR B 1 39 ? 8.906 -44.875 -4.648 1 81.62 39 THR B C 1
ATOM 2691 O O . THR B 1 39 ? 8.68 -45.344 -3.543 1 81.62 39 THR B O 1
ATOM 2694 N N . GLY B 1 40 ? 7.961 -44.594 -5.43 1 81.31 40 GLY B N 1
ATOM 2695 C CA . GLY B 1 40 ? 6.578 -44.969 -5.207 1 81.31 40 GLY B CA 1
ATOM 2696 C C . GLY B 1 40 ? 5.766 -43.906 -4.496 1 81.31 40 GLY B C 1
ATOM 2697 O O . GLY B 1 40 ? 4.559 -44.062 -4.305 1 81.31 40 GLY B O 1
ATOM 2698 N N . GLU B 1 41 ? 6.453 -42.875 -4.102 1 88 41 GLU B N 1
ATOM 2699 C CA . GLU B 1 41 ? 5.727 -41.844 -3.379 1 88 41 GLU B CA 1
ATOM 2700 C C . GLU B 1 41 ? 5.238 -40.75 -4.324 1 88 41 GLU B C 1
ATOM 2702 O O . GLU B 1 41 ? 5.961 -40.344 -5.238 1 88 41 GLU B O 1
ATOM 2707 N N . GLU B 1 42 ? 3.988 -40.344 -4.059 1 90.31 42 GLU B N 1
ATOM 2708 C CA . GLU B 1 42 ? 3.41 -39.25 -4.801 1 90.31 42 GLU B CA 1
ATOM 2709 C C . GLU B 1 42 ? 3.768 -37.906 -4.156 1 90.31 42 GLU B C 1
ATOM 2711 O O . GLU B 1 42 ? 3.758 -37.781 -2.928 1 90.31 42 GLU B O 1
ATOM 2716 N N . ALA B 1 43 ? 4.168 -37 -5.039 1 93.5 43 ALA B N 1
ATOM 2717 C CA . ALA B 1 43 ? 4.461 -35.656 -4.559 1 93.5 43 ALA B CA 1
ATOM 2718 C C . ALA B 1 43 ? 3.26 -34.719 -4.758 1 93.5 43 ALA B C 1
ATOM 2720 O O . ALA B 1 43 ? 2.436 -34.969 -5.645 1 93.5 43 ALA B O 1
ATOM 2721 N N . ALA B 1 44 ? 3.117 -33.75 -3.832 1 96.12 44 ALA B N 1
ATOM 2722 C CA . ALA B 1 44 ? 2.047 -32.75 -3.963 1 96.12 44 ALA B CA 1
ATOM 2723 C C . ALA B 1 44 ? 2.504 -31.375 -3.484 1 96.12 44 ALA B C 1
ATOM 2725 O O . ALA B 1 44 ? 3.402 -31.281 -2.646 1 96.12 44 ALA B O 1
ATOM 2726 N N . LEU B 1 45 ? 2.021 -30.391 -4.141 1 96.88 45 LEU B N 1
ATOM 2727 C CA . LEU B 1 45 ? 2.156 -29 -3.693 1 96.88 45 LEU B CA 1
ATOM 2728 C C . LEU B 1 45 ? 0.844 -28.5 -3.107 1 96.88 45 LEU B C 1
ATOM 2730 O O . LEU B 1 45 ? -0.184 -28.484 -3.789 1 96.88 45 LEU B O 1
ATOM 2734 N N . ILE B 1 46 ? 0.903 -28.047 -1.854 1 97.44 46 ILE B N 1
ATOM 2735 C CA . ILE B 1 46 ? -0.29 -27.641 -1.118 1 97.44 46 ILE B CA 1
ATOM 2736 C C . ILE B 1 46 ? -0.181 -26.172 -0.729 1 97.44 46 ILE B C 1
ATOM 2738 O O . ILE B 1 46 ? 0.874 -25.719 -0.279 1 97.44 46 ILE B O 1
ATOM 2742 N N . HIS B 1 47 ? -1.204 -25.453 -0.968 1 97.56 47 HIS B N 1
ATOM 2743 C CA . HIS B 1 47 ? -1.338 -24.078 -0.48 1 97.56 47 HIS B CA 1
ATOM 2744 C C . HIS B 1 47 ? -2.098 -24.031 0.842 1 97.56 47 HIS B C 1
ATOM 2746 O O . HIS B 1 47 ? -3.277 -24.391 0.895 1 97.56 47 HIS B O 1
ATOM 2752 N N . ARG B 1 48 ? -1.402 -23.578 1.885 1 96.62 48 ARG B N 1
ATOM 2753 C CA . ARG B 1 48 ? -2.023 -23.484 3.201 1 96.62 48 ARG B CA 1
ATOM 2754 C C . ARG B 1 48 ? -2.588 -22.094 3.443 1 96.62 48 ARG B C 1
ATOM 2756 O O . ARG B 1 48 ? -1.846 -21.109 3.445 1 96.62 48 ARG B O 1
ATOM 2763 N N . LEU B 1 49 ? -3.848 -22.062 3.695 1 94.81 49 LEU B N 1
ATOM 2764 C CA . LEU B 1 49 ? -4.52 -20.766 3.797 1 94.81 49 LEU B CA 1
ATOM 2765 C C . LEU B 1 49 ? -4.605 -20.312 5.25 1 94.81 49 LEU B C 1
ATOM 2767 O O . LEU B 1 49 ? -4.277 -21.078 6.164 1 94.81 49 LEU B O 1
ATOM 2771 N N . ARG B 1 50 ? -4.988 -19.125 5.473 1 88.81 50 ARG B N 1
ATOM 2772 C CA . ARG B 1 50 ? -4.945 -18.469 6.777 1 88.81 50 ARG B CA 1
ATOM 2773 C C . ARG B 1 50 ? -5.957 -19.078 7.734 1 88.81 50 ARG B C 1
ATOM 2775 O O . ARG B 1 50 ? -5.789 -19.016 8.953 1 88.81 50 ARG B O 1
ATOM 2782 N N . ASP B 1 51 ? -7.012 -19.688 7.215 1 90.06 51 ASP B N 1
ATOM 2783 C CA . ASP B 1 51 ? -8.008 -20.328 8.07 1 90.06 51 ASP B CA 1
ATOM 2784 C C . ASP B 1 51 ? -7.645 -21.797 8.336 1 90.06 51 ASP B C 1
ATOM 2786 O O . ASP B 1 51 ? -8.484 -22.578 8.805 1 90.06 51 ASP B O 1
ATOM 2790 N N . ASP B 1 52 ? -6.52 -22.156 7.93 1 90.19 52 ASP B N 1
ATOM 2791 C CA . ASP B 1 52 ? -5.957 -23.484 8.156 1 90.19 52 ASP B CA 1
ATOM 2792 C C . ASP B 1 52 ? -6.535 -24.5 7.176 1 90.19 52 ASP B C 1
ATOM 2794 O O . ASP B 1 52 ? -6.312 -25.703 7.316 1 90.19 52 ASP B O 1
ATOM 2798 N N . SER B 1 53 ? -7.234 -23.969 6.25 1 93.88 53 SER B N 1
ATOM 2799 C CA . SER B 1 53 ? -7.637 -24.859 5.16 1 93.88 53 SER B CA 1
ATOM 2800 C C . SER B 1 53 ? -6.516 -25.016 4.141 1 93.88 53 SER B C 1
ATOM 2802 O O . SER B 1 53 ? -5.469 -24.391 4.254 1 93.88 53 SER B O 1
ATOM 2804 N N . SER B 1 54 ? -6.746 -26.047 3.338 1 94.81 54 SER B N 1
ATOM 2805 C CA . SER B 1 54 ? -5.703 -26.328 2.357 1 94.81 54 SER B CA 1
ATOM 2806 C C . SER B 1 54 ? -6.281 -26.453 0.953 1 94.81 54 SER B C 1
ATOM 2808 O O . SER B 1 54 ? -7.453 -26.812 0.791 1 94.81 54 SER B O 1
ATOM 2810 N N . ARG B 1 55 ? -5.438 -26.078 -0.019 1 96.19 55 ARG B N 1
ATOM 2811 C CA . ARG B 1 55 ? -5.773 -26.219 -1.432 1 96.19 55 ARG B CA 1
ATOM 2812 C C . ARG B 1 55 ? -4.684 -26.984 -2.176 1 96.19 55 ARG B C 1
ATOM 2814 O O . ARG B 1 55 ? -3.5 -26.672 -2.053 1 96.19 55 ARG B O 1
ATOM 2821 N N . LEU B 1 56 ? -5.152 -28 -2.859 1 97 56 LEU B N 1
ATOM 2822 C CA . LEU B 1 56 ? -4.203 -28.719 -3.697 1 97 56 LEU B CA 1
ATOM 2823 C C . LEU B 1 56 ? -3.836 -27.906 -4.934 1 97 56 LEU B C 1
ATOM 2825 O O . LEU B 1 56 ? -4.695 -27.609 -5.766 1 97 56 LEU B O 1
ATOM 2829 N N . VAL B 1 57 ? -2.621 -27.594 -5.031 1 97.81 57 VAL B N 1
ATOM 2830 C CA . VAL B 1 57 ? -2.154 -26.797 -6.152 1 97.81 57 VAL B CA 1
ATOM 2831 C C . VAL B 1 57 ? -1.812 -27.703 -7.332 1 97.81 57 VAL B C 1
ATOM 2833 O O . VAL B 1 57 ? -2.26 -27.453 -8.461 1 97.81 57 VAL B O 1
ATOM 2836 N N . ALA B 1 58 ? -1.039 -28.734 -7.027 1 97 58 ALA B N 1
ATOM 2837 C CA . ALA B 1 58 ? -0.618 -29.703 -8.039 1 97 58 ALA B CA 1
ATOM 2838 C C . ALA B 1 58 ? -0.168 -31.016 -7.391 1 97 58 ALA B C 1
ATOM 2840 O O . ALA B 1 58 ? 0.164 -31.047 -6.203 1 97 58 ALA B O 1
ATOM 2841 N N . SER B 1 59 ? -0.247 -32.062 -8.172 1 95.38 59 SER B N 1
ATOM 2842 C CA . SER B 1 59 ? 0.218 -33.344 -7.73 1 95.38 59 SER B CA 1
ATOM 2843 C C . SER B 1 59 ? 1.04 -34.062 -8.82 1 95.38 59 SER B C 1
ATOM 2845 O O . SER B 1 59 ? 0.87 -33.781 -10.008 1 95.38 59 SER B O 1
ATOM 2847 N N . CYS B 1 60 ? 1.912 -34.75 -8.352 1 92.75 60 CYS B N 1
ATOM 2848 C CA . CYS B 1 60 ? 2.781 -35.5 -9.258 1 92.75 60 CYS B CA 1
ATOM 2849 C C . CYS B 1 60 ? 2.736 -37 -8.945 1 92.75 60 CYS B C 1
ATOM 2851 O O . CYS B 1 60 ? 3.453 -37.469 -8.062 1 92.75 60 CYS B O 1
ATOM 2853 N N . PRO B 1 61 ? 1.876 -37.688 -9.75 1 83.56 61 PRO B N 1
ATOM 2854 C CA . PRO B 1 61 ? 1.887 -39.125 -9.578 1 83.56 61 PRO B CA 1
ATOM 2855 C C . PRO B 1 61 ? 3.225 -39.75 -9.961 1 83.56 61 PRO B C 1
ATOM 2857 O O . PRO B 1 61 ? 4.059 -39.094 -10.594 1 83.56 61 PRO B O 1
ATOM 2860 N N . LEU B 1 62 ? 3.525 -40.969 -9.602 1 78.31 62 LEU B N 1
ATOM 2861 C CA . LEU B 1 62 ? 4.789 -41.656 -9.805 1 78.31 62 LEU B CA 1
ATOM 2862 C C . LEU B 1 62 ? 5.207 -41.625 -11.273 1 78.31 62 LEU B C 1
ATOM 2864 O O . LEU B 1 62 ? 4.449 -42.031 -12.156 1 78.31 62 LEU B O 1
ATOM 2868 N N . ASN B 1 63 ? 6.418 -41 -11.453 1 75.5 63 ASN B N 1
ATOM 2869 C CA . ASN B 1 63 ? 7.09 -40.906 -12.742 1 75.5 63 ASN B CA 1
ATOM 2870 C C . ASN B 1 63 ? 6.23 -40.188 -13.781 1 75.5 63 ASN B C 1
ATOM 2872 O O . ASN B 1 63 ? 6.199 -40.594 -14.945 1 75.5 63 ASN B O 1
ATOM 2876 N N . GLN B 1 64 ? 5.352 -39.312 -13.367 1 85.5 64 GLN B N 1
ATOM 2877 C CA . GLN B 1 64 ? 4.5 -38.562 -14.281 1 85.5 64 GLN B CA 1
ATOM 2878 C C . GLN B 1 64 ? 4.707 -37.062 -14.117 1 85.5 64 GLN B C 1
ATOM 2880 O O . GLN B 1 64 ? 5.484 -36.625 -13.266 1 85.5 64 GLN B O 1
ATOM 2885 N N . ASP B 1 65 ? 4.164 -36.281 -15.008 1 91.62 65 ASP B N 1
ATOM 2886 C CA . ASP B 1 65 ? 4.176 -34.812 -14.961 1 91.62 65 ASP B CA 1
ATOM 2887 C C . ASP B 1 65 ? 3.27 -34.312 -13.844 1 91.62 65 ASP B C 1
ATOM 2889 O O . ASP B 1 65 ? 2.393 -35.031 -13.367 1 91.62 65 ASP B O 1
ATOM 2893 N N . TRP B 1 66 ? 3.598 -33.125 -13.453 1 94.81 66 TRP B N 1
ATOM 2894 C CA . TRP B 1 66 ? 2.73 -32.469 -12.484 1 94.81 66 TRP B CA 1
ATOM 2895 C C . TRP B 1 66 ? 1.36 -32.156 -13.094 1 94.81 66 TRP B C 1
ATOM 2897 O O . TRP B 1 66 ? 1.266 -31.672 -14.219 1 94.81 66 TRP B O 1
ATOM 2907 N N . LYS B 1 67 ? 0.348 -32.5 -12.32 1 95.44 67 LYS B N 1
ATOM 2908 C CA . LYS B 1 67 ? -1.03 -32.219 -12.703 1 95.44 67 LYS B CA 1
ATOM 2909 C C . LYS B 1 67 ? -1.646 -31.172 -11.789 1 95.44 67 LYS B C 1
ATOM 2911 O O . LYS B 1 67 ? -1.456 -31.203 -10.578 1 95.44 67 LYS B O 1
ATOM 2916 N N . PRO B 1 68 ? -2.369 -30.219 -12.383 1 96.88 68 PRO B N 1
ATOM 2917 C CA . PRO B 1 68 ? -2.943 -29.141 -11.57 1 96.88 68 PRO B CA 1
ATOM 2918 C C . PRO B 1 68 ? -4.066 -29.641 -10.656 1 96.88 68 PRO B C 1
ATOM 2920 O O . PRO B 1 68 ? -4.809 -30.547 -11.023 1 96.88 68 PRO B O 1
ATOM 2923 N N . GLY B 1 69 ? -4.145 -29.016 -9.5 1 96.81 69 GLY B N 1
ATOM 2924 C CA . GLY B 1 69 ? -5.328 -29.188 -8.68 1 96.81 69 GLY B CA 1
ATOM 2925 C C . GLY B 1 69 ? -6.578 -28.594 -9.297 1 96.81 69 GLY B C 1
ATOM 2926 O O . GLY B 1 69 ? -6.492 -27.828 -10.258 1 96.81 69 GLY B O 1
ATOM 2927 N N . PRO B 1 70 ? -7.684 -28.922 -8.742 1 95.5 70 PRO B N 1
ATOM 2928 C CA . PRO B 1 70 ? -8.953 -28.5 -9.344 1 95.5 70 PRO B CA 1
ATOM 2929 C C . PRO B 1 70 ? -9.07 -26.969 -9.453 1 95.5 70 PRO B C 1
ATOM 2931 O O . PRO B 1 70 ? -9.57 -26.469 -10.461 1 95.5 70 PRO B O 1
ATOM 2934 N N . ASP B 1 71 ? -8.648 -26.234 -8.492 1 93.69 71 ASP B N 1
ATOM 2935 C CA . ASP B 1 71 ? -8.812 -24.781 -8.469 1 93.69 71 ASP B CA 1
ATOM 2936 C C . ASP B 1 71 ? -7.766 -24.094 -9.344 1 93.69 71 ASP B C 1
ATOM 2938 O O . ASP B 1 71 ? -7.809 -22.875 -9.523 1 93.69 71 ASP B O 1
ATOM 2942 N N . TYR B 1 72 ? -6.84 -24.891 -9.906 1 96.56 72 TYR B N 1
ATOM 2943 C CA . TYR B 1 72 ? -5.711 -24.312 -10.625 1 96.56 72 TYR B CA 1
ATOM 2944 C C . TYR B 1 72 ? -5.676 -24.812 -12.07 1 96.56 72 TYR B C 1
ATOM 2946 O O . TYR B 1 72 ? -4.703 -24.562 -12.789 1 96.56 72 TYR B O 1
ATOM 2954 N N . SER B 1 73 ? -6.688 -25.438 -12.484 1 95.75 73 SER B N 1
ATOM 2955 C CA . SER B 1 73 ? -6.715 -26.094 -13.781 1 95.75 73 SER B CA 1
ATOM 2956 C C . SER B 1 73 ? -6.57 -25.094 -14.914 1 95.75 73 SER B C 1
ATOM 2958 O O . SER B 1 73 ? -6.039 -25.422 -15.984 1 95.75 73 SER B O 1
ATOM 2960 N N . ASP B 1 74 ? -7.008 -23.859 -14.688 1 94.5 74 ASP B N 1
ATOM 2961 C CA . ASP B 1 74 ? -6.953 -22.844 -15.734 1 94.5 74 ASP B CA 1
ATOM 2962 C C . ASP B 1 74 ? -5.637 -22.078 -15.695 1 94.5 74 ASP B C 1
ATOM 2964 O O . ASP B 1 74 ? -5.34 -21.297 -16.594 1 94.5 74 ASP B O 1
ATOM 2968 N N . ARG B 1 75 ? -4.852 -22.375 -14.734 1 96.69 75 ARG B N 1
ATOM 2969 C CA . ARG B 1 75 ? -3.689 -21.516 -14.562 1 96.69 75 ARG B CA 1
ATOM 2970 C C . ARG B 1 75 ? -2.402 -22.328 -14.508 1 96.69 75 ARG B C 1
ATOM 2972 O O . ARG B 1 75 ? -1.304 -21.766 -14.516 1 96.69 75 ARG B O 1
ATOM 2979 N N . ILE B 1 76 ? -2.533 -23.625 -14.367 1 96.69 76 ILE B N 1
ATOM 2980 C CA . ILE B 1 76 ? -1.374 -24.516 -14.375 1 96.69 76 ILE B CA 1
ATOM 2981 C C . ILE B 1 76 ? -1.533 -25.562 -15.469 1 96.69 76 ILE B C 1
ATOM 2983 O O . ILE B 1 76 ? -2.592 -26.188 -15.594 1 96.69 76 ILE B O 1
ATOM 2987 N N . ASN B 1 77 ? -0.45 -25.672 -16.266 1 94.25 77 ASN B N 1
ATOM 2988 C CA . ASN B 1 77 ? -0.423 -26.734 -17.266 1 94.25 77 ASN B CA 1
ATOM 2989 C C . ASN B 1 77 ? 0.431 -27.922 -16.812 1 94.25 77 ASN B C 1
ATOM 2991 O O . ASN B 1 77 ? 1.414 -27.734 -16.078 1 94.25 77 ASN B O 1
ATOM 2995 N N . GLN B 1 78 ? -0.066 -29.047 -17.312 1 92.38 78 GLN B N 1
ATOM 2996 C CA . GLN B 1 78 ? 0.696 -30.25 -16.984 1 92.38 78 GLN B CA 1
ATOM 2997 C C . GLN B 1 78 ? 2.104 -30.172 -17.578 1 92.38 78 GLN B C 1
ATOM 2999 O O . GLN B 1 78 ? 2.27 -29.953 -18.781 1 92.38 78 GLN B O 1
ATOM 3004 N N . SER B 1 79 ? 3.047 -30.312 -16.703 1 92.5 79 SER B N 1
ATOM 3005 C CA . SER B 1 79 ? 4.441 -30.219 -17.141 1 92.5 79 SER B CA 1
ATOM 3006 C C . SER B 1 79 ? 5.375 -30.797 -16.078 1 92.5 79 SER B C 1
ATOM 3008 O O . SER B 1 79 ? 4.922 -31.281 -15.039 1 92.5 79 SER B O 1
ATOM 3010 N N . ALA B 1 80 ? 6.664 -30.766 -16.422 1 91.75 80 ALA B N 1
ATOM 3011 C CA . ALA B 1 80 ? 7.672 -31.312 -15.516 1 91.75 80 ALA B CA 1
ATOM 3012 C C . ALA B 1 80 ? 7.84 -30.438 -14.281 1 91.75 80 ALA B C 1
ATOM 3014 O O . ALA B 1 80 ? 8.383 -30.875 -13.266 1 91.75 80 ALA B O 1
ATOM 3015 N N . SER B 1 81 ? 7.453 -29.203 -14.391 1 93.88 81 SER B N 1
ATOM 3016 C CA . SER B 1 81 ? 7.527 -28.266 -13.281 1 93.88 81 SER B CA 1
ATOM 3017 C C . SER B 1 81 ? 6.176 -27.609 -13.016 1 93.88 81 SER B C 1
ATOM 3019 O O . SER B 1 81 ? 5.277 -27.656 -13.859 1 93.88 81 SER B O 1
ATOM 3021 N N . VAL B 1 82 ? 6.09 -27.125 -11.797 1 96.12 82 VAL B N 1
ATOM 3022 C CA . VAL B 1 82 ? 4.855 -26.422 -11.453 1 96.12 82 VAL B CA 1
ATOM 3023 C C . VAL B 1 82 ? 5.008 -24.938 -11.766 1 96.12 82 VAL B C 1
ATOM 3025 O O . VAL B 1 82 ? 5.805 -24.234 -11.133 1 96.12 82 VAL B O 1
ATOM 3028 N N . VAL B 1 83 ? 4.293 -24.484 -12.758 1 97.31 83 VAL B N 1
ATOM 3029 C CA . VAL B 1 83 ? 4.324 -23.078 -13.141 1 97.31 83 VAL B CA 1
ATOM 3030 C C . VAL B 1 83 ? 2.914 -22.5 -13.086 1 97.31 83 VAL B C 1
ATOM 3032 O O . VAL B 1 83 ? 2.012 -22.969 -13.781 1 97.31 83 VAL B O 1
ATOM 3035 N N . LEU B 1 84 ? 2.73 -21.531 -12.242 1 97.25 84 LEU B N 1
ATOM 3036 C CA . LEU B 1 84 ? 1.488 -20.766 -12.18 1 97.25 84 LEU B CA 1
ATOM 3037 C C . LEU B 1 84 ? 1.518 -19.594 -13.164 1 97.25 84 LEU B C 1
ATOM 3039 O O . LEU B 1 84 ? 2.396 -18.734 -13.086 1 97.25 84 LEU B O 1
ATOM 3043 N N . SER B 1 85 ? 0.688 -19.484 -14.086 1 96 85 SER B N 1
ATOM 3044 C CA . SER B 1 85 ? 0.752 -18.578 -15.234 1 96 85 SER B CA 1
ATOM 3045 C C . SER B 1 85 ? 0.667 -17.125 -14.789 1 96 85 SER B C 1
ATOM 3047 O O . SER B 1 85 ? 1.38 -16.266 -15.32 1 96 85 SER B O 1
ATOM 3049 N N . ALA B 1 86 ? -0.185 -16.781 -13.875 1 95.81 86 ALA B N 1
ATOM 3050 C CA . ALA B 1 86 ? -0.368 -15.398 -13.422 1 95.81 86 ALA B CA 1
ATOM 3051 C C . ALA B 1 86 ? -0.708 -15.352 -11.93 1 95.81 86 ALA B C 1
ATOM 3053 O O . ALA B 1 86 ? -1.786 -15.789 -11.523 1 95.81 86 ALA B O 1
ATOM 3054 N N . ALA B 1 87 ? 0.209 -14.734 -11.32 1 97.31 87 ALA B N 1
ATOM 3055 C CA . ALA B 1 87 ? 0.014 -14.648 -9.875 1 97.31 87 ALA B CA 1
ATOM 3056 C C . ALA B 1 87 ? -1.07 -13.633 -9.531 1 97.31 87 ALA B C 1
ATOM 3058 O O . ALA B 1 87 ? -1.157 -12.57 -10.156 1 97.31 87 ALA B O 1
ATOM 3059 N N . ASN B 1 88 ? -1.926 -13.969 -8.633 1 96.19 88 ASN B N 1
ATOM 3060 C CA . ASN B 1 88 ? -2.84 -13.016 -8.016 1 96.19 88 ASN B CA 1
ATOM 3061 C C . ASN B 1 88 ? -2.672 -12.969 -6.5 1 96.19 88 ASN B C 1
ATOM 3063 O O . ASN B 1 88 ? -1.898 -13.742 -5.938 1 96.19 88 ASN B O 1
ATOM 3067 N N . LEU B 1 89 ? -3.322 -12.062 -5.855 1 96.88 89 LEU B N 1
ATOM 3068 C CA . LEU B 1 89 ? -3.039 -11.797 -4.449 1 96.88 89 LEU B CA 1
ATOM 3069 C C . LEU B 1 89 ? -3.41 -12.992 -3.582 1 96.88 89 LEU B C 1
ATOM 3071 O O . LEU B 1 89 ? -2.814 -13.211 -2.525 1 96.88 89 LEU B O 1
ATOM 3075 N N . ASN B 1 90 ? -4.332 -13.766 -4.078 1 96.62 90 ASN B N 1
ATOM 3076 C CA . ASN B 1 90 ? -4.77 -14.914 -3.291 1 96.62 90 ASN B CA 1
ATOM 3077 C C . ASN B 1 90 ? -3.785 -16.078 -3.4 1 96.62 90 ASN B C 1
ATOM 3079 O O . ASN B 1 90 ? -3.926 -17.078 -2.701 1 96.62 90 ASN B O 1
ATOM 3083 N N . ASP B 1 91 ? -2.844 -15.914 -4.266 1 97.31 91 ASP B N 1
ATOM 3084 C CA . ASP B 1 91 ? -1.77 -16.906 -4.312 1 97.31 91 ASP B CA 1
ATOM 3085 C C . ASP B 1 91 ? -0.737 -16.641 -3.219 1 97.31 91 ASP B C 1
ATOM 3087 O O . ASP B 1 91 ? 0.14 -17.484 -2.977 1 97.31 91 ASP B O 1
ATOM 3091 N N . HIS B 1 92 ? -0.809 -15.523 -2.613 1 96.81 92 HIS B N 1
ATOM 3092 C CA . HIS B 1 92 ? 0.087 -15.18 -1.515 1 96.81 92 HIS B CA 1
ATOM 3093 C C . HIS B 1 92 ? -0.068 -16.156 -0.352 1 96.81 92 HIS B C 1
ATOM 3095 O O . HIS B 1 92 ? -1.188 -16.5 0.029 1 96.81 92 HIS B O 1
ATOM 3101 N N . GLY B 1 93 ? 1.212 -16.609 0.165 1 95.94 93 GLY B N 1
ATOM 3102 C CA . GLY B 1 93 ? 1.074 -17.375 1.396 1 95.94 93 GLY B CA 1
ATOM 3103 C C . GLY B 1 93 ? 2.006 -18.562 1.465 1 95.94 93 GLY B C 1
ATOM 3104 O O . GLY B 1 93 ? 3.016 -18.609 0.76 1 95.94 93 GLY B O 1
ATOM 3105 N N . LEU B 1 94 ? 1.631 -19.469 2.35 1 96.62 94 LEU B N 1
ATOM 3106 C CA . LEU B 1 94 ? 2.461 -20.625 2.67 1 96.62 94 LEU B CA 1
ATOM 3107 C C . LEU B 1 94 ? 2.127 -21.797 1.763 1 96.62 94 LEU B C 1
ATOM 3109 O O . LEU B 1 94 ? 0.958 -22.156 1.619 1 96.62 94 LEU B O 1
ATOM 3113 N N . TYR B 1 95 ? 3.168 -22.391 1.198 1 97 95 TYR B N 1
ATOM 3114 C CA . TYR B 1 95 ? 3.064 -23.594 0.393 1 97 95 TYR B CA 1
ATOM 3115 C C . TYR B 1 95 ? 3.91 -24.719 0.984 1 97 95 TYR B C 1
ATOM 3117 O O . TYR B 1 95 ? 4.934 -24.469 1.626 1 97 95 TYR B O 1
ATOM 3125 N N . GLU B 1 96 ? 3.402 -25.938 0.702 1 96.38 96 GLU B N 1
ATOM 3126 C CA . GLU B 1 96 ? 4.105 -27.109 1.207 1 96.38 96 GLU B CA 1
ATOM 3127 C C . GLU B 1 96 ? 4.23 -28.188 0.131 1 96.38 96 GLU B C 1
ATOM 3129 O O . GLU B 1 96 ? 3.234 -28.562 -0.493 1 96.38 96 GLU B O 1
ATOM 3134 N N . PHE B 1 97 ? 5.422 -28.609 -0.054 1 95.75 97 PHE B N 1
ATOM 3135 C CA . PHE B 1 97 ? 5.621 -29.828 -0.822 1 95.75 97 PHE B CA 1
ATOM 3136 C C . PHE B 1 97 ? 5.523 -31.047 0.077 1 95.75 97 PHE B C 1
ATOM 3138 O O . PHE B 1 97 ? 6.113 -31.078 1.159 1 95.75 97 PHE B O 1
ATOM 3145 N N . THR B 1 98 ? 4.816 -32.031 -0.427 1 95.19 98 THR B N 1
ATOM 3146 C CA . THR B 1 98 ? 4.641 -33.219 0.388 1 95.19 98 THR B CA 1
ATOM 3147 C C . THR B 1 98 ? 4.98 -34.469 -0.413 1 95.19 98 THR B C 1
ATOM 3149 O O . THR B 1 98 ? 4.848 -34.5 -1.639 1 95.19 98 THR B O 1
ATOM 3152 N N . CYS B 1 99 ? 5.527 -35.469 0.293 1 93.38 99 CYS B N 1
ATOM 3153 C CA . CYS B 1 99 ? 5.645 -36.844 -0.172 1 93.38 99 CYS B CA 1
ATOM 3154 C C . CYS B 1 99 ? 4.781 -37.781 0.665 1 93.38 99 CYS B C 1
ATOM 3156 O O . CYS B 1 99 ? 5.02 -37.969 1.86 1 93.38 99 CYS B O 1
ATOM 3158 N N . LYS B 1 100 ? 3.9 -38.438 0.076 1 88.31 100 LYS B N 1
ATOM 3159 C CA . LYS B 1 100 ? 2.959 -39.281 0.8 1 88.31 100 LYS B CA 1
ATOM 3160 C C . LYS B 1 100 ? 2.418 -38.562 2.039 1 88.31 100 LYS B C 1
ATOM 3162 O O . LYS B 1 100 ? 2.439 -39.125 3.139 1 88.31 100 LYS B O 1
ATOM 3167 N N . GLN B 1 101 ? 2.156 -37.25 2.084 1 86.75 101 GLN B N 1
ATOM 3168 C CA . GLN B 1 101 ? 1.515 -36.438 3.105 1 86.75 101 GLN B CA 1
ATOM 3169 C C . GLN B 1 101 ? 2.541 -35.844 4.078 1 86.75 101 GLN B C 1
ATOM 3171 O O . GLN B 1 101 ? 2.199 -35.062 4.961 1 86.75 101 GLN B O 1
ATOM 3176 N N . ARG B 1 102 ? 3.764 -36.375 3.896 1 93.25 102 ARG B N 1
ATOM 3177 C CA . ARG B 1 102 ? 4.836 -35.812 4.703 1 93.25 102 ARG B CA 1
ATOM 3178 C C . ARG B 1 102 ? 5.352 -34.531 4.09 1 93.25 102 ARG B C 1
ATOM 3180 O O . ARG B 1 102 ? 5.672 -34.469 2.902 1 93.25 102 ARG B O 1
ATOM 3187 N N . ILE B 1 103 ? 5.402 -33.594 4.895 1 94.31 103 ILE B N 1
ATOM 3188 C CA . ILE B 1 103 ? 5.902 -32.312 4.41 1 94.31 103 ILE B CA 1
ATOM 3189 C C . ILE B 1 103 ? 7.414 -32.375 4.207 1 94.31 103 ILE B C 1
ATOM 3191 O O . ILE B 1 103 ? 8.156 -32.719 5.125 1 94.31 103 ILE B O 1
ATOM 3195 N N . VAL B 1 104 ? 7.918 -32.031 3.045 1 93.5 104 VAL B N 1
ATOM 3196 C CA . VAL B 1 104 ? 9.344 -32.188 2.771 1 93.5 104 VAL B CA 1
ATOM 3197 C C . VAL B 1 104 ? 9.961 -30.797 2.523 1 93.5 104 VAL B C 1
ATOM 3199 O O . VAL B 1 104 ? 11.18 -30.641 2.605 1 93.5 104 VAL B O 1
ATOM 3202 N N . LYS B 1 105 ? 9.117 -29.812 2.191 1 93.75 105 LYS B N 1
ATOM 3203 C CA . LYS B 1 105 ? 9.625 -28.469 1.942 1 93.75 105 LYS B CA 1
ATOM 3204 C C . LYS B 1 105 ? 8.539 -27.422 2.176 1 93.75 105 LYS B C 1
ATOM 3206 O O . LYS B 1 105 ? 7.383 -27.609 1.788 1 93.75 105 LYS B O 1
ATOM 3211 N N . HIS B 1 106 ? 8.93 -26.312 2.828 1 95.06 106 HIS B N 1
ATOM 3212 C CA . HIS B 1 106 ? 8.07 -25.156 2.982 1 95.06 106 HIS B CA 1
ATOM 3213 C C . HIS B 1 106 ? 8.484 -24.031 2.031 1 95.06 106 HIS B C 1
ATOM 3215 O O . HIS B 1 106 ? 9.672 -23.797 1.828 1 95.06 106 HIS B O 1
ATOM 3221 N N . LEU B 1 107 ? 7.484 -23.406 1.479 1 96.12 107 LEU B N 1
ATOM 3222 C CA . LEU B 1 107 ? 7.715 -22.234 0.625 1 96.12 107 LEU B CA 1
ATOM 3223 C C . LEU B 1 107 ? 6.762 -21.109 0.976 1 96.12 107 LEU B C 1
ATOM 3225 O O . LEU B 1 107 ? 5.574 -21.344 1.221 1 96.12 107 LEU B O 1
ATOM 3229 N N . GLN B 1 108 ? 7.32 -19.938 1.102 1 96.75 108 GLN B N 1
ATOM 3230 C CA . GLN B 1 108 ? 6.504 -18.75 1.227 1 96.75 108 GLN B CA 1
ATOM 3231 C C . GLN B 1 108 ? 6.445 -17.984 -0.093 1 96.75 108 GLN B C 1
ATOM 3233 O O . GLN B 1 108 ? 7.477 -17.562 -0.621 1 96.75 108 GLN B O 1
ATOM 3238 N N . LEU B 1 109 ? 5.305 -17.922 -0.632 1 97.25 109 LEU B N 1
ATOM 3239 C CA . LEU B 1 109 ? 5.133 -17.094 -1.829 1 97.25 109 LEU B CA 1
ATOM 3240 C C . LEU B 1 109 ? 4.68 -15.688 -1.464 1 97.25 109 LEU B C 1
ATOM 3242 O O . LEU B 1 109 ? 3.629 -15.516 -0.841 1 97.25 109 LEU B O 1
ATOM 3246 N N . ASP B 1 110 ? 5.434 -14.75 -1.831 1 96.62 110 ASP B N 1
ATOM 3247 C CA . ASP B 1 110 ? 5.121 -13.344 -1.618 1 96.62 110 ASP B CA 1
ATOM 3248 C C . ASP B 1 110 ? 4.684 -12.672 -2.92 1 96.62 110 ASP B C 1
ATOM 3250 O O . ASP B 1 110 ? 5.496 -12.469 -3.824 1 96.62 110 ASP B O 1
ATOM 3254 N N . VAL B 1 111 ? 3.42 -12.344 -2.99 1 97.69 111 VAL B N 1
ATOM 3255 C CA . VAL B 1 111 ? 2.887 -11.68 -4.176 1 97.69 111 VAL B CA 1
ATOM 3256 C C . VAL B 1 111 ? 2.785 -10.18 -3.922 1 97.69 111 VAL B C 1
ATOM 3258 O O . VAL B 1 111 ? 2.066 -9.742 -3.02 1 97.69 111 VAL B O 1
ATOM 3261 N N . LEU B 1 112 ? 3.455 -9.383 -4.695 1 97.38 112 LEU B N 1
ATOM 3262 C CA . LEU B 1 112 ? 3.469 -7.934 -4.562 1 97.38 112 LEU B CA 1
ATOM 3263 C C . LEU B 1 112 ? 2.68 -7.277 -5.691 1 97.38 112 LEU B C 1
ATOM 3265 O O . LEU B 1 112 ? 2.74 -7.727 -6.84 1 97.38 112 LEU B O 1
ATOM 3269 N N . VAL B 1 113 ? 1.937 -6.273 -5.332 1 96.94 113 VAL B N 1
ATOM 3270 C CA . VAL B 1 113 ? 1.282 -5.453 -6.344 1 96.94 113 VAL B CA 1
ATOM 3271 C C . VAL B 1 113 ? 2.154 -4.242 -6.668 1 96.94 113 VAL B C 1
ATOM 3273 O O . VAL B 1 113 ? 2.336 -3.355 -5.832 1 96.94 113 VAL B O 1
ATOM 3276 N N . PRO B 1 114 ? 2.641 -4.203 -7.824 1 97.31 114 PRO B N 1
ATOM 3277 C CA . PRO B 1 114 ? 3.506 -3.07 -8.148 1 97.31 114 PRO B CA 1
ATOM 3278 C C . PRO B 1 114 ? 2.723 -1.792 -8.438 1 97.31 114 PRO B C 1
ATOM 3280 O O . PRO B 1 114 ? 1.604 -1.852 -8.953 1 97.31 114 PRO B O 1
ATOM 3283 N N . PHE B 1 115 ? 3.32 -0.696 -8.055 1 97.31 115 PHE B N 1
ATOM 3284 C CA . PHE B 1 115 ? 2.85 0.593 -8.547 1 97.31 115 PHE B CA 1
ATOM 3285 C C . PHE B 1 115 ? 3.27 0.807 -9.992 1 97.31 115 PHE B C 1
ATOM 3287 O O . PHE B 1 115 ? 4.438 0.622 -10.344 1 97.31 115 PHE B O 1
ATOM 3294 N N . GLU B 1 116 ? 2.289 1.16 -10.82 1 95.25 116 GLU B N 1
ATOM 3295 C CA . GLU B 1 116 ? 2.594 1.401 -12.227 1 95.25 116 GLU B CA 1
ATOM 3296 C C . GLU B 1 116 ? 2.945 2.865 -12.477 1 95.25 116 GLU B C 1
ATOM 3298 O O . GLU B 1 116 ? 2.125 3.756 -12.234 1 95.25 116 GLU B O 1
ATOM 3303 N N . ALA B 1 117 ? 4.184 3.08 -12.93 1 96.94 117 ALA B N 1
ATOM 3304 C CA . ALA B 1 117 ? 4.637 4.426 -13.258 1 96.94 117 ALA B CA 1
ATOM 3305 C C . ALA B 1 117 ? 4.98 4.543 -14.742 1 96.94 117 ALA B C 1
ATOM 3307 O O . ALA B 1 117 ? 5.461 3.582 -15.352 1 96.94 117 ALA B O 1
ATOM 3308 N N . HIS B 1 118 ? 4.672 5.715 -15.266 1 95.25 118 HIS B N 1
ATOM 3309 C CA . HIS B 1 118 ? 4.961 6.004 -16.672 1 95.25 118 HIS B CA 1
ATOM 3310 C C . HIS B 1 118 ? 5.602 7.379 -16.828 1 95.25 118 HIS B C 1
ATOM 3312 O O . HIS B 1 118 ? 5.227 8.328 -16.141 1 95.25 118 HIS B O 1
ATOM 3318 N N . VAL B 1 119 ? 6.605 7.406 -17.703 1 96.56 119 VAL B N 1
ATOM 3319 C CA . VAL B 1 119 ? 7.223 8.695 -18.016 1 96.56 119 VAL B CA 1
ATOM 3320 C C . VAL B 1 119 ? 7.832 8.641 -19.422 1 96.56 119 VAL B C 1
ATOM 3322 O O . VAL B 1 119 ? 8.352 7.605 -19.844 1 96.56 119 VAL B O 1
ATOM 3325 N N . SER B 1 120 ? 7.645 9.734 -20.109 1 95.38 120 SER B N 1
ATOM 3326 C CA . SER B 1 120 ? 8.352 9.828 -21.391 1 95.38 120 SER B CA 1
ATOM 3327 C C . SER B 1 120 ? 9.828 10.125 -21.172 1 95.38 120 SER B C 1
ATOM 3329 O O . SER B 1 120 ? 10.203 10.828 -20.234 1 95.38 120 SER B O 1
ATOM 3331 N N . ALA B 1 121 ? 10.617 9.586 -22.172 1 95.38 121 ALA B N 1
ATOM 3332 C CA . ALA B 1 121 ? 12.055 9.852 -22.078 1 95.38 121 ALA B CA 1
ATOM 3333 C C . ALA B 1 121 ? 12.328 11.344 -21.969 1 95.38 121 ALA B C 1
ATOM 3335 O O . ALA B 1 121 ? 11.703 12.148 -22.672 1 95.38 121 ALA B O 1
ATOM 3336 N N . GLY B 1 122 ? 13.219 11.641 -21.078 1 95.25 122 GLY B N 1
ATOM 3337 C CA . GLY B 1 122 ? 13.57 13.039 -20.875 1 95.25 122 GLY B CA 1
ATOM 3338 C C . GLY B 1 122 ? 12.75 13.703 -19.781 1 95.25 122 GLY B C 1
ATOM 3339 O O . GLY B 1 122 ? 13.102 14.789 -19.312 1 95.25 122 GLY B O 1
ATOM 3340 N N . GLY B 1 123 ? 11.703 13.055 -19.391 1 95.94 123 GLY B N 1
ATOM 3341 C CA . GLY B 1 123 ? 10.836 13.609 -18.359 1 95.94 123 GLY B CA 1
ATOM 3342 C C . GLY B 1 123 ? 11.328 13.312 -16.953 1 95.94 123 GLY B C 1
ATOM 3343 O O . GLY B 1 123 ? 12.414 12.773 -16.766 1 95.94 123 GLY B O 1
ATOM 3344 N N . THR B 1 124 ? 10.555 13.82 -15.969 1 96.88 124 THR B N 1
ATOM 3345 C CA . THR B 1 124 ? 10.805 13.562 -14.555 1 96.88 124 THR B CA 1
ATOM 3346 C C . THR B 1 124 ? 9.789 12.57 -14 1 96.88 124 THR B C 1
ATOM 3348 O O . THR B 1 124 ? 8.594 12.664 -14.289 1 96.88 124 THR B O 1
ATOM 3351 N N . VAL B 1 125 ? 10.32 11.586 -13.305 1 97.31 125 VAL B N 1
ATOM 3352 C CA . VAL B 1 125 ? 9.406 10.602 -12.727 1 97.31 125 VAL B CA 1
ATOM 3353 C C . VAL B 1 125 ? 9.734 10.406 -11.242 1 97.31 125 VAL B C 1
ATOM 3355 O O . VAL B 1 125 ? 10.898 10.469 -10.844 1 97.31 125 VAL B O 1
ATOM 3358 N N . ARG B 1 126 ? 8.688 10.25 -10.516 1 97.62 126 ARG B N 1
ATOM 3359 C CA . ARG B 1 126 ? 8.789 9.93 -9.102 1 97.62 126 ARG B CA 1
ATOM 3360 C C . ARG B 1 126 ? 8.258 8.531 -8.812 1 97.62 126 ARG B C 1
ATOM 3362 O O . ARG B 1 126 ? 7.113 8.219 -9.148 1 97.62 126 ARG B O 1
ATOM 3369 N N . LEU B 1 127 ? 9.031 7.688 -8.266 1 98.5 127 LEU B N 1
ATOM 3370 C CA . LEU B 1 127 ? 8.625 6.352 -7.832 1 98.5 127 LEU B CA 1
ATOM 3371 C C . LEU B 1 127 ? 8.273 6.352 -6.352 1 98.5 127 LEU B C 1
ATOM 3373 O O . LEU B 1 127 ? 9.148 6.461 -5.492 1 98.5 127 LEU B O 1
ATOM 3377 N N . PRO B 1 128 ? 7.047 6.203 -6.059 1 98.19 128 PRO B N 1
ATOM 3378 C CA . PRO B 1 128 ? 6.605 6.383 -4.676 1 98.19 128 PRO B CA 1
ATOM 3379 C C . PRO B 1 128 ? 7.031 5.234 -3.766 1 98.19 128 PRO B C 1
ATOM 3381 O O . PRO B 1 128 ? 7.035 4.078 -4.188 1 98.19 128 PRO B O 1
ATOM 3384 N N . CYS B 1 129 ? 7.375 5.555 -2.562 1 98.5 129 CYS B N 1
ATOM 3385 C CA . CYS B 1 129 ? 7.676 4.633 -1.475 1 98.5 129 CYS B CA 1
ATOM 3386 C C . CYS B 1 129 ? 7.645 5.348 -0.129 1 98.5 129 CYS B C 1
ATOM 3388 O O . CYS B 1 129 ? 8.195 6.441 0.011 1 98.5 129 CYS B O 1
ATOM 3390 N N . TYR B 1 130 ? 7.012 4.715 0.826 1 97.88 130 TYR B N 1
ATOM 3391 C CA . TYR B 1 130 ? 6.781 5.391 2.1 1 97.88 130 TYR B CA 1
ATOM 3392 C C . TYR B 1 130 ? 6.945 4.426 3.266 1 97.88 130 TYR B C 1
ATOM 3394 O O . TYR B 1 130 ? 6.758 3.215 3.111 1 97.88 130 TYR B O 1
ATOM 3402 N N . THR B 1 131 ? 7.309 4.918 4.367 1 96.5 131 THR B N 1
ATOM 3403 C CA . THR B 1 131 ? 7.285 4.195 5.633 1 96.5 131 THR B CA 1
ATOM 3404 C C . THR B 1 131 ? 7.332 5.164 6.809 1 96.5 131 THR B C 1
ATOM 3406 O O . THR B 1 131 ? 7.781 6.301 6.668 1 96.5 131 THR B O 1
ATOM 3409 N N . VAL B 1 132 ? 6.781 4.777 7.855 1 95.75 132 VAL B N 1
ATOM 3410 C CA . VAL B 1 132 ? 6.918 5.562 9.078 1 95.75 132 VAL B CA 1
ATOM 3411 C C . VAL B 1 132 ? 8.336 5.41 9.633 1 95.75 132 VAL B C 1
ATOM 3413 O O . VAL B 1 132 ? 8.781 4.297 9.914 1 95.75 132 VAL B O 1
ATOM 3416 N N . THR B 1 133 ? 9.039 6.516 9.734 1 95.81 133 THR B N 1
ATOM 3417 C CA . THR B 1 133 ? 10.398 6.48 10.258 1 95.81 133 THR B CA 1
ATOM 3418 C C . THR B 1 133 ? 10.445 7.02 11.688 1 95.81 133 THR B C 1
ATOM 3420 O O . THR B 1 133 ? 11.383 6.738 12.43 1 95.81 133 THR B O 1
ATOM 3423 N N . ALA B 1 134 ? 9.469 7.785 12.055 1 92.69 134 ALA B N 1
ATOM 3424 C CA . ALA B 1 134 ? 9.445 8.375 13.391 1 92.69 134 ALA B CA 1
ATOM 3425 C C . ALA B 1 134 ? 9.375 7.297 14.469 1 92.69 134 ALA B C 1
ATOM 3427 O O . ALA B 1 134 ? 8.555 6.379 14.383 1 92.69 134 ALA B O 1
ATOM 3428 N N . GLY B 1 135 ? 10.273 7.492 15.391 1 91.69 135 GLY B N 1
ATOM 3429 C CA . GLY B 1 135 ? 10.281 6.539 16.5 1 91.69 135 GLY B CA 1
ATOM 3430 C C . GLY B 1 135 ? 10.883 5.199 16.125 1 91.69 135 GLY B C 1
ATOM 3431 O O . GLY B 1 135 ? 10.656 4.199 16.797 1 91.69 135 GLY B O 1
ATOM 3432 N N . GLU B 1 136 ? 11.383 5.121 14.945 1 91.19 136 GLU B N 1
ATOM 3433 C CA . GLU B 1 136 ? 12.086 3.926 14.484 1 91.19 136 GLU B CA 1
ATOM 3434 C C . GLU B 1 136 ? 13.547 4.227 14.172 1 91.19 136 GLU B C 1
ATOM 3436 O O . GLU B 1 136 ? 13.891 5.355 13.812 1 91.19 136 GLU B O 1
ATOM 3441 N N . SER B 1 137 ? 14.359 3.336 14.438 1 91.5 137 SER B N 1
ATOM 3442 C CA . SER B 1 137 ? 15.766 3.502 14.086 1 91.5 137 SER B CA 1
ATOM 3443 C C . SER B 1 137 ? 16.016 3.137 12.633 1 91.5 137 SER B C 1
ATOM 3445 O O . SER B 1 137 ? 16.656 2.117 12.344 1 91.5 137 SER B O 1
ATOM 3447 N N . VAL B 1 138 ? 15.555 3.93 11.766 1 95 138 VAL B N 1
ATOM 3448 C CA . VAL B 1 138 ? 15.758 3.707 10.344 1 95 138 VAL B CA 1
ATOM 3449 C C . VAL B 1 138 ? 17.109 4.285 9.914 1 95 138 VAL B C 1
ATOM 3451 O O . VAL B 1 138 ? 17.359 5.477 10.086 1 95 138 VAL B O 1
ATOM 3454 N N . GLN B 1 139 ? 17.922 3.471 9.32 1 95.62 139 GLN B N 1
ATOM 3455 C CA . GLN B 1 139 ? 19.297 3.855 9.047 1 95.62 139 GLN B CA 1
ATOM 3456 C C . GLN B 1 139 ? 19.453 4.328 7.602 1 95.62 139 GLN B C 1
ATOM 3458 O O . GLN B 1 139 ? 20.266 5.211 7.32 1 95.62 139 GLN B O 1
ATOM 3463 N N . SER B 1 140 ? 18.703 3.686 6.723 1 96.56 140 SER B N 1
ATOM 3464 C CA . SER B 1 140 ? 18.891 4.047 5.324 1 96.56 140 SER B CA 1
ATOM 3465 C C . SER B 1 140 ? 17.703 3.594 4.469 1 96.56 140 SER B C 1
ATOM 3467 O O . SER B 1 140 ? 16.953 2.703 4.863 1 96.56 140 SER B O 1
ATOM 3469 N N . VAL B 1 141 ? 17.562 4.309 3.408 1 97.31 141 VAL B N 1
ATOM 3470 C CA . VAL B 1 141 ? 16.672 3.887 2.326 1 97.31 141 VAL B CA 1
ATOM 3471 C C . VAL B 1 141 ? 17.5 3.291 1.187 1 97.31 141 VAL B C 1
ATOM 3473 O O . VAL B 1 141 ? 18.609 3.75 0.91 1 97.31 141 VAL B O 1
ATOM 3476 N N . ARG B 1 142 ? 16.938 2.232 0.531 1 97.31 142 ARG B N 1
ATOM 3477 C CA . ARG B 1 142 ? 17.656 1.506 -0.506 1 97.31 142 ARG B CA 1
ATOM 3478 C C . ARG B 1 142 ? 16.734 1.151 -1.67 1 97.31 142 ARG B C 1
ATOM 3480 O O . ARG B 1 142 ? 15.672 0.567 -1.47 1 97.31 142 ARG B O 1
ATOM 3487 N N . TRP B 1 143 ? 17.172 1.569 -2.809 1 98.06 143 TRP B N 1
ATOM 3488 C CA . TRP B 1 143 ? 16.469 1.214 -4.035 1 98.06 143 TRP B CA 1
ATOM 3489 C C . TRP B 1 143 ? 17.297 0.249 -4.879 1 98.06 143 TRP B C 1
ATOM 3491 O O . TRP B 1 143 ? 18.5 0.437 -5.039 1 98.06 143 TRP B O 1
ATOM 3501 N N . GLU B 1 144 ? 16.562 -0.8 -5.352 1 98.31 144 GLU B N 1
ATOM 3502 C CA . GLU B 1 144 ? 17.219 -1.815 -6.172 1 98.31 144 GLU B CA 1
ATOM 3503 C C . GLU B 1 144 ? 16.453 -2.061 -7.465 1 98.31 144 GLU B C 1
ATOM 3505 O O . GLU B 1 144 ? 15.227 -1.914 -7.5 1 98.31 144 GLU B O 1
ATOM 3510 N N . ARG B 1 145 ? 17.188 -2.461 -8.422 1 97.81 145 ARG B N 1
ATOM 3511 C CA . ARG B 1 145 ? 16.672 -2.926 -9.703 1 97.81 145 ARG B CA 1
ATOM 3512 C C . ARG B 1 145 ? 17.484 -4.105 -10.234 1 97.81 145 ARG B C 1
ATOM 3514 O O . ARG B 1 145 ? 18.703 -4.039 -10.305 1 97.81 145 ARG B O 1
ATOM 3521 N N . HIS B 1 146 ? 16.75 -5.191 -10.578 1 94.75 146 HIS B N 1
ATOM 3522 C CA . HIS B 1 146 ? 17.391 -6.414 -11.039 1 94.75 146 HIS B CA 1
ATOM 3523 C C . HIS B 1 146 ? 18.406 -6.922 -10.023 1 94.75 146 HIS B C 1
ATOM 3525 O O . HIS B 1 146 ? 19.5 -7.344 -10.383 1 94.75 146 HIS B O 1
ATOM 3531 N N . GLY B 1 147 ? 18.062 -6.664 -8.781 1 93.69 147 GLY B N 1
ATOM 3532 C CA . GLY B 1 147 ? 18.938 -7.141 -7.719 1 93.69 147 GLY B CA 1
ATOM 3533 C C . GLY B 1 147 ? 20.141 -6.25 -7.492 1 93.69 147 GLY B C 1
ATOM 3534 O O . GLY B 1 147 ? 20.953 -6.516 -6.609 1 93.69 147 GLY B O 1
ATOM 3535 N N . GLU B 1 148 ? 20.203 -5.18 -8.227 1 96.88 148 GLU B N 1
ATOM 3536 C CA . GLU B 1 148 ? 21.344 -4.273 -8.125 1 96.88 148 GLU B CA 1
ATOM 3537 C C . GLU B 1 148 ? 20.953 -2.965 -7.445 1 96.88 148 GLU B C 1
ATOM 3539 O O . GLU B 1 148 ? 19.812 -2.504 -7.578 1 96.88 148 GLU B O 1
ATOM 3544 N N . LEU B 1 149 ? 22 -2.354 -6.871 1 97.31 149 LEU B N 1
ATOM 3545 C CA . LEU B 1 149 ? 21.797 -1.098 -6.156 1 97.31 149 LEU B CA 1
ATOM 3546 C C . LEU B 1 149 ? 21.594 0.055 -7.133 1 97.31 149 LEU B C 1
ATOM 3548 O O . LEU B 1 149 ? 22.391 0.241 -8.055 1 97.31 149 LEU B O 1
ATOM 3552 N N . VAL B 1 150 ? 20.531 0.693 -6.914 1 96.88 150 VAL B N 1
ATOM 3553 C CA . VAL B 1 150 ? 20.281 1.919 -7.668 1 96.88 150 VAL B CA 1
ATOM 3554 C C . VAL B 1 150 ? 20.75 3.125 -6.855 1 96.88 150 VAL B C 1
ATOM 3556 O O . VAL B 1 150 ? 21.484 3.98 -7.359 1 96.88 150 VAL B O 1
ATOM 3559 N N . LEU B 1 151 ? 20.281 3.158 -5.617 1 95.44 151 LEU B N 1
ATOM 3560 C CA . LEU B 1 151 ? 20.625 4.254 -4.715 1 95.44 151 LEU B CA 1
ATOM 3561 C C . LEU B 1 151 ? 20.422 3.846 -3.26 1 95.44 151 LEU B C 1
ATOM 3563 O O . LEU B 1 151 ? 19.469 3.148 -2.934 1 95.44 151 LEU B O 1
ATOM 3567 N N . GLN B 1 152 ? 21.328 4.234 -2.465 1 95.12 152 GLN B N 1
ATOM 3568 C CA . GLN B 1 152 ? 21.172 4.109 -1.021 1 95.12 152 GLN B CA 1
ATOM 3569 C C . GLN B 1 152 ? 21.5 5.422 -0.315 1 95.12 152 GLN B C 1
ATOM 3571 O O . GLN B 1 152 ? 22.516 6.059 -0.621 1 95.12 152 GLN B O 1
ATOM 3576 N N . ARG B 1 153 ? 20.609 5.805 0.502 1 94.69 153 ARG B N 1
ATOM 3577 C CA . ARG B 1 153 ? 20.828 7.035 1.254 1 94.69 153 ARG B CA 1
ATOM 3578 C C . ARG B 1 153 ? 20.672 6.797 2.752 1 94.69 153 ARG B C 1
ATOM 3580 O O . ARG B 1 153 ? 19.656 6.262 3.199 1 94.69 153 ARG B O 1
ATOM 3587 N N . ARG B 1 154 ? 21.656 7.27 3.492 1 94.75 154 ARG B N 1
ATOM 3588 C CA . ARG B 1 154 ? 21.625 7.102 4.941 1 94.75 154 ARG B CA 1
ATOM 3589 C C . ARG B 1 154 ? 20.875 8.242 5.609 1 94.75 154 ARG B C 1
ATOM 3591 O O . ARG B 1 154 ? 20.781 9.344 5.062 1 94.75 154 ARG B O 1
ATOM 3598 N N . SER B 1 155 ? 20.281 7.891 6.754 1 91.81 155 SER B N 1
ATOM 3599 C CA . SER B 1 155 ? 19.516 8.891 7.504 1 91.81 155 SER B CA 1
ATOM 3600 C C . SER B 1 155 ? 20.422 10.008 8.008 1 91.81 155 SER B C 1
ATOM 3602 O O . SER B 1 155 ? 19.969 11.133 8.227 1 91.81 155 SER B O 1
ATOM 3604 N N . THR B 1 156 ? 21.625 9.758 8.188 1 87.12 156 THR B N 1
ATOM 3605 C CA . THR B 1 156 ? 22.578 10.727 8.719 1 87.12 156 THR B CA 1
ATOM 3606 C C . THR B 1 156 ? 23.125 11.625 7.605 1 87.12 156 THR B C 1
ATOM 3608 O O . THR B 1 156 ? 23.797 12.617 7.875 1 87.12 156 THR B O 1
ATOM 3611 N N . GLU B 1 157 ? 22.938 11.125 6.41 1 77.44 157 GLU B N 1
ATOM 3612 C CA . GLU B 1 157 ? 23.453 11.891 5.285 1 77.44 157 GLU B CA 1
ATOM 3613 C C . GLU B 1 157 ? 22.625 13.156 5.055 1 77.44 157 GLU B C 1
ATOM 3615 O O . GLU B 1 157 ? 21.406 13.078 4.898 1 77.44 157 GLU B O 1
ATOM 3620 N N . SER B 1 158 ? 23.391 14.172 5.547 1 66.56 158 SER B N 1
ATOM 3621 C CA . SER B 1 158 ? 22.781 15.492 5.352 1 66.56 158 SER B CA 1
ATOM 3622 C C . SER B 1 158 ? 23.141 16.062 3.984 1 66.56 158 SER B C 1
ATOM 3624 O O . SER B 1 158 ? 24.172 15.695 3.398 1 66.56 158 SER B O 1
ATOM 3626 N N . GLY B 1 159 ? 22.297 16.375 3.201 1 63.53 159 GLY B N 1
ATOM 3627 C CA . GLY B 1 159 ? 22.578 17.078 1.971 1 63.53 159 GLY B CA 1
ATOM 3628 C C . GLY B 1 159 ? 22 16.406 0.739 1 63.53 159 GLY B C 1
ATOM 3629 O O . GLY B 1 159 ? 21.531 15.281 0.811 1 63.53 159 GLY B O 1
ATOM 3630 N N . LYS B 1 160 ? 21.891 17.281 -0.176 1 58.12 160 LYS B N 1
ATOM 3631 C CA . LYS B 1 160 ? 21.406 16.875 -1.486 1 58.12 160 LYS B CA 1
ATOM 3632 C C . LYS B 1 160 ? 22.344 15.859 -2.133 1 58.12 160 LYS B C 1
ATOM 3634 O O . LYS B 1 160 ? 23.562 15.93 -1.945 1 58.12 160 LYS B O 1
ATOM 3639 N N . ASP B 1 161 ? 21.906 14.648 -2.412 1 59.97 161 ASP B N 1
ATOM 3640 C CA . ASP B 1 161 ? 22.688 13.773 -3.268 1 59.97 161 ASP B CA 1
ATOM 3641 C C . ASP B 1 161 ? 23.547 14.578 -4.242 1 59.97 161 ASP B C 1
ATOM 3643 O O . ASP B 1 161 ? 23.203 15.695 -4.609 1 59.97 161 ASP B O 1
ATOM 3647 N N . SER B 1 162 ? 24.781 14.32 -4.312 1 53.38 162 SER B N 1
ATOM 3648 C CA . SER B 1 162 ? 25.625 15.023 -5.27 1 53.38 162 SER B CA 1
ATOM 3649 C C . SER B 1 162 ? 24.859 15.336 -6.555 1 53.38 162 SER B C 1
ATOM 3651 O O . SER B 1 162 ? 24.047 14.539 -7.004 1 53.38 162 SER B O 1
ATOM 3653 N N . GLU B 1 163 ? 24.75 16.766 -6.871 1 53.88 163 GLU B N 1
ATOM 3654 C CA . GLU B 1 163 ? 24.188 17.469 -8.023 1 53.88 163 GLU B CA 1
ATOM 3655 C C . GLU B 1 163 ? 24.312 16.625 -9.289 1 53.88 163 GLU B C 1
ATOM 3657 O O . GLU B 1 163 ? 23.547 16.828 -10.242 1 53.88 163 GLU B O 1
ATOM 3662 N N . GLU B 1 164 ? 25.125 15.656 -9.172 1 61.5 164 GLU B N 1
ATOM 3663 C CA . GLU B 1 164 ? 25.469 15.117 -10.484 1 61.5 164 GLU B CA 1
ATOM 3664 C C . GLU B 1 164 ? 24.703 13.836 -10.773 1 61.5 164 GLU B C 1
ATOM 3666 O O . GLU B 1 164 ? 24.828 13.25 -11.852 1 61.5 164 GLU B O 1
ATOM 3671 N N . ARG B 1 165 ? 23.609 13.5 -9.805 1 79.19 165 ARG B N 1
ATOM 3672 C CA . ARG B 1 165 ? 23.016 12.203 -10.133 1 79.19 165 ARG B CA 1
ATOM 3673 C C . ARG B 1 165 ? 21.594 12.375 -10.664 1 79.19 165 ARG B C 1
ATOM 3675 O O . ARG B 1 165 ? 20.859 13.258 -10.211 1 79.19 165 ARG B O 1
ATOM 3682 N N . ARG B 1 166 ? 21.25 11.664 -11.688 1 92.69 166 ARG B N 1
ATOM 3683 C CA . ARG B 1 166 ? 19.922 11.656 -12.32 1 92.69 166 ARG B CA 1
ATOM 3684 C C . ARG B 1 166 ? 18.875 11.039 -11.398 1 92.69 166 ARG B C 1
ATOM 3686 O O . ARG B 1 166 ? 17.688 11.211 -11.617 1 92.69 166 ARG B O 1
ATOM 3693 N N . VAL B 1 167 ? 19.406 10.336 -10.375 1 95.12 167 VAL B N 1
ATOM 3694 C CA . VAL B 1 167 ? 18.5 9.672 -9.43 1 95.12 167 VAL B CA 1
ATOM 3695 C C . VAL B 1 167 ? 18.75 10.219 -8.023 1 95.12 167 VAL B C 1
ATOM 3697 O O . VAL B 1 167 ? 19.906 10.383 -7.609 1 95.12 167 VAL B O 1
ATOM 3700 N N . SER B 1 168 ? 17.641 10.539 -7.328 1 95.06 168 SER B N 1
ATOM 3701 C CA . SER B 1 168 ? 17.828 11.109 -5.996 1 95.06 168 SER B CA 1
ATOM 3702 C C . SER B 1 168 ? 16.656 10.773 -5.082 1 95.06 168 SER B C 1
ATOM 3704 O O . SER B 1 168 ? 15.578 10.422 -5.555 1 95.06 168 SER B O 1
ATOM 3706 N N . VAL B 1 169 ? 16.953 10.727 -3.809 1 95.81 169 VAL B N 1
ATOM 3707 C CA . VAL B 1 169 ? 15.969 10.703 -2.73 1 95.81 169 VAL B CA 1
ATOM 3708 C C . VAL B 1 169 ? 16.031 12 -1.936 1 95.81 169 VAL B C 1
ATOM 3710 O O . VAL B 1 169 ? 17.125 12.539 -1.702 1 95.81 169 VAL B O 1
ATOM 3713 N N . SER B 1 170 ? 14.883 12.477 -1.599 1 93.56 170 SER B N 1
ATOM 3714 C CA . SER B 1 170 ? 14.828 13.758 -0.898 1 93.56 170 SER B CA 1
ATOM 3715 C C . SER B 1 170 ? 15.703 13.734 0.35 1 93.56 170 SER B C 1
ATOM 3717 O O . SER B 1 170 ? 15.797 12.719 1.035 1 93.56 170 SER B O 1
ATOM 3719 N N . ALA B 1 171 ? 16.25 14.891 0.7 1 92 171 ALA B N 1
ATOM 3720 C CA . ALA B 1 171 ? 17.078 15.016 1.904 1 92 171 ALA B CA 1
ATOM 3721 C C . ALA B 1 171 ? 16.219 14.891 3.162 1 92 171 ALA B C 1
ATOM 3723 O O . ALA B 1 171 ? 16.719 14.508 4.223 1 92 171 ALA B O 1
ATOM 3724 N N . ASP B 1 172 ? 14.969 15.156 2.992 1 91.94 172 ASP B N 1
ATOM 3725 C CA . ASP B 1 172 ? 14.086 15.156 4.156 1 91.94 172 ASP B CA 1
ATOM 3726 C C . ASP B 1 172 ? 13.328 13.836 4.27 1 91.94 172 ASP B C 1
ATOM 3728 O O . ASP B 1 172 ? 12.336 13.75 4.992 1 91.94 172 ASP B O 1
ATOM 3732 N N . TRP B 1 173 ? 13.797 12.805 3.604 1 95.12 173 TRP B N 1
ATOM 3733 C CA . TRP B 1 173 ? 13.062 11.547 3.543 1 95.12 173 TRP B CA 1
ATOM 3734 C C . TRP B 1 173 ? 12.844 10.977 4.938 1 95.12 173 TRP B C 1
ATOM 3736 O O . TRP B 1 173 ? 11.781 10.43 5.234 1 95.12 173 TRP B O 1
ATOM 3746 N N . HIS B 1 174 ? 13.812 11.148 5.82 1 94.69 174 HIS B N 1
ATOM 3747 C CA . HIS B 1 174 ? 13.727 10.578 7.164 1 94.69 174 HIS B CA 1
ATOM 3748 C C . HIS B 1 174 ? 12.734 11.352 8.023 1 94.69 174 HIS B C 1
ATOM 3750 O O . HIS B 1 174 ? 12.008 10.758 8.828 1 94.69 174 HIS B O 1
ATOM 3756 N N . ARG B 1 175 ? 12.664 12.633 7.785 1 92.12 175 ARG B N 1
ATOM 3757 C CA . ARG B 1 175 ? 11.766 13.492 8.555 1 92.12 175 ARG B CA 1
ATOM 3758 C C . ARG B 1 175 ? 10.32 13.289 8.125 1 92.12 175 ARG B C 1
ATOM 3760 O O . ARG B 1 175 ? 9.406 13.398 8.945 1 92.12 175 ARG B O 1
ATOM 3767 N N . THR B 1 176 ? 10.086 12.945 6.895 1 94.25 176 THR B N 1
ATOM 3768 C CA . THR B 1 176 ? 8.734 12.938 6.359 1 94.25 176 THR B CA 1
ATOM 3769 C C . THR B 1 176 ? 8.227 11.508 6.184 1 94.25 176 THR B C 1
ATOM 3771 O O . THR B 1 176 ? 7.023 11.289 6.043 1 94.25 176 THR B O 1
ATOM 3774 N N . GLY B 1 177 ? 9.117 10.586 6.078 1 96.5 177 GLY B N 1
ATOM 3775 C CA . GLY B 1 177 ? 8.742 9.219 5.781 1 96.5 177 GLY B CA 1
ATOM 3776 C C . GLY B 1 177 ? 8.523 8.961 4.301 1 96.5 177 GLY B C 1
ATOM 3777 O O . GLY B 1 17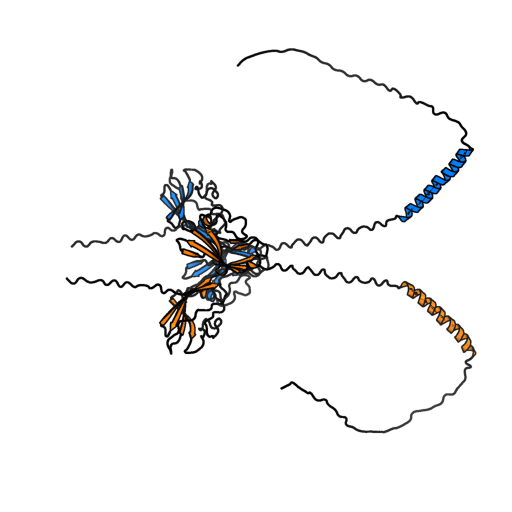7 ? 7.898 7.973 3.918 1 96.5 177 GLY B O 1
ATOM 3778 N N . ASP B 1 178 ? 8.945 9.938 3.498 1 97.31 178 ASP B N 1
ATOM 3779 C CA . ASP B 1 178 ? 8.852 9.82 2.045 1 97.31 178 ASP B CA 1
ATOM 3780 C C . ASP B 1 178 ? 10.164 9.328 1.442 1 97.31 178 ASP B C 1
ATOM 3782 O O . ASP B 1 178 ? 11.117 10.094 1.303 1 97.31 178 ASP B O 1
ATOM 3786 N N . LEU B 1 179 ? 10.164 8.078 0.938 1 97.94 179 LEU B N 1
ATOM 3787 C CA . LEU B 1 179 ? 11.367 7.398 0.462 1 97.94 179 LEU B CA 1
ATOM 3788 C C . LEU B 1 179 ? 11.414 7.383 -1.062 1 97.94 179 LEU B C 1
ATOM 3790 O O . LEU B 1 179 ? 12.234 6.684 -1.655 1 97.94 179 LEU B O 1
ATOM 3794 N N . SER B 1 180 ? 10.648 8.133 -1.661 1 98.19 180 SER B N 1
ATOM 3795 C CA . SER B 1 180 ? 10.438 8.047 -3.104 1 98.19 180 SER B CA 1
ATOM 3796 C C . SER B 1 180 ? 11.719 8.375 -3.869 1 98.19 180 SER B C 1
ATOM 3798 O O . SER B 1 180 ? 12.539 9.172 -3.406 1 98.19 180 SER B O 1
ATOM 3800 N N . LEU B 1 181 ? 11.844 7.746 -4.977 1 97.75 181 LEU B N 1
ATOM 3801 C CA . LEU B 1 181 ? 12.977 7.949 -5.879 1 97.75 181 LEU B CA 1
ATOM 3802 C C . LEU B 1 181 ? 12.586 8.867 -7.035 1 97.75 181 LEU B C 1
ATOM 3804 O O . LEU B 1 181 ? 11.578 8.641 -7.699 1 97.75 181 LEU B O 1
ATOM 3808 N N . THR B 1 182 ? 13.375 9.898 -7.203 1 97.44 182 THR B N 1
ATOM 3809 C CA . THR B 1 182 ? 13.156 10.797 -8.328 1 97.44 182 THR B CA 1
ATOM 3810 C C . THR B 1 182 ? 14.227 10.594 -9.398 1 97.44 182 THR B C 1
ATOM 3812 O O . THR B 1 182 ? 15.414 10.477 -9.086 1 97.44 182 THR B O 1
ATOM 3815 N N . MET B 1 183 ? 13.734 10.453 -10.586 1 96.75 183 MET B N 1
ATOM 3816 C CA . MET B 1 183 ? 14.641 10.359 -11.727 1 96.75 183 MET B CA 1
ATOM 3817 C C . MET B 1 183 ? 14.414 11.516 -12.695 1 96.75 183 MET B C 1
ATOM 3819 O O . MET B 1 183 ? 13.297 11.719 -13.172 1 96.75 183 MET B O 1
ATOM 3823 N N . GLU B 1 184 ? 15.516 12.195 -12.961 1 95.19 184 GLU B N 1
ATOM 3824 C CA . GLU B 1 184 ? 15.453 13.344 -13.859 1 95.19 184 GLU B CA 1
ATOM 3825 C C . GLU B 1 184 ? 16.797 13.578 -14.555 1 95.19 184 GLU B C 1
ATOM 3827 O O . GLU B 1 184 ? 17.766 13.953 -13.914 1 95.19 184 GLU B O 1
ATOM 3832 N N . PRO B 1 185 ? 16.953 13.336 -15.836 1 95.25 185 PRO B N 1
ATOM 3833 C CA . PRO B 1 185 ? 15.875 12.898 -16.719 1 95.25 185 PRO B CA 1
ATOM 3834 C C . PRO B 1 185 ? 15.727 11.383 -16.781 1 95.25 185 PRO B C 1
ATOM 3836 O O . PRO B 1 185 ? 16.703 10.656 -16.609 1 95.25 185 PRO B O 1
ATOM 3839 N N . ALA B 1 186 ? 14.523 10.977 -17.078 1 96.56 186 ALA B N 1
ATOM 3840 C CA . ALA B 1 186 ? 14.305 9.547 -17.297 1 96.56 186 ALA B CA 1
ATOM 3841 C C . ALA B 1 186 ? 14.891 9.094 -18.641 1 96.56 186 ALA B C 1
ATOM 3843 O O . ALA B 1 186 ? 14.844 9.836 -19.625 1 96.56 186 ALA B O 1
ATOM 3844 N N . GLN B 1 187 ? 15.438 7.938 -18.672 1 96.12 187 GLN B N 1
ATOM 3845 C CA . GLN B 1 187 ? 16 7.344 -19.891 1 96.12 187 GLN B CA 1
ATOM 3846 C C . GLN B 1 187 ? 15.328 6.012 -20.203 1 96.12 187 GLN B C 1
ATOM 3848 O O . GLN B 1 187 ? 14.828 5.332 -19.312 1 96.12 187 GLN B O 1
ATOM 3853 N N . PRO B 1 188 ? 15.32 5.684 -21.516 1 95.88 188 PRO B N 1
ATOM 3854 C CA . PRO B 1 188 ? 14.727 4.395 -21.875 1 95.88 188 PRO B CA 1
ATOM 3855 C C . PRO B 1 188 ? 15.328 3.229 -21.094 1 95.88 188 PRO B C 1
ATOM 3857 O O . PRO B 1 188 ? 14.625 2.27 -20.766 1 95.88 188 PRO B O 1
ATOM 3860 N N . GLY B 1 189 ? 16.547 3.328 -20.766 1 95.5 189 GLY B N 1
ATOM 3861 C CA . GLY B 1 189 ? 17.234 2.285 -20.031 1 95.5 189 GLY B CA 1
ATOM 3862 C C . GLY B 1 189 ? 16.766 2.158 -18.594 1 95.5 189 GLY B C 1
ATOM 3863 O O . GLY B 1 189 ? 17.062 1.165 -17.922 1 95.5 189 GLY B O 1
ATOM 3864 N N . ASP B 1 190 ? 16.016 3.127 -18.172 1 96.75 190 ASP B N 1
ATOM 3865 C CA . ASP B 1 190 ? 15.531 3.117 -16.797 1 96.75 190 ASP B CA 1
ATOM 3866 C C . ASP B 1 190 ? 14.336 2.188 -16.641 1 96.75 190 ASP B C 1
ATOM 3868 O O . ASP B 1 190 ? 13.906 1.9 -15.516 1 96.75 190 ASP B O 1
ATOM 3872 N N . GLN B 1 191 ? 13.797 1.687 -17.703 1 97.25 191 GLN B N 1
ATOM 3873 C CA . GLN B 1 191 ? 12.633 0.806 -17.656 1 97.25 191 GLN B CA 1
ATOM 3874 C C . GLN B 1 191 ? 12.922 -0.428 -16.797 1 97.25 191 GLN B C 1
ATOM 3876 O O . GLN B 1 191 ? 14.031 -0.963 -16.828 1 97.25 191 GLN B O 1
ATOM 3881 N N . GLY B 1 192 ? 11.844 -0.832 -16.062 1 97.62 192 GLY B N 1
ATOM 3882 C CA . GLY B 1 192 ? 12 -2.033 -15.258 1 97.62 192 GLY B CA 1
ATOM 3883 C C . GLY B 1 192 ? 11.273 -1.964 -13.93 1 97.62 192 GLY B C 1
ATOM 3884 O O . GLY B 1 192 ? 10.445 -1.076 -13.719 1 97.62 192 GLY B O 1
ATOM 3885 N N . VAL B 1 193 ? 11.602 -2.936 -13.086 1 98.44 193 VAL B N 1
ATOM 3886 C CA . VAL B 1 193 ? 10.969 -3.027 -11.773 1 98.44 193 VAL B CA 1
ATOM 3887 C C . VAL B 1 193 ? 11.945 -2.578 -10.695 1 98.44 193 VAL B C 1
ATOM 3889 O O . VAL B 1 193 ? 13.062 -3.096 -10.609 1 98.44 193 VAL B O 1
ATOM 3892 N N . TYR B 1 194 ? 11.547 -1.613 -9.93 1 98.69 194 TYR B N 1
ATOM 3893 C CA . TYR B 1 194 ? 12.328 -1.077 -8.82 1 98.69 194 TYR B CA 1
ATOM 3894 C C . TYR B 1 194 ? 11.758 -1.533 -7.48 1 98.69 194 TYR B C 1
ATOM 3896 O O . TYR B 1 194 ? 10.539 -1.539 -7.289 1 98.69 194 TYR B O 1
ATOM 3904 N N . PHE B 1 195 ? 12.617 -1.913 -6.562 1 98.75 195 PHE B N 1
ATOM 3905 C CA . PHE B 1 195 ? 12.219 -2.314 -5.219 1 98.75 195 PHE B CA 1
ATOM 3906 C C . PHE B 1 195 ? 12.734 -1.329 -4.18 1 98.75 195 PHE B C 1
ATOM 3908 O O . PHE B 1 195 ? 13.875 -0.871 -4.266 1 98.75 195 PHE B O 1
ATOM 3915 N N . CYS B 1 196 ? 11.898 -1.008 -3.309 1 98.62 196 CYS B N 1
ATOM 3916 C CA . CYS B 1 196 ? 12.219 -0.057 -2.252 1 98.62 196 CYS B CA 1
ATOM 3917 C C . CYS B 1 196 ? 12.375 -0.765 -0.91 1 98.62 196 CYS B C 1
ATOM 3919 O O . CYS B 1 196 ? 11.461 -1.449 -0.455 1 98.62 196 CYS B O 1
ATOM 3921 N N . TYR B 1 197 ? 13.516 -0.531 -0.278 1 98.44 197 TYR B N 1
ATOM 3922 C CA . TYR B 1 197 ? 13.812 -1.105 1.029 1 98.44 197 TYR B CA 1
ATOM 3923 C C . TYR B 1 197 ? 14.289 -0.032 2.002 1 98.44 197 TYR B C 1
ATOM 3925 O O . TYR B 1 197 ? 14.664 1.069 1.587 1 98.44 197 TYR B O 1
ATOM 3933 N N . PHE B 1 198 ? 14.188 -0.369 3.238 1 98 198 PHE B N 1
ATOM 3934 C CA . PHE B 1 198 ? 14.828 0.424 4.277 1 98 198 PHE B CA 1
ATOM 3935 C C . PHE B 1 198 ? 15.406 -0.474 5.367 1 98 198 PHE B C 1
ATOM 3937 O O . PHE B 1 198 ? 14.969 -1.616 5.531 1 98 198 PHE B O 1
ATOM 3944 N N . TYR B 1 199 ? 16.391 -0.011 5.965 1 97.06 199 TYR B N 1
ATOM 3945 C CA . TYR B 1 199 ? 17 -0.743 7.07 1 97.06 199 TYR B CA 1
ATOM 3946 C C . TYR B 1 199 ? 16.594 -0.148 8.414 1 97.06 199 TYR B C 1
ATOM 3948 O O . TYR B 1 199 ? 16.812 1.041 8.656 1 97.06 199 TYR B O 1
ATOM 3956 N N . SER B 1 200 ? 15.961 -0.953 9.156 1 94.62 200 SER B N 1
ATOM 3957 C CA . SER B 1 200 ? 15.523 -0.585 10.5 1 94.62 200 SER B CA 1
ATOM 3958 C C . SER B 1 200 ? 15.922 -1.646 11.516 1 94.62 200 SER B C 1
ATOM 3960 O O . SER B 1 200 ? 15.68 -2.836 11.312 1 94.62 200 SER B O 1
ATOM 3962 N N . ASN B 1 201 ? 16.531 -1.196 12.586 1 92.06 201 ASN B N 1
ATOM 3963 C CA . ASN B 1 201 ? 17 -2.113 13.625 1 92.06 201 ASN B CA 1
ATOM 3964 C C . ASN B 1 201 ? 17.828 -3.25 13.031 1 92.06 201 ASN B C 1
ATOM 3966 O O . ASN B 1 201 ? 17.625 -4.414 13.383 1 92.06 201 ASN B O 1
ATOM 3970 N N . GLY B 1 202 ? 18.531 -2.963 12.023 1 90.69 202 GLY B N 1
ATOM 3971 C CA . GLY B 1 202 ? 19.453 -3.916 11.406 1 90.69 202 GLY B CA 1
ATOM 3972 C C . GLY B 1 202 ? 18.766 -4.859 10.438 1 90.69 202 GLY B C 1
ATOM 3973 O O . GLY B 1 202 ? 19.406 -5.754 9.875 1 90.69 202 GLY B O 1
ATOM 3974 N N . GLN B 1 203 ? 17.547 -4.621 10.211 1 95.56 203 GLN B N 1
ATOM 3975 C CA . GLN B 1 203 ? 16.812 -5.52 9.336 1 95.56 203 GLN B CA 1
ATOM 3976 C C . GLN B 1 203 ? 16.359 -4.805 8.062 1 95.56 203 GLN B C 1
ATOM 3978 O O . GLN B 1 203 ? 15.938 -3.646 8.109 1 95.56 203 GLN B O 1
ATOM 3983 N N . LYS B 1 204 ? 16.531 -5.512 6.969 1 96.44 204 LYS B N 1
ATOM 3984 C CA . LYS B 1 204 ? 16.016 -5.027 5.691 1 96.44 204 LYS B CA 1
ATOM 3985 C C . LYS B 1 204 ? 14.508 -5.211 5.602 1 96.44 204 LYS B C 1
ATOM 3987 O O . LYS B 1 204 ? 14 -6.316 5.793 1 96.44 204 LYS B O 1
ATOM 3992 N N . ARG B 1 205 ? 13.828 -4.074 5.344 1 97.56 205 ARG B N 1
ATOM 3993 C CA . ARG B 1 205 ? 12.375 -4.086 5.246 1 97.56 205 ARG B CA 1
ATOM 3994 C C . ARG B 1 205 ? 11.906 -3.396 3.969 1 97.56 205 ARG B C 1
ATOM 3996 O O . ARG B 1 205 ? 12.633 -2.594 3.387 1 97.56 205 ARG B O 1
ATOM 4003 N N . ARG B 1 206 ? 10.711 -3.754 3.607 1 97.69 206 ARG B N 1
ATOM 4004 C CA . ARG B 1 206 ? 10.164 -3.168 2.391 1 97.69 206 ARG B CA 1
ATOM 4005 C C . ARG B 1 206 ? 9.328 -1.93 2.707 1 97.69 206 ARG B C 1
ATOM 4007 O O . ARG B 1 206 ? 8.641 -1.884 3.727 1 97.69 206 ARG B O 1
ATOM 4014 N N . GLY B 1 207 ? 9.406 -0.942 1.825 1 97.69 207 GLY B N 1
ATOM 4015 C CA . GLY B 1 207 ? 8.484 0.179 1.885 1 97.69 207 GLY B CA 1
ATOM 4016 C C . GLY B 1 207 ? 7.141 -0.12 1.245 1 97.69 207 GLY B C 1
ATOM 4017 O O . GLY B 1 207 ? 6.84 -1.273 0.931 1 97.69 207 GLY B O 1
ATOM 4018 N N . ASN B 1 208 ? 6.305 0.955 1.134 1 97.25 208 ASN B N 1
ATOM 4019 C CA . ASN B 1 208 ? 4.988 0.837 0.521 1 97.25 208 ASN B CA 1
ATOM 4020 C C . ASN B 1 208 ? 4.742 1.944 -0.501 1 97.25 208 ASN B C 1
ATOM 4022 O O . ASN B 1 208 ? 4.777 3.127 -0.161 1 97.25 208 ASN B O 1
ATOM 4026 N N . PRO B 1 209 ? 4.5 1.589 -1.679 1 97.56 209 PRO B N 1
ATOM 4027 C CA . PRO B 1 209 ? 4.52 0.238 -2.244 1 97.56 209 PRO B CA 1
ATOM 4028 C C . PRO B 1 209 ? 5.918 -0.382 -2.242 1 97.56 209 PRO B C 1
ATOM 4030 O O . PRO B 1 209 ? 6.918 0.34 -2.246 1 97.56 209 PRO B O 1
ATOM 4033 N N . ALA B 1 210 ? 5.938 -1.678 -2.27 1 97.81 210 ALA B N 1
ATOM 4034 C CA . ALA B 1 210 ? 7.199 -2.412 -2.209 1 97.81 210 ALA B CA 1
ATOM 4035 C C . ALA B 1 210 ? 7.922 -2.375 -3.553 1 97.81 210 ALA B C 1
ATOM 4037 O O . ALA B 1 210 ? 9.148 -2.479 -3.605 1 97.81 210 ALA B O 1
ATOM 4038 N N . ALA B 1 211 ? 7.176 -2.262 -4.633 1 98.44 211 ALA B N 1
ATOM 4039 C CA . ALA B 1 211 ? 7.73 -2.312 -5.98 1 98.44 211 ALA B CA 1
ATOM 4040 C C . ALA B 1 211 ? 7.039 -1.306 -6.898 1 98.44 211 ALA B C 1
ATOM 4042 O O . ALA B 1 211 ? 5.848 -1.032 -6.742 1 98.44 211 ALA B O 1
ATOM 4043 N N . VAL B 1 212 ? 7.844 -0.761 -7.785 1 98.56 212 VAL B N 1
ATOM 4044 C CA . VAL B 1 212 ? 7.332 0.129 -8.82 1 98.56 212 VAL B CA 1
ATOM 4045 C C . VAL B 1 212 ? 7.781 -0.368 -10.195 1 98.56 212 VAL B C 1
ATOM 4047 O O . VAL B 1 212 ? 8.969 -0.612 -10.422 1 98.56 212 VAL B O 1
ATOM 4050 N N . ARG B 1 213 ? 6.832 -0.612 -11.047 1 98.06 213 ARG B N 1
ATOM 4051 C CA . ARG B 1 213 ? 7.145 -0.933 -12.43 1 98.06 213 ARG B CA 1
ATOM 4052 C C . ARG B 1 213 ? 7.172 0.326 -13.289 1 98.06 213 ARG B C 1
ATOM 4054 O O . ARG B 1 213 ? 6.145 0.982 -13.477 1 98.06 213 ARG B O 1
ATOM 4061 N N . LEU B 1 214 ? 8.352 0.644 -13.805 1 98.25 214 LEU B N 1
ATOM 4062 C CA . LEU B 1 214 ? 8.531 1.866 -14.586 1 98.25 214 LEU B CA 1
ATOM 4063 C C . LEU B 1 214 ? 8.57 1.562 -16.078 1 98.25 214 LEU B C 1
ATOM 4065 O O . LEU B 1 214 ? 9.359 0.725 -16.516 1 98.25 214 LEU B O 1
ATOM 4069 N N . GLU B 1 215 ? 7.688 2.186 -16.781 1 97.25 215 GLU B N 1
ATOM 4070 C CA . GLU B 1 215 ? 7.703 2.145 -18.234 1 97.25 215 GLU B CA 1
ATOM 4071 C C . GLU B 1 215 ? 8.141 3.484 -18.812 1 97.25 215 GLU B C 1
ATOM 4073 O O . GLU B 1 215 ? 7.637 4.535 -18.422 1 97.25 215 GLU B O 1
ATOM 4078 N N . VAL B 1 216 ? 9.094 3.41 -19.719 1 97 216 VAL B N 1
ATOM 4079 C CA . VAL B 1 216 ? 9.594 4.617 -20.359 1 97 216 VAL B CA 1
ATOM 4080 C C . VAL B 1 216 ? 9.398 4.523 -21.875 1 97 216 VAL B C 1
ATOM 4082 O O . VAL B 1 216 ? 10.344 4.23 -22.609 1 97 216 VAL B O 1
ATOM 4085 N N . PRO B 1 217 ? 8.195 4.871 -22.297 1 92 217 PRO B N 1
ATOM 4086 C CA . PRO B 1 217 ? 7.988 4.82 -23.75 1 92 217 PRO B CA 1
ATOM 4087 C C . PRO B 1 217 ? 8.836 5.84 -24.5 1 92 217 PRO B C 1
ATOM 4089 O O . PRO B 1 217 ? 9.078 6.941 -24 1 92 217 PRO B O 1
ATOM 4092 N N . GLN B 1 218 ? 9.484 5.387 -25.594 1 84.5 218 GLN B N 1
ATOM 4093 C CA . GLN B 1 218 ? 10.258 6.293 -26.438 1 84.5 218 GLN B CA 1
ATOM 4094 C C . GLN B 1 218 ? 9.336 7.16 -27.297 1 84.5 218 GLN B C 1
ATOM 4096 O O . GLN B 1 218 ? 8.281 6.707 -27.734 1 84.5 218 GLN B O 1
ATOM 4101 N N . ARG B 1 219 ? 9.289 8.375 -27 1 68.5 219 ARG B N 1
ATOM 4102 C CA . ARG B 1 219 ? 8.5 9.219 -27.891 1 68.5 219 ARG B CA 1
ATOM 4103 C C . ARG B 1 219 ? 8.797 8.922 -29.344 1 68.5 219 ARG B C 1
ATOM 4105 O O . ARG B 1 219 ? 9.945 9.016 -29.781 1 68.5 219 ARG B O 1
ATOM 4112 N N . VAL B 1 220 ? 8.289 7.938 -29.828 1 59.53 220 VAL B N 1
ATOM 4113 C CA . VAL B 1 220 ? 8.43 7.836 -31.266 1 59.53 220 VAL B CA 1
ATOM 4114 C C . VAL B 1 220 ? 7.879 9.094 -31.938 1 59.53 220 VAL B C 1
ATOM 4116 O O . VAL B 1 220 ? 6.727 9.469 -31.703 1 59.53 220 VAL B O 1
ATOM 4119 N N . PRO B 1 221 ? 8.766 9.945 -32.312 1 56.72 221 PRO B N 1
ATOM 4120 C CA . PRO B 1 221 ? 8.227 11.094 -33.062 1 56.72 221 PRO B CA 1
ATOM 4121 C C . PRO B 1 221 ? 7 10.75 -33.875 1 56.72 221 PRO B C 1
ATOM 4123 O O . PRO B 1 221 ? 6.945 9.672 -34.5 1 56.72 221 PRO B O 1
ATOM 4126 N N . GLU B 1 222 ? 5.828 11.078 -33.312 1 56.56 222 GLU B N 1
ATOM 4127 C CA . GLU B 1 222 ? 4.719 10.93 -34.25 1 56.56 222 GLU B CA 1
ATOM 4128 C C . GLU B 1 222 ? 5.184 11.078 -35.719 1 56.56 222 GLU B C 1
ATOM 4130 O O . GLU B 1 222 ? 6.008 11.945 -36 1 56.56 222 GLU B O 1
ATOM 4135 N N . PRO B 1 223 ? 5.18 10.07 -36.531 1 54.72 223 PRO B N 1
ATOM 4136 C CA . PRO B 1 223 ? 5.578 10.352 -37.906 1 54.72 223 PRO B CA 1
ATOM 4137 C C . PRO B 1 223 ? 5.145 11.742 -38.375 1 54.72 223 PRO B C 1
ATOM 4139 O O . PRO B 1 223 ? 4.086 12.227 -37.969 1 54.72 223 PRO B O 1
ATOM 4142 N N . PRO B 1 224 ? 6.082 12.602 -38.688 1 51.97 224 PRO B N 1
ATOM 4143 C CA . PRO B 1 224 ? 5.629 13.898 -39.188 1 51.97 224 PRO B CA 1
ATOM 4144 C C . PRO B 1 224 ? 4.277 13.82 -39.906 1 51.97 224 PRO B C 1
ATOM 4146 O O . PRO B 1 224 ? 4.008 12.852 -40.625 1 51.97 224 PRO B O 1
ATOM 4149 N N . ALA B 1 225 ? 3.277 14.461 -39.375 1 48 225 ALA B N 1
ATOM 4150 C CA . ALA B 1 225 ? 2.018 14.492 -40.125 1 48 225 ALA B CA 1
ATOM 4151 C C . ALA B 1 225 ? 2.262 14.5 -41.625 1 48 225 ALA B C 1
ATOM 4153 O O . ALA B 1 225 ? 3.049 15.305 -42.125 1 48 225 ALA B O 1
ATOM 4154 N N . ARG B 1 226 ? 2.244 13.367 -42.25 1 47.72 226 ARG B N 1
ATOM 4155 C CA . ARG B 1 226 ? 2.33 13.43 -43.719 1 47.72 226 ARG B CA 1
ATOM 4156 C C . ARG B 1 226 ? 1.643 14.68 -44.25 1 47.72 226 ARG B C 1
ATOM 4158 O O . ARG B 1 226 ? 0.458 14.898 -44 1 47.72 226 ARG B O 1
ATOM 4165 N N . THR B 1 227 ? 2.326 15.875 -44.344 1 52.38 227 THR B N 1
ATOM 4166 C CA . THR B 1 227 ? 1.739 16.984 -45.094 1 52.38 227 THR B CA 1
ATOM 4167 C C . THR B 1 227 ? 0.799 16.469 -46.156 1 52.38 227 THR B C 1
ATOM 4169 O O . THR B 1 227 ? 1.182 15.609 -46.969 1 52.38 227 THR B O 1
ATOM 4172 N N . PRO B 1 228 ? -0.516 16.469 -45.875 1 53.22 228 PRO B N 1
ATOM 4173 C CA . PRO B 1 228 ? -1.354 16 -47 1 53.22 228 PRO B CA 1
ATOM 4174 C C . PRO B 1 228 ? -0.783 16.359 -48.375 1 53.22 228 PRO B C 1
ATOM 4176 O O . PRO B 1 228 ? -0.157 17.406 -48.5 1 53.22 228 PRO B O 1
ATOM 4179 N N . PRO B 1 229 ? -0.354 15.414 -49.156 1 52.81 229 PRO B N 1
ATOM 4180 C CA . PRO B 1 229 ? 0.157 15.805 -50.469 1 52.81 229 PRO B CA 1
ATOM 4181 C C . PRO B 1 229 ? -0.542 17.047 -51.031 1 52.81 229 PRO B C 1
ATOM 4183 O O . PRO B 1 229 ? -1.703 17.297 -50.719 1 52.81 229 PRO B O 1
ATOM 4186 N N . PRO B 1 230 ? 0.202 18.125 -51.375 1 51.72 230 PRO B N 1
ATOM 4187 C CA . PRO B 1 230 ? -0.486 19.281 -51.969 1 51.72 230 PRO B CA 1
ATOM 4188 C C . PRO B 1 230 ? -1.66 18.891 -52.844 1 51.72 230 PRO B C 1
ATOM 4190 O O . PRO B 1 230 ? -1.642 17.812 -53.469 1 51.72 230 PRO B O 1
ATOM 4193 N N . PRO B 1 231 ? -2.807 19.406 -52.562 1 49.5 231 PRO B N 1
ATOM 4194 C CA . PRO B 1 231 ? -3.904 19.016 -53.469 1 49.5 231 PRO B CA 1
ATOM 4195 C C . PRO B 1 231 ? -3.482 18.938 -54.938 1 49.5 231 PRO B C 1
ATOM 4197 O O . PRO B 1 231 ? -2.557 19.641 -55.344 1 49.5 231 PRO B O 1
ATOM 4200 N N . PRO B 1 232 ? -3.611 17.859 -55.594 1 46.81 232 PRO B N 1
ATOM 4201 C CA . PRO B 1 232 ? -3.197 17.844 -57 1 46.81 232 PRO B CA 1
ATOM 4202 C C . PRO B 1 232 ? -3.455 19.156 -57.719 1 46.81 232 PRO B C 1
ATOM 4204 O O . PRO B 1 232 ? -4.531 19.75 -57.562 1 46.81 232 PRO B O 1
ATOM 4207 N N . GLN B 1 233 ? -2.438 20.047 -57.938 1 43.53 233 GLN B N 1
ATOM 4208 C CA . GLN B 1 233 ? -2.604 21.234 -58.781 1 43.53 233 GLN B CA 1
ATOM 4209 C C . GLN B 1 233 ? -3.514 20.938 -59.969 1 43.53 233 GLN B C 1
ATOM 4211 O O . GLN B 1 233 ? -3.207 20.078 -60.781 1 43.53 233 GLN B O 1
ATOM 4216 N N . GLN B 1 234 ? -4.828 21.047 -59.781 1 40.34 234 GLN B N 1
ATOM 4217 C CA . GLN B 1 234 ? -5.695 20.984 -60.938 1 40.34 234 GLN B CA 1
ATOM 4218 C C . GLN B 1 234 ? -5.086 21.734 -62.125 1 40.34 234 GLN B C 1
ATOM 4220 O O . GLN B 1 234 ? -4.84 22.938 -62.062 1 40.34 234 GLN B O 1
ATOM 4225 N N . GLN B 1 235 ? -4.109 21.141 -62.875 1 39.31 235 GLN B N 1
ATOM 4226 C CA . GLN B 1 235 ? -3.688 21.688 -64.188 1 39.31 235 GLN B CA 1
ATOM 4227 C C . GLN B 1 235 ? -4.828 22.453 -64.812 1 39.31 235 GLN B C 1
ATOM 4229 O O . GLN B 1 235 ? -5.887 21.891 -65.125 1 39.31 235 GLN B O 1
ATOM 4234 N N . GLN B 1 236 ? -5.043 23.75 -64.438 1 37.06 236 GLN B N 1
ATOM 4235 C CA . GLN B 1 236 ? -5.93 24.578 -65.25 1 37.06 236 GLN B CA 1
ATOM 4236 C C . GLN B 1 236 ? -5.766 24.281 -66.75 1 37.06 236 GLN B C 1
ATOM 4238 O O . GLN B 1 236 ? -4.684 24.469 -67.312 1 37.06 236 GLN B O 1
ATOM 4243 N N . SER B 1 237 ? -6.281 23.188 -67.188 1 38.31 237 SER B N 1
ATOM 4244 C CA . SER B 1 237 ? -6.352 22.984 -68.625 1 38.31 237 SER B CA 1
ATOM 4245 C C . SER B 1 237 ? -6.688 24.281 -69.375 1 38.31 237 SER B C 1
ATOM 4247 O O . SER B 1 237 ? -7.734 24.875 -69.125 1 38.31 237 SER B O 1
ATOM 4249 N N . GLU B 1 238 ? -5.641 25.156 -69.562 1 36.88 238 GLU B N 1
ATOM 4250 C CA . GLU B 1 238 ? -5.832 26.25 -70.5 1 36.88 238 GLU B CA 1
ATOM 4251 C C . GLU B 1 238 ? -6.715 25.828 -71.688 1 36.88 238 GLU B C 1
ATOM 4253 O O . GLU B 1 238 ? -6.414 24.844 -72.375 1 36.88 238 GLU B O 1
ATOM 4258 N N . CYS B 1 239 ? -8.086 25.891 -71.438 1 38.44 239 CYS B N 1
ATOM 4259 C CA . CYS B 1 239 ? -9.023 25.734 -72.5 1 38.44 239 CYS B CA 1
ATOM 4260 C C . CYS B 1 239 ? -8.523 26.453 -73.75 1 38.44 239 CYS B C 1
ATOM 4262 O O . CYS B 1 239 ? -8.461 27.672 -73.812 1 38.44 239 CYS B O 1
ATOM 4264 N N . HIS B 1 240 ? -7.387 25.969 -74.375 1 38.06 240 HIS B N 1
ATOM 4265 C CA . HIS B 1 240 ? -6.992 26.391 -75.688 1 38.06 240 HIS B CA 1
ATOM 4266 C C . HIS B 1 240 ? -8.195 26.469 -76.625 1 38.06 240 HIS B C 1
ATOM 4268 O O . HIS B 1 240 ? -8.539 25.484 -77.25 1 38.06 240 HIS B O 1
ATOM 4274 N N . THR B 1 241 ? -9.367 26.953 -76.062 1 42.31 241 THR B N 1
ATOM 4275 C CA . THR B 1 241 ? -10.531 27.047 -76.938 1 42.31 241 THR B CA 1
ATOM 4276 C C . THR B 1 241 ? -10.25 27.938 -78.125 1 42.31 241 THR B C 1
ATOM 4278 O O . THR B 1 241 ? -11.094 28.094 -79 1 42.31 241 THR B O 1
ATOM 4281 N N . GLY B 1 242 ? -9.203 28.781 -77.938 1 40.91 242 GLY B N 1
ATOM 4282 C CA . GLY B 1 242 ? -9.266 29.828 -78.938 1 40.91 242 GLY B CA 1
ATOM 4283 C C . GLY B 1 242 ? -9.094 29.281 -80.375 1 40.91 242 GLY B C 1
ATOM 4284 O O . GLY B 1 242 ? -9.719 29.781 -81.312 1 40.91 242 GLY B O 1
ATOM 4285 N N . THR B 1 243 ? -8.016 28.484 -80.5 1 44.41 243 THR B N 1
ATOM 4286 C CA . THR B 1 243 ? -7.512 28.297 -81.875 1 44.41 243 THR B CA 1
ATOM 4287 C C . THR B 1 243 ? -8.43 27.391 -82.688 1 44.41 243 THR B C 1
ATOM 4289 O O . THR B 1 243 ? -8.219 27.188 -83.875 1 44.41 243 THR B O 1
ATOM 4292 N N . THR B 1 244 ? -9.445 26.766 -82 1 44.47 244 THR B N 1
ATOM 4293 C CA . THR B 1 244 ? -10.281 25.812 -82.75 1 44.47 244 THR B CA 1
ATOM 4294 C C . THR B 1 244 ? -11.258 26.547 -83.625 1 44.47 244 THR B C 1
ATOM 4296 O O . THR B 1 244 ? -11.789 25.969 -84.562 1 44.47 244 THR B O 1
ATOM 4299 N N . ILE B 1 245 ? -11.469 27.797 -83.25 1 45.53 245 ILE B N 1
ATOM 4300 C CA . ILE B 1 245 ? -12.438 28.516 -84.125 1 45.53 245 ILE B CA 1
ATOM 4301 C C . ILE B 1 245 ? -11.852 28.797 -85.5 1 45.53 245 ILE B C 1
ATOM 4303 O O . ILE B 1 245 ? -12.547 28.688 -86.5 1 45.53 245 ILE B O 1
ATOM 4307 N N . ILE B 1 246 ? -10.523 29.047 -85.5 1 45.19 246 ILE B N 1
ATOM 4308 C CA . ILE B 1 246 ? -9.938 29.453 -86.75 1 45.19 246 ILE B CA 1
ATOM 4309 C C . ILE B 1 246 ? -9.93 28.266 -87.75 1 45.19 246 ILE B C 1
ATOM 4311 O O . ILE B 1 246 ? -10.219 28.422 -88.938 1 45.19 246 ILE B O 1
ATOM 4315 N N . THR B 1 247 ? -9.758 27.016 -87.188 1 47.44 247 THR B N 1
ATOM 4316 C CA . THR B 1 247 ? -9.594 25.922 -88.125 1 47.44 247 THR B CA 1
ATOM 4317 C C . THR B 1 247 ? -10.93 25.516 -88.688 1 47.44 247 THR B C 1
ATOM 4319 O O . THR B 1 247 ? -11 25.125 -89.875 1 47.44 247 THR B O 1
ATOM 4322 N N . THR B 1 248 ? -12 25.75 -87.938 1 52 248 THR B N 1
ATOM 4323 C CA . THR B 1 248 ? -13.297 25.312 -88.5 1 52 248 THR B CA 1
ATOM 4324 C C . THR B 1 248 ? -13.75 26.234 -89.625 1 52 248 THR B C 1
ATOM 4326 O O . THR B 1 248 ? -14.312 25.766 -90.625 1 52 248 THR B O 1
ATOM 4329 N N . VAL B 1 249 ? -13.508 27.531 -89.5 1 54.59 249 VAL B N 1
ATOM 4330 C CA . VAL B 1 249 ? -13.922 28.438 -90.562 1 54.59 249 VAL B CA 1
ATOM 4331 C C . VAL B 1 249 ? -13.117 28.172 -91.812 1 54.59 249 VAL B C 1
ATOM 4333 O O . VAL B 1 249 ? -13.656 28.219 -92.938 1 54.59 249 VAL B O 1
ATOM 4336 N N . THR B 1 250 ? -11.836 27.781 -91.75 1 53.66 250 THR B N 1
ATOM 4337 C CA . THR B 1 250 ? -11.031 27.531 -92.938 1 53.66 250 THR B CA 1
ATOM 4338 C C . THR B 1 250 ? -11.438 26.219 -93.562 1 53.66 250 THR B C 1
ATOM 4340 O O . THR B 1 250 ? -11.5 26.125 -94.812 1 53.66 250 THR B O 1
ATOM 4343 N N . VAL B 1 251 ? -11.961 25.219 -92.75 1 54.06 251 VAL B N 1
ATOM 4344 C CA . VAL B 1 251 ? -12.352 23.953 -93.375 1 54.06 251 VAL B CA 1
ATOM 4345 C C . VAL B 1 251 ? -13.68 24.109 -94.062 1 54.06 251 VAL B C 1
ATOM 4347 O O . VAL B 1 251 ? -13.867 23.547 -95.188 1 54.06 251 VAL B O 1
ATOM 4350 N N . MET B 1 252 ? -14.516 24.953 -93.562 1 54.28 252 MET B N 1
ATOM 4351 C CA . MET B 1 252 ? -15.773 25.156 -94.25 1 54.28 252 MET B CA 1
ATOM 4352 C C . MET B 1 252 ? -15.547 25.844 -95.625 1 54.28 252 MET B C 1
ATOM 4354 O O . MET B 1 252 ? -16.203 25.531 -96.562 1 54.28 252 MET B O 1
ATOM 4358 N N . ALA B 1 253 ? -14.633 26.781 -95.625 1 54.22 253 ALA B N 1
ATOM 4359 C CA . ALA B 1 253 ? -14.352 27.469 -96.875 1 54.22 253 ALA B CA 1
ATOM 4360 C C . ALA B 1 253 ? -13.711 26.547 -97.938 1 54.22 253 ALA B C 1
ATOM 4362 O O . ALA B 1 253 ? -14.023 26.594 -99.125 1 54.22 253 ALA B O 1
ATOM 4363 N N . VAL B 1 254 ? -12.883 25.656 -97.5 1 55.97 254 VAL B N 1
ATOM 4364 C CA . VAL B 1 254 ? -12.164 24.812 -98.5 1 55.97 254 VAL B CA 1
ATOM 4365 C C . VAL B 1 254 ? -13.094 23.719 -99 1 55.97 254 VAL B C 1
ATOM 4367 O O . VAL B 1 254 ? -13 23.328 -100.188 1 55.97 254 VAL B O 1
ATOM 4370 N N . LEU B 1 255 ? -14.062 23.172 -98.188 1 54.31 255 LEU B N 1
ATOM 4371 C CA . LEU B 1 255 ? -14.914 22.078 -98.625 1 54.31 255 LEU B CA 1
ATOM 4372 C C . LEU B 1 255 ? -16.047 22.609 -99.5 1 54.31 255 LEU B C 1
ATOM 4374 O O . LEU B 1 255 ? -16.453 21.953 -100.438 1 54.31 255 LEU B O 1
ATOM 4378 N N . PHE B 1 256 ? -16.594 23.719 -99.125 1 57.72 256 PHE B N 1
ATOM 4379 C CA . PHE B 1 256 ? -17.766 24.156 -99.875 1 57.72 256 PHE B CA 1
ATOM 4380 C C . PHE B 1 256 ? -17.359 24.734 -101.188 1 57.72 256 PHE B C 1
ATOM 4382 O O . PHE B 1 256 ? -18.172 24.766 -102.125 1 57.72 256 PHE B O 1
ATOM 4389 N N . VAL B 1 257 ? -16.125 25.234 -101.312 1 58.88 257 VAL B N 1
ATOM 4390 C CA . VAL B 1 257 ? -15.734 25.859 -102.562 1 58.88 257 VAL B CA 1
ATOM 4391 C C . VAL B 1 257 ? -15.664 24.797 -103.688 1 58.88 257 VAL B C 1
ATOM 4393 O O . VAL B 1 257 ? -16.188 25 -104.75 1 58.88 257 VAL B O 1
ATOM 4396 N N . PRO B 1 258 ? -15.023 23.625 -103.438 1 59.97 258 PRO B N 1
ATOM 4397 C CA . PRO B 1 258 ? -14.961 22.703 -104.562 1 59.97 258 PRO B CA 1
ATOM 4398 C C . PRO B 1 258 ? -16.297 22.031 -104.875 1 59.97 258 PRO B C 1
ATOM 4400 O O . PRO B 1 258 ? -16.594 21.703 -106 1 59.97 258 PRO B O 1
ATOM 4403 N N . LEU B 1 259 ? -17.156 21.828 -103.938 1 55.91 259 LEU B N 1
ATOM 4404 C CA . LEU B 1 259 ? -18.469 21.25 -104.188 1 55.91 259 LEU B CA 1
ATOM 4405 C C . LEU B 1 259 ? -19.312 22.141 -105.062 1 55.91 259 LEU B C 1
ATOM 4407 O O . LEU B 1 259 ? -20 21.656 -106 1 55.91 259 LEU B O 1
ATOM 4411 N N . ILE B 1 260 ? -19.281 23.422 -104.875 1 57.84 260 ILE B N 1
ATOM 4412 C CA . ILE B 1 260 ? -19.984 24.328 -105.75 1 57.84 260 ILE B CA 1
ATOM 4413 C C . ILE B 1 260 ? -19.391 24.219 -107.188 1 57.84 260 ILE B C 1
ATOM 4415 O O . ILE B 1 260 ? -20.125 24.203 -108.188 1 57.84 260 ILE B O 1
ATOM 4419 N N . ALA B 1 261 ? -18.109 24.109 -107.25 1 57.78 261 ALA B N 1
ATOM 4420 C CA . ALA B 1 261 ? -17.5 23.969 -108.625 1 57.78 261 ALA B CA 1
ATOM 4421 C C . ALA B 1 261 ? -17.859 22.641 -109.25 1 57.78 261 ALA B C 1
ATOM 4423 O O . ALA B 1 261 ? -18.094 22.562 -110.438 1 57.78 261 ALA B O 1
ATOM 4424 N N . PHE B 1 262 ? -17.922 21.484 -108.5 1 52.81 262 PHE B N 1
ATOM 4425 C CA . PHE B 1 262 ? -18.25 20.172 -109.062 1 52.81 262 PHE B CA 1
ATOM 4426 C C . PHE B 1 262 ? -19.719 20.078 -109.438 1 52.81 262 PHE B C 1
ATOM 4428 O O . PHE B 1 262 ? -20.062 19.547 -110.5 1 52.81 262 PHE B O 1
ATOM 4435 N N . LEU B 1 263 ? -20.641 20.609 -108.625 1 54.34 263 LEU B N 1
ATOM 4436 C CA . LEU B 1 263 ? -22.047 20.594 -109 1 54.34 263 LEU B CA 1
ATOM 4437 C C . LEU B 1 263 ? -22.281 21.328 -110.25 1 54.34 263 LEU B C 1
ATOM 4439 O O . LEU B 1 263 ? -23.141 20.938 -111.062 1 54.34 263 LEU B O 1
ATOM 4443 N N . GLY B 1 264 ? -21.562 22.406 -110.5 1 52.41 264 GLY B N 1
ATOM 4444 C CA . GLY B 1 264 ? -21.625 23.047 -111.812 1 52.41 264 GLY B CA 1
ATOM 4445 C C . GLY B 1 264 ? -21.203 22.125 -112.938 1 52.41 264 GLY B C 1
ATOM 4446 O O . GLY B 1 264 ? -21.781 22.172 -114.062 1 52.41 264 GLY B O 1
ATOM 4447 N N . TRP B 1 265 ? -20.172 21.312 -112.75 1 52.41 265 TRP B N 1
ATOM 4448 C CA . TRP B 1 265 ? -19.719 20.484 -113.875 1 52.41 265 TRP B CA 1
ATOM 4449 C C . TRP B 1 265 ? -20.672 19.312 -114.062 1 52.41 265 TRP B C 1
ATOM 4451 O O . TRP B 1 265 ? -20.984 18.969 -11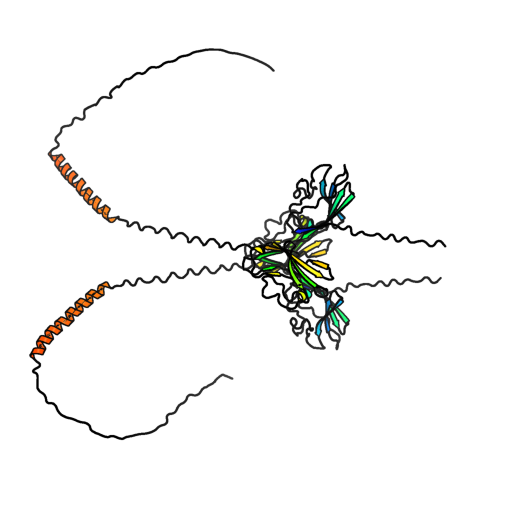5.25 1 52.41 265 TRP B O 1
ATOM 4461 N N . LYS B 1 266 ? -21.125 18.547 -113 1 48.34 266 LYS B N 1
ATOM 4462 C CA . LYS B 1 266 ? -21.938 17.344 -113.188 1 48.34 266 LYS B CA 1
ATOM 4463 C C . LYS B 1 266 ? -23.297 17.688 -113.812 1 48.34 266 LYS B C 1
ATOM 4465 O O . LYS B 1 266 ? -23.969 16.828 -114.375 1 48.34 266 LYS B O 1
ATOM 4470 N N . LEU B 1 267 ? -23.938 18.797 -113.25 1 45.19 267 LEU B N 1
ATOM 4471 C CA . LEU B 1 267 ? -25.234 19.078 -113.875 1 45.19 267 LEU B CA 1
ATOM 4472 C C . LEU B 1 267 ? -25.141 19.062 -115.375 1 45.19 267 LEU B C 1
ATOM 4474 O O . LEU B 1 267 ? -26.172 18.984 -116.062 1 45.19 267 LEU B O 1
ATOM 4478 N N . LYS B 1 268 ? -23.953 19.516 -115.875 1 43.28 268 LYS B N 1
ATOM 4479 C CA . LYS B 1 268 ? -23.891 19.469 -117.312 1 43.28 268 LYS B CA 1
ATOM 4480 C C . LYS B 1 268 ? -23.938 18.047 -117.875 1 43.28 268 LYS B C 1
ATOM 4482 O O . LYS B 1 268 ? -24.453 17.797 -118.938 1 43.28 268 LYS B O 1
ATOM 4487 N N . SER B 1 269 ? -23.125 17.094 -117.25 1 35.88 269 SER B N 1
ATOM 4488 C CA . SER B 1 269 ? -22.953 15.906 -118.062 1 35.88 269 SER B CA 1
ATOM 4489 C C . SER B 1 269 ? -24.125 14.953 -117.938 1 35.88 269 SER B C 1
ATOM 4491 O O . SER B 1 269 ? -24.219 13.961 -118.688 1 35.88 269 SER B O 1
ATOM 4493 N N . ARG B 1 270 ? -24.547 14.57 -116.688 1 37.44 270 ARG B N 1
ATOM 4494 C CA . ARG B 1 270 ? -25.297 13.32 -116.562 1 37.44 270 ARG B CA 1
ATOM 4495 C C . ARG B 1 270 ? -26.672 13.445 -117.188 1 37.44 270 ARG B C 1
ATOM 4497 O O . ARG B 1 270 ? -27.531 14.18 -116.75 1 37.44 270 ARG B O 1
ATOM 4504 N N . GLY B 1 271 ? -26.672 13.344 -118.562 1 32.53 271 GLY B N 1
ATOM 4505 C CA . GLY B 1 271 ? -27.766 12.953 -119.438 1 32.53 271 GLY B CA 1
ATOM 4506 C C . GLY B 1 271 ? -28.5 11.703 -118.938 1 32.53 271 GLY B C 1
ATOM 4507 O O . GLY B 1 271 ? -27.859 10.719 -118.562 1 32.53 271 GLY B O 1
ATOM 4508 N N . PHE B 1 272 ? -29.719 11.75 -118.5 1 29.34 272 PHE B N 1
ATOM 4509 C CA . PHE B 1 272 ? -30.844 11.117 -117.812 1 29.34 272 PHE B CA 1
ATOM 4510 C C . PHE B 1 272 ? -31.219 9.812 -118.5 1 29.34 272 PHE B C 1
ATOM 4512 O O . PHE B 1 272 ? -32.219 9.75 -119.25 1 29.34 272 PHE B O 1
ATOM 4519 N N . GLU B 1 273 ? -30.219 8.898 -118.812 1 25.86 273 GLU B N 1
ATOM 4520 C CA . GLU B 1 273 ? -30.875 7.832 -119.562 1 25.86 273 GLU B CA 1
ATOM 4521 C C . GLU B 1 273 ? -31.891 7.102 -118.688 1 25.86 273 GLU B C 1
ATOM 4523 O O . GLU B 1 273 ? -31.734 7.012 -117.5 1 25.86 273 GLU B O 1
ATOM 4528 N N . MET B 1 274 ? -32.969 6.32 -119.312 1 23.08 274 MET B N 1
ATOM 4529 C CA . MET B 1 274 ? -34.312 5.773 -119.375 1 23.08 274 MET B CA 1
ATOM 4530 C C . MET B 1 274 ? -34.344 4.352 -118.875 1 23.08 274 MET B C 1
ATOM 4532 O O . MET B 1 274 ? -35.406 3.703 -118.875 1 23.08 274 MET B O 1
ATOM 4536 N N . ASN B 1 275 ? -33.281 3.756 -118.25 1 23.53 275 ASN B N 1
ATOM 4537 C CA . ASN B 1 275 ? -33.562 2.352 -118.5 1 23.53 275 ASN B CA 1
ATOM 4538 C C . ASN B 1 275 ? -34.688 1.823 -117.625 1 23.53 275 ASN B C 1
ATOM 4540 O O . ASN B 1 275 ? -34.906 2.316 -116.5 1 23.53 275 ASN B O 1
ATOM 4544 N N . GLN B 1 276 ? -35.375 0.524 -118 1 23.44 276 GLN B N 1
ATOM 4545 C CA . GLN B 1 276 ? -36.625 -0.257 -118 1 23.44 276 GLN B CA 1
ATOM 4546 C C . GLN B 1 276 ? -36.688 -1.148 -116.75 1 23.44 276 GLN B C 1
ATOM 4548 O O . GLN B 1 276 ? -35.656 -1.547 -116.188 1 23.44 276 GLN B O 1
ATOM 4553 N N . PRO B 1 277 ? -37.969 -1.615 -116.312 1 26.27 277 PRO B N 1
ATOM 4554 C CA . PRO B 1 277 ? -38.625 -2.061 -115.062 1 26.27 277 PRO B CA 1
ATOM 4555 C C . PRO B 1 277 ? -38.375 -3.539 -114.812 1 26.27 277 PRO B C 1
ATOM 4557 O O . PRO B 1 277 ? -38.844 -4.055 -113.75 1 26.27 277 PRO B O 1
ATOM 4560 N N . GLU B 1 278 ? -37.531 -4.348 -115.188 1 21.05 278 GLU B N 1
ATOM 4561 C CA . GLU B 1 278 ? -38.094 -5.688 -115.25 1 21.05 278 GLU B CA 1
ATOM 4562 C C . GLU B 1 278 ? -38.438 -6.25 -113.875 1 21.05 278 GLU B C 1
ATOM 4564 O O . GLU B 1 278 ? -37.875 -5.836 -112.875 1 21.05 278 GLU B O 1
ATOM 4569 N N . GLN B 1 279 ? -39.312 -7.551 -113.75 1 20.66 279 GLN B N 1
ATOM 4570 C CA . GLN B 1 279 ? -40.375 -8.359 -113.125 1 20.66 279 GLN B CA 1
ATOM 4571 C C . GLN B 1 279 ? -39.781 -9.352 -112.125 1 20.66 279 GLN B C 1
ATOM 4573 O O . GLN B 1 279 ? -40.531 -9.984 -111.375 1 20.66 279 GLN B O 1
ATOM 4578 N N . LYS B 1 280 ? -38.594 -9.523 -111.812 1 20.77 280 LYS B N 1
ATOM 4579 C CA . LYS B 1 280 ? -38.375 -10.938 -111.5 1 20.77 280 LYS B CA 1
ATOM 4580 C C . LYS B 1 280 ? -38.938 -11.297 -110.125 1 20.77 280 LYS B C 1
ATOM 4582 O O . LYS B 1 280 ? -38.594 -10.664 -109.125 1 20.77 280 LYS B O 1
ATOM 4587 N N . ASN B 1 281 ? -40 -12.18 -109.812 1 20.66 281 ASN B N 1
ATOM 4588 C CA . ASN B 1 281 ? -40.812 -12.75 -108.75 1 20.66 281 ASN B CA 1
ATOM 4589 C C . ASN B 1 281 ? -40 -13.648 -107.812 1 20.66 281 ASN B C 1
ATOM 4591 O O . ASN B 1 281 ? -38.844 -13.992 -108.188 1 20.66 281 ASN B O 1
ATOM 4595 N N . VAL B 1 282 ? -40.719 -14.883 -107.062 1 22.25 282 VAL B N 1
ATOM 4596 C CA . VAL B 1 282 ? -41.062 -15.484 -105.812 1 22.25 282 VAL B CA 1
ATOM 4597 C C . VAL B 1 282 ? -40.219 -16.734 -105.562 1 22.25 282 VAL B C 1
ATOM 4599 O O . VAL B 1 282 ? -40.125 -17.234 -104.438 1 22.25 282 VAL B O 1
ATOM 4602 N N . TRP B 1 283 ? -39.5 -17.406 -106.375 1 18.09 283 TRP B N 1
ATOM 4603 C CA . TRP B 1 283 ? -39.531 -18.859 -106.312 1 18.09 283 TRP B CA 1
ATOM 4604 C C . TRP B 1 283 ? -39.062 -19.375 -104.938 1 18.09 283 TRP B C 1
ATOM 4606 O O . TRP B 1 283 ? -38.531 -18.609 -104.125 1 18.09 283 TRP B O 1
ATOM 4616 N N . GLU B 1 284 ? -38.125 -20.484 -105 1 17.45 284 GLU B N 1
ATOM 4617 C CA . GLU B 1 284 ? -37.969 -21.922 -104.875 1 17.45 284 GLU B CA 1
ATOM 4618 C C . GLU B 1 284 ? -37.438 -22.312 -103.5 1 17.45 284 GLU B C 1
ATOM 4620 O O . GLU B 1 284 ? -36.875 -21.453 -102.75 1 17.45 284 GLU B O 1
ATOM 4625 N N . GLY B 1 285 ? -36.75 -23.531 -103.375 1 17.41 285 GLY B N 1
ATOM 4626 C CA . GLY B 1 285 ? -36.719 -24.875 -102.812 1 17.41 285 GLY B CA 1
ATOM 4627 C C . GLY B 1 285 ? -35.844 -25.016 -101.562 1 17.41 285 GLY B C 1
ATOM 4628 O O . GLY B 1 285 ? -36.25 -25.531 -100.562 1 17.41 285 GLY B O 1
ATOM 4629 N N . GLY B 1 286 ? -34.469 -25.031 -101.562 1 16.97 286 GLY B N 1
ATOM 4630 C CA . GLY B 1 286 ? -33.688 -26.25 -101.438 1 16.97 286 GLY B CA 1
ATOM 4631 C C . GLY B 1 286 ? -33.375 -26.594 -100 1 16.97 286 GLY B C 1
ATOM 4632 O O . GLY B 1 286 ? -33.469 -25.75 -99.125 1 16.97 286 GLY B O 1
ATOM 4633 N N . GLU B 1 287 ? -32.844 -27.969 -99.75 1 18.16 287 GLU B N 1
ATOM 4634 C CA . GLU B 1 287 ? -32.656 -29.219 -99 1 18.16 287 GLU B CA 1
ATOM 4635 C C . GLU B 1 287 ? -31.578 -29.062 -97.938 1 18.16 287 GLU B C 1
ATOM 4637 O O . GLU B 1 287 ? -31.797 -29.438 -96.75 1 18.16 287 GLU B O 1
ATOM 4642 N N . ASP B 1 288 ? -30.297 -29.078 -98.25 1 16.52 288 ASP B N 1
ATOM 4643 C CA . ASP B 1 288 ? -29.5 -30.266 -97.938 1 16.52 288 ASP B CA 1
ATOM 4644 C C . ASP B 1 288 ? -29.047 -30.25 -96.5 1 16.52 288 ASP B C 1
ATOM 4646 O O . ASP B 1 288 ? -29.156 -29.234 -95.812 1 16.52 288 ASP B O 1
ATOM 4650 N N . ARG B 1 289 ? -27.672 -30.453 -96.312 1 16.3 289 ARG B N 1
ATOM 4651 C CA . ARG B 1 289 ? -26.875 -31.594 -95.875 1 16.3 289 ARG B CA 1
ATOM 4652 C C . ARG B 1 289 ? -26.594 -31.531 -94.375 1 16.3 289 ARG B C 1
ATOM 4654 O O . ARG B 1 289 ? -26.859 -30.516 -93.75 1 16.3 289 ARG B O 1
ATOM 4661 N N . GLY B 1 290 ? -25.219 -31.859 -94.062 1 16.22 290 GLY B N 1
ATOM 4662 C CA . GLY B 1 290 ? -24.375 -32.906 -93.562 1 16.22 290 GLY B CA 1
ATOM 4663 C C . GLY B 1 290 ? -23.969 -32.688 -92.125 1 16.22 290 GLY B C 1
ATOM 4664 O O . GLY B 1 290 ? -24.156 -31.609 -91.562 1 16.22 290 GLY B O 1
ATOM 4665 N N . GLU B 1 291 ? -22.938 -33.531 -91.688 1 17.8 291 GLU B N 1
ATOM 4666 C CA . GLU B 1 291 ? -22.5 -34.531 -90.75 1 17.8 291 GLU B CA 1
ATOM 4667 C C . GLU B 1 291 ? -21.797 -33.875 -89.562 1 17.8 291 GLU B C 1
ATOM 4669 O O . GLU B 1 291 ? -21.516 -32.688 -89.562 1 17.8 291 GLU B O 1
ATOM 4674 N N . GLU B 1 292 ? -20.641 -34.5 -89.188 1 17.98 292 GLU B N 1
ATOM 4675 C CA . GLU B 1 292 ? -20.266 -35.344 -88.062 1 17.98 292 GLU B CA 1
ATOM 4676 C C . GLU B 1 292 ? -19.469 -34.594 -87 1 17.98 292 GLU B C 1
ATOM 4678 O O . GLU B 1 292 ? -19.828 -34.594 -85.812 1 17.98 292 GLU B O 1
ATOM 4683 N N . GLY B 1 293 ? -18.125 -34.625 -87.062 1 17.8 293 GLY B N 1
ATOM 4684 C CA . GLY B 1 293 ? -17.281 -35.406 -86.188 1 17.8 293 GLY B CA 1
ATOM 4685 C C . GLY B 1 293 ? -16.906 -34.688 -84.938 1 17.8 293 GLY B C 1
ATOM 4686 O O . GLY B 1 293 ? -17.188 -33.5 -84.75 1 17.8 293 GLY B O 1
ATOM 4687 N N . SER B 1 294 ? -15.656 -35.156 -84.25 1 18.84 294 SER B N 1
ATOM 4688 C CA . SER B 1 294 ? -15.086 -35.875 -83.125 1 18.84 294 SER B CA 1
ATOM 4689 C C . SER B 1 294 ? -14.266 -34.938 -82.25 1 18.84 294 SER B C 1
ATOM 4691 O O . SER B 1 294 ? -13.914 -35.281 -81.125 1 18.84 294 SER B O 1
ATOM 4693 N N . GLY B 1 295 ? -13.867 -33.875 -82.562 1 17.06 295 GLY B N 1
ATOM 4694 C CA . GLY B 1 295 ? -12.547 -33.719 -82 1 17.06 295 GLY B CA 1
ATOM 4695 C C . GLY B 1 295 ? -12.539 -33.812 -80.438 1 17.06 295 GLY B C 1
ATOM 4696 O O . GLY B 1 295 ? -13.578 -33.656 -79.812 1 17.06 295 GLY B O 1
ATOM 4697 N N . GLN B 1 296 ? -11.281 -33.938 -79.812 1 17.55 296 GLN B N 1
ATOM 4698 C CA . GLN B 1 296 ? -10.25 -34.5 -79 1 17.55 296 GLN B CA 1
ATOM 4699 C C . GLN B 1 296 ? -10.227 -33.781 -77.625 1 17.55 296 GLN B C 1
ATOM 4701 O O . GLN B 1 296 ? -10.266 -34.438 -76.562 1 17.55 296 GLN B O 1
ATOM 4706 N N . GLU B 1 297 ? -9.344 -32.906 -77.25 1 17.12 297 GLU B N 1
ATOM 4707 C CA . GLU B 1 297 ? -8.109 -33.094 -76.5 1 17.12 297 GLU B CA 1
ATOM 4708 C C . GLU B 1 297 ? -8.273 -32.594 -75.062 1 17.12 297 GLU B C 1
ATOM 4710 O O . GLU B 1 297 ? -8.461 -31.391 -74.875 1 17.12 297 GLU B O 1
ATOM 4715 N N . GLU B 1 298 ? -9.062 -33.125 -74.25 1 18.17 298 GLU B N 1
ATOM 4716 C CA . GLU B 1 298 ? -8.969 -32.438 -72.938 1 18.17 298 GLU B CA 1
ATOM 4717 C C . GLU B 1 298 ? -7.625 -32.75 -72.25 1 18.17 298 GLU B C 1
ATOM 4719 O O . GLU B 1 298 ? -7.152 -33.875 -72.312 1 18.17 298 GLU B O 1
ATOM 4724 N N . ASP B 1 299 ? -6.922 -31.844 -71.688 1 16.5 299 ASP B N 1
ATOM 4725 C CA . ASP B 1 299 ? -5.711 -31.469 -70.938 1 16.5 299 ASP B CA 1
ATOM 4726 C C . ASP B 1 299 ? -5.703 -32.062 -69.562 1 16.5 299 ASP B C 1
ATOM 4728 O O . ASP B 1 299 ? -6.746 -32.156 -68.875 1 16.5 299 ASP B O 1
ATOM 4732 N N . THR B 1 300 ? -4.594 -32.688 -69 1 18.16 300 THR B N 1
ATOM 4733 C CA . THR B 1 300 ? -3.818 -33.406 -68 1 18.16 300 THR B CA 1
ATOM 4734 C C . THR B 1 300 ? -3.459 -32.438 -66.875 1 18.16 300 THR B C 1
ATOM 4736 O O . THR B 1 300 ? -2.836 -31.406 -67.062 1 18.16 300 THR B O 1
ATOM 4739 N N . LYS B 1 301 ? -4.129 -32.469 -65.688 1 18.25 301 LYS B N 1
ATOM 4740 C CA . LYS B 1 301 ? -3.891 -31.984 -64.312 1 18.25 301 LYS B CA 1
ATOM 4741 C C . LYS B 1 301 ? -2.705 -32.719 -63.688 1 18.25 301 LYS B C 1
ATOM 4743 O O . LYS B 1 301 ? -2.771 -33.906 -63.438 1 18.25 301 LYS B O 1
ATOM 4748 N N . PHE B 1 302 ? -1.505 -32.469 -63.719 1 16.94 302 PHE B N 1
ATOM 4749 C CA . PHE B 1 302 ? -0.194 -32.875 -63.25 1 16.94 302 PHE B CA 1
ATOM 4750 C C . PHE B 1 302 ? -0.041 -32.562 -61.75 1 16.94 302 PHE B C 1
ATOM 4752 O O . PHE B 1 302 ? 0.126 -31.422 -61.375 1 16.94 302 PHE B O 1
ATOM 4759 N N . ASN B 1 303 ? -0.876 -32.938 -60.688 1 22.95 303 ASN B N 1
ATOM 4760 C CA . ASN B 1 303 ? -0.335 -32.406 -59.438 1 22.95 303 ASN B CA 1
ATOM 4761 C C . ASN B 1 303 ? 1.018 -33.031 -59.125 1 22.95 303 ASN B C 1
ATOM 4763 O O . ASN B 1 303 ? 1.148 -34.25 -59.062 1 22.95 303 ASN B O 1
ATOM 4767 N N . ILE B 1 304 ? 2.203 -32.5 -59.188 1 18.42 304 ILE B N 1
ATOM 4768 C CA . ILE B 1 304 ? 3.627 -32.812 -59.25 1 18.42 304 ILE B CA 1
ATOM 4769 C C . ILE B 1 304 ? 4.102 -33.281 -57.875 1 18.42 304 ILE B C 1
ATOM 4771 O O . ILE B 1 304 ? 4.949 -34.156 -57.781 1 18.42 304 ILE B O 1
ATOM 4775 N N . VAL B 1 305 ? 4.094 -32.906 -56.531 1 20.95 305 VAL B N 1
ATOM 4776 C CA . VAL B 1 305 ? 5.449 -32.438 -56.312 1 20.95 305 VAL B CA 1
ATOM 4777 C C . VAL B 1 305 ? 6.434 -33.594 -56.375 1 20.95 305 VAL B C 1
ATOM 4779 O O . VAL B 1 305 ? 6.031 -34.75 -56.344 1 20.95 305 VAL B O 1
ATOM 4782 N N . MET B 1 306 ? 7.793 -33.438 -56.062 1 20.47 306 MET B N 1
ATOM 4783 C CA . MET B 1 306 ? 9.07 -34.094 -55.812 1 20.47 306 MET B CA 1
ATOM 4784 C C . MET B 1 306 ? 8.898 -35.219 -54.812 1 20.47 306 MET B C 1
ATOM 4786 O O . MET B 1 306 ? 7.914 -35.281 -54.062 1 20.47 306 MET B O 1
ATOM 4790 N N . VAL B 1 307 ? 10.078 -36 -54.406 1 23.05 307 VAL B N 1
ATOM 4791 C CA . VAL B 1 307 ? 10.516 -37.219 -53.781 1 23.05 307 VAL B CA 1
ATOM 4792 C C . VAL B 1 307 ? 10.016 -37.281 -52.344 1 23.05 307 VAL B C 1
ATOM 4794 O O . VAL B 1 307 ? 10.039 -36.281 -51.625 1 23.05 307 VAL B O 1
#

Foldseek 3Di:
DDDDDPPPPPPPPPVQPAAEAEDEFFAKDWDDDFDDAPQQWKKWKWFQDPVRDIFTQWIGGGPAWIDGGPVQNPQFDTGNTTMGHGDDPRSFAKMFMDTNNHTRHIHGYHYAYAAEAEDAAQCKTKAWWFDQLPPFAWFWKFKDFPNHTDDIDGLPDADWDPPPDQKGADNCCNVPRTGMIMGGRDHQVVFGKMAMWIATPNDIDGTVNGIHGYHHDYPPPPPPPPPPPPDPPPPPPPCPVPPVVVVVVVVCCVVVVVVVVVVVVCVPDDDDDDDDDDDDDDDDDDDDDDDDDDDDDYDDDDDYDDD/DDDDDDPPPPPPPPVQPAAEAEDEFFAKDWDDDFDDAPQQWKKWKWFQDPVRDIFTQWIGGGPAWIDGGPVQNPQFDTGNTTMGHGDDPRSFAKMFMDTNNHTRHIYGYHYAYAAEWEDAAQCKTKAWWFDQLPPFAWFWKFKDFPNHTDDIDGLPDADWDPPPDQKGADNCCNVPRTGMIMGGRDHQVVFGKMAMWIATPNDIDGTVNGIHGYHHDHPPPPPPPPPPPPDPPPPPPPCPVPPVVVVVVVVVVVVVVVVVVVVVVVVPPPDDDDDDDDDDDDDDDDDDDDDDDDDDDDDDDCPDDDD

pLDDT: mean 74.91, std 27.75, range [14.75, 98.75]

Sequence (614 aa):
MARPFLVISLFVVSPVLGELVQVLQGDPVKFPPPPKCSTGEEAALIHRLRDDSSRLVASCPLNQDWKPGPDYSDRINQSASVVLSAANLNDHGLYEFTCKQRIVKHLQLDVLVPFEAHVSAGGTVRLPCYTVTAGESVQSVRWERHGELVLQRRSTESGKDSEERRVSVSADWHRTGDLSLTMEPAQPGDQGVYFCYFYSNGQKRRGNPAAVRLEVPQRVPEPPARTPPPPPQQQQSECHTGTTIITTVTVMAVLFVPLIAFLGWKLKSRGFEMNQPEQKNVWEGGEDRGEEGSGQEEDTKFNIVMVMARPFLVISLFVVSPVLGELVQVLQGDPVKFPPPPKCSTGEEAALIHRLRDDSSRLVASCPLNQDWKPGPDYSDRINQSASVVLSAANLNDHGLYEFTCKQRIVKHLQLDVLVPFEAHVSAGGTVRLPCYTVTAGESVQSVRWERHGELVLQRRSTESGKDSEERRVSVSADWHRTGDLSLTMEPAQPGDQGVYFCYFYSNGQKRRGNPAAVRLEVPQRVPEPPARTPPPPPQQQQSECHTGTTIITTVTVMAVLFVPLIAFLGWKLKSRGFEMNQPEQKNVWEGGEDRGEEGSGQEEDTKFNIVMV

Radius of gyration: 51.95 Å; Cα contacts (8 Å, |Δi|>4): 1035; chains: 2; bounding box: 68×147×177 Å

Nearest PDB structures (foldseek):
  7jg2-assembly1_E  TM=4.454E-01  e=1.787E-09  Mus musculus
  3o4l-assembly1_D  TM=7.420E-01  e=2.865E-05  Homo sapiens
  5d2l-assembly2_K  TM=7.892E-01  e=1.073E-04  Homo sapiens
  3gsn-assembly1_A  TM=7.579E-01  e=1.073E-04  Homo sapiens
  4hj0-assembly2_D  TM=3.855E-01  e=1.480E-05  Homo sapiens

InterPro domains:
  IPR003599 Immunoglobulin domain subtype [SM00409] (18-112)
  IPR003599 Immunoglobulin domain subtype [SM00409] (114-215)
  IPR007110 Immunoglobulin-like domain [PS50835] (119-196)
  IPR013106 Immunoglobulin V-set domain [PF07686] (116-207)
  IPR013783 Immunoglobulin-like fold [G3DSA:2.60.40.10] (113-219)
  IPR036179 Immunoglobulin-like domain superfamily [SSF48726] (116-203)

Organism: NCBI:txid210632